Protein 3HN0 (pdb70)

InterPro domains:
  IPR027024 ABC-type uncharacterised transport system, substrate-binding component, TM0202 type [PIRSF027386] (3-300)

Secondary structure (DSSP, 8-state):
--EEEEEEESSTHHHHTHHHHHS--EETTEEEEEEEES-HHHHHHHHHTT--SEEEE--HHHHHHHTT-S-EEEEEEE----EEEE-SS--S-PEE-SSTTSHHHHHHHHHHHHHT--PPEE-S--SHHHHHHHHHHTS-SEEEE-TTHHHHHHHH-TT-EEEEE---SSTT-SS-----EEEE----TTHHHHHHHHHHHHHHHHH-HHHHHHHHHHTTSS-TTS--HHHHHHH-EEEEETTTTTTT--HHHHHHHH-GGGGTSS---GGGS----/-TTTEEEEEEESSTTHHHHTHHHHS--EETTEEEEEEEES-HHHHHHHHHTT--SEEEE--HHHHHHHTT---EEEEEEE----EEEEESS-----EE-SSTTSHHHHHHHHHHHHTT----EE-SS-SHHHHHHHHHHT--SEEEE-TTHHHHHHHH-TTEEEEEETT-SSSS--S-----EEEE----TTHHHHHHHHHHHHHHHHH-HHHHHHHHHHTTSS-TTT--HHHHHHH-EEEEETTTTTTT--HHHHHHHH-HHHHTSS---GGGS--

Foldseek 3Di:
DQAAFEEEEFDDVVLLVLVCLVPFDADPNHTYHYDYDHDPVVQVVCQQVVVHFKYKDFLSLLQCVLVPRAKAFFWFFWQFFKFKKFFPPHDQFEEEEAQPLADRNLLVVLVCVVVVHDHHYDHPHNDLQRQLVCLLVPNHGMYMGAPLSVVVSCVNDVRMDTDDGSFAPDVVGPRGARGMTIMGGDVVPCSVVVLVVSQVSLVCCLVPVVVSLVSCCVVVSDPPPSDDNVSSVSRRGGTDTCVRCVVSPCSLVSSCVPRVVSSPNDGRDPRNHDDPD/DVQAAAFEEEEQFDLCLLVLVCLVPFDADPNHTYDYDYDHDLVVQLVCQVVVVHFKYKHFLSLLQCVLVPRAKAFFWFFWQFDKFKKFFPVRPAQEEEEAQPLADRNLLVVVLCVLVVHDHHYDHPQRDLVSVLVCVLVVNHGMYIHAPLSVVVSCVSDVRMDTDGRSQDRDPDGDSAARGMTIMGHDVPPCSVVVLVVSQVSLVCCLVPVVVSLVSCCVVVSDPPSSDDNVSSVSRHGGTDTCVRCVVSPCSSVSSCVRPVVSSNNDGHDDRNHDD

CATH classification: 3.40.190.10 (+1 more: 3.40.190.10)

B-factor: mean 22.7, std 10.97, range [3.05, 74.21]

Nearest PDB structures (foldseek):
  3hn0-assembly1_A  TM=1.004E+00  e=1.204E-60  Parabacteroides distasonis ATCC 8503
  5uh0-assembly3_B-2  TM=5.297E-01  e=1.458E-08  Yersinia pestis
  8d6o-assembly1_A  TM=3.894E-01  e=4.007E-05  Nanorana parkeri
  8d6g-assembly1_A  TM=3.759E-01  e=5.501E-05  Nanorana parkeri
  8d6m-assembly1_A  TM=3.352E-01  e=3.110E-05  Nanorana parkeri

Solvent-accessible surface area: 24318 Å² total

Organism: Parabacteroides distasonis (strain ATCC 8503 / DSM 20701 / CIP 104284 / JCM 5825 / NCTC 11152) (NCBI:txid435591)

Sequence (554 aa):
DTVIKVSSVLRGPSSVIAFADWLENPPIIDNKKVQVKVVDSPDLAQALLIKQETDIAVVLLPINAANLYNKGIKIKLAGCPIIWGTLLYLVEEKTPLKEPALYVFGNGTTPDILTRYYLGRQRLDDYPLNYAFNNTAGEITQGILAGKVNNRAVVLGEPFLSIALRRKDSSSLRITADLNHLTDNDTLGFAQTAVVYTPTEKYRIAFFEDALRASCQQKAVRYPKETIHSLEEHGIFAQQGALTPKSIERCKIIYYLSSSAIIEAKDAAVGFLRLLIEQYEPKAVGGRLLPDAGFIPEKQTEDTVIKVSSVLRGPSVIAFADWLENPPIIDNKKVQVKVVDSPDLAQALLIKQETDIAVVLPINAANLYNKGIKIKLAGCPIWGGTLYLLVEKTPLKEPALYVFGNGTTPDILTRYYLGRQRLDYPLNYAFNTAGEITQGILAGKVNRAVLGEPFLSIALRKDSSSLRITADLLNHLTDNDTLGFAQTAVVVYTPTEKYRIAFFEDALRASCQQKAVRYPKETIHSLEEHGIFAQGAALTPKKSIERCKIYYLSSSAIEAKDAVGFLRLIEQYEPKAVGGRLPDAGFIPE

Structure (mmCIF, N/CA/C/O backbone):
data_3HN0
#
_entry.id   3HN0
#
_cell.length_a   47.627
_cell.length_b   97.755
_cell.length_c   114.015
_cell.angle_alpha   90.000
_cell.angle_beta   90.000
_cell.angle_gamma   90.000
#
_symmetry.space_group_name_H-M   'P 21 21 21'
#
loop_
_entity.id
_entity.type
_entity.pdbx_description
1 polymer 'Nitrate transport protein'
2 non-polymer 'PHOSPHATE ION'
3 non-polymer DI(HYDROXYETHYL)ETHER
4 non-polymer 1,2-ETHANEDIOL
5 water water
#
loop_
_atom_site.group_PDB
_atom_site.id
_atom_site.type_symbol
_atom_site.label_atom_id
_atom_site.label_alt_id
_atom_site.label_comp_id
_atom_site.label_asym_id
_atom_site.label_entity_id
_atom_site.label_seq_id
_atom_site.pdbx_PDB_ins_code
_atom_site.Cartn_x
_atom_site.Cartn_y
_atom_site.Cartn_z
_atom_site.occupancy
_atom_site.B_iso_or_equiv
_atom_site.auth_seq_id
_atom_site.auth_comp_id
_atom_site.auth_asym_id
_atom_site.auth_atom_id
_atom_site.pdbx_PDB_model_num
ATOM 1 N N . ASP A 1 4 ? 15.321 43.160 29.078 1.00 41.59 23 ASP A N 1
ATOM 2 C CA . ASP A 1 4 ? 15.898 41.792 29.149 1.00 38.33 23 ASP A CA 1
ATOM 3 C C . ASP A 1 4 ? 16.952 41.615 28.045 1.00 33.52 23 ASP A C 1
ATOM 4 O O . ASP A 1 4 ? 16.764 42.106 26.932 1.00 34.85 23 ASP A O 1
ATOM 9 N N . THR A 1 5 ? 18.057 40.943 28.362 1.00 23.60 24 THR A N 1
ATOM 10 C CA . THR A 1 5 ? 19.110 40.685 27.403 1.00 21.65 24 THR A CA 1
ATOM 11 C C . THR A 1 5 ? 19.322 39.211 27.135 1.00 17.51 24 THR A C 1
ATOM 12 O O . THR A 1 5 ? 20.186 38.855 26.362 1.00 18.68 24 THR A O 1
ATOM 16 N N . VAL A 1 6 ? 18.544 38.340 27.784 1.00 13.50 25 VAL A N 1
ATOM 17 C CA . VAL A 1 6 ? 18.664 36.893 27.574 1.00 13.85 25 VAL A CA 1
ATOM 18 C C . VAL A 1 6 ? 17.260 36.319 27.390 1.00 12.89 25 VAL A C 1
ATOM 19 O O . VAL A 1 6 ? 16.251 36.941 27.775 1.00 13.84 25 VAL A O 1
ATOM 23 N N . ILE A 1 7 ? 17.224 35.154 26.767 1.00 13.14 26 ILE A N 1
ATOM 24 C CA . ILE A 1 7 ? 16.024 34.321 26.672 1.00 11.66 26 ILE A CA 1
ATOM 25 C C . ILE A 1 7 ? 16.199 33.161 27.639 1.00 12.37 26 ILE A C 1
ATOM 26 O O . ILE A 1 7 ? 17.096 32.337 27.489 1.00 12.74 26 ILE A O 1
ATOM 31 N N . LYS A 1 8 ? 15.346 33.095 28.652 1.00 12.09 27 LYS A N 1
ATOM 32 C CA . LYS A 1 8 ? 15.487 32.090 29.714 1.00 11.13 27 LYS A CA 1
ATOM 33 C C . LYS A 1 8 ? 14.636 30.884 29.362 1.00 10.77 27 LYS A C 1
ATOM 34 O O . LYS A 1 8 ? 13.418 31.005 29.177 1.00 11.84 27 LYS A O 1
ATOM 40 N N . VAL A 1 9 ? 15.295 29.751 29.278 1.00 12.23 28 VAL A N 1
ATOM 41 C CA . VAL A 1 9 ? 14.684 28.471 28.983 1.00 10.53 28 VAL A CA 1
ATOM 42 C C . VAL A 1 9 ? 14.857 27.552 30.172 1.00 13.08 28 VAL A C 1
ATOM 43 O O . VAL A 1 9 ? 15.973 27.176 30.496 1.00 12.95 28 VAL A O 1
ATOM 47 N N . SER A 1 10 ? 13.730 27.124 30.749 1.00 12.42 29 SER A N 1
ATOM 48 C CA A SER A 1 10 ? 13.761 26.228 31.900 0.50 15.93 29 SER A CA 1
ATOM 49 C CA B SER A 1 10 ? 13.753 26.225 31.903 0.50 16.36 29 SER A CA 1
ATOM 50 C C . SER A 1 10 ? 13.387 24.849 31.409 1.00 19.08 29 SER A C 1
ATOM 51 O O . SER A 1 10 ? 12.314 24.682 30.831 1.00 21.53 29 SER A O 1
ATOM 56 N N . VAL A 1 11 ? 14.261 23.871 31.623 1.00 14.35 30 VAL A N 1
ATOM 57 C CA . VAL A 1 11 ? 14.008 22.513 31.189 1.00 15.15 30 VAL A CA 1
ATOM 58 C C . VAL A 1 11 ? 13.813 21.635 32.461 1.00 20.31 30 VAL A C 1
ATOM 59 O O . VAL A 1 11 ? 14.698 21.545 33.289 1.00 14.01 30 VAL A O 1
ATOM 63 N N . LEU A 1 12 ? 12.616 21.071 32.687 1.00 23.12 31 LEU A N 1
ATOM 64 C CA . LEU A 1 12 ? 12.462 20.131 33.826 1.00 25.63 31 LEU A CA 1
ATOM 65 C C . LEU A 1 12 ? 13.516 19.002 33.689 1.00 26.87 31 LEU A C 1
ATOM 66 O O . LEU A 1 12 ? 13.696 18.449 32.631 1.00 22.96 31 LEU A O 1
ATOM 71 N N . ARG A 1 13 ? 14.238 18.711 34.767 1.00 26.56 32 ARG A N 1
ATOM 72 C CA . ARG A 1 13 ? 15.258 17.640 34.762 1.00 26.47 32 ARG A CA 1
ATOM 73 C C . ARG A 1 13 ? 14.736 16.352 34.138 1.00 26.31 32 ARG A C 1
ATOM 74 O O . ARG A 1 13 ? 13.608 15.940 34.435 1.00 26.73 32 ARG A O 1
ATOM 82 N N . GLY A 1 14 ? 15.551 15.692 33.325 1.00 26.23 33 GLY A N 1
ATOM 83 C CA . GLY A 1 14 ? 15.099 14.487 32.617 1.00 24.40 33 GLY A CA 1
ATOM 84 C C . GLY A 1 14 ? 15.649 14.432 31.228 1.00 23.34 33 GLY A C 1
ATOM 85 O O . GLY A 1 14 ? 16.499 15.264 30.867 1.00 24.71 33 GLY A O 1
ATOM 86 N N . PRO A 1 15 ? 15.115 13.536 30.383 1.00 21.40 34 PRO A N 1
ATOM 87 C CA . PRO A 1 15 ? 15.571 13.371 28.999 1.00 21.44 34 PRO A CA 1
ATOM 88 C C . PRO A 1 15 ? 15.333 14.515 27.957 1.00 22.29 34 PRO A C 1
ATOM 89 O O . PRO A 1 15 ? 16.030 14.616 26.935 1.00 20.17 34 PRO A O 1
ATOM 93 N N . SER A 1 16 ? 14.399 15.429 28.243 1.00 16.96 35 SER A N 1
ATOM 94 C CA A SER A 1 16 ? 14.217 16.565 27.374 0.65 17.01 35 SER A CA 1
ATOM 95 C CA B SER A 1 16 ? 14.202 16.643 27.452 0.35 17.12 35 SER A CA 1
ATOM 96 C C . SER A 1 16 ? 15.472 17.441 27.304 1.00 17.68 35 SER A C 1
ATOM 97 O O . SER A 1 16 ? 15.672 18.078 26.300 1.00 17.82 35 SER A O 1
ATOM 102 N N . VAL A 1 17 ? 16.339 17.416 28.341 1.00 14.38 36 VAL A N 1
ATOM 103 C CA . VAL A 1 17 ? 17.574 18.245 28.317 1.00 13.61 36 VAL A CA 1
ATOM 104 C C . VAL A 1 17 ? 18.468 17.755 27.181 1.00 13.88 36 VAL A C 1
ATOM 105 O O . VAL A 1 17 ? 19.213 18.550 26.573 1.00 14.40 36 VAL A O 1
ATOM 109 N N . ILE A 1 18 ? 18.325 16.471 26.804 1.00 12.82 37 ILE A N 1
ATOM 110 C CA . ILE A 1 18 ? 19.119 15.977 25.695 1.00 11.63 37 ILE A CA 1
ATOM 111 C C . ILE A 1 18 ? 18.826 16.719 24.382 1.00 12.24 37 ILE A C 1
ATOM 112 O O . ILE A 1 18 ? 19.736 17.046 23.612 1.00 14.57 37 ILE A O 1
ATOM 117 N N . ALA A 1 19 ? 17.561 17.040 24.137 1.00 12.11 38 ALA A N 1
ATOM 118 C CA . ALA A 1 19 ? 17.191 17.792 22.961 1.00 13.70 38 ALA A CA 1
ATOM 119 C C . ALA A 1 19 ? 17.790 19.184 22.925 1.00 12.96 38 ALA A C 1
ATOM 120 O O . ALA A 1 19 ? 18.015 19.735 21.864 1.00 13.94 38 ALA A O 1
ATOM 122 N N . PHE A 1 20 ? 17.979 19.745 24.114 1.00 11.81 39 PHE A N 1
ATOM 123 C CA . PHE A 1 20 ? 18.493 21.086 24.306 1.00 12.13 39 PHE A CA 1
ATOM 124 C C . PHE A 1 20 ? 19.998 21.113 24.573 1.00 13.56 39 PHE A C 1
ATOM 125 O O . PHE A 1 20 ? 20.566 22.177 24.798 1.00 14.17 39 PHE A O 1
ATOM 133 N N . ALA A 1 21 ? 20.666 19.949 24.525 1.00 11.52 40 ALA A N 1
ATOM 134 C CA . ALA A 1 21 ? 22.065 19.852 24.940 1.00 10.94 40 ALA A CA 1
ATOM 135 C C . ALA A 1 21 ? 22.952 20.841 24.225 1.00 12.26 40 ALA A C 1
ATOM 136 O O . ALA A 1 21 ? 23.834 21.444 24.845 1.00 12.32 40 ALA A O 1
ATOM 138 N N . ASP A 1 22 ? 22.761 20.987 22.917 1.00 14.00 41 ASP A N 1
ATOM 139 C CA . ASP A 1 22 ? 23.645 21.836 22.166 1.00 13.61 41 ASP A CA 1
ATOM 140 C C . ASP A 1 22 ? 23.446 23.322 22.546 1.00 14.52 41 ASP A C 1
ATOM 141 O O . ASP A 1 22 ? 24.302 24.122 22.277 1.00 16.85 41 ASP A O 1
ATOM 146 N N . TRP A 1 23 ? 22.331 23.659 23.166 1.00 14.96 42 TRP A N 1
ATOM 147 C CA . TRP A 1 23 ? 22.139 25.047 23.647 1.00 16.67 42 TRP A CA 1
ATOM 148 C C . TRP A 1 23 ? 22.924 25.346 24.915 1.00 17.84 42 TRP A C 1
ATOM 149 O O . TRP A 1 23 ? 23.205 26.504 25.235 1.00 16.48 42 TRP A O 1
ATOM 160 N N . LEU A 1 24 ? 23.286 24.303 25.654 1.00 17.25 43 LEU A N 1
ATOM 161 C CA . LEU A 1 24 ? 24.204 24.467 26.782 1.00 17.20 43 LEU A CA 1
ATOM 162 C C . LEU A 1 24 ? 25.593 24.592 26.267 1.00 20.35 43 LEU A C 1
ATOM 163 O O . LEU A 1 24 ? 26.367 25.448 26.713 1.00 20.80 43 LEU A O 1
ATOM 168 N N . GLU A 1 25 ? 25.928 23.739 25.309 1.00 21.75 44 GLU A N 1
ATOM 169 C CA . GLU A 1 25 ? 27.250 23.747 24.712 0.50 22.68 44 GLU A CA 1
ATOM 170 C C . GLU A 1 25 ? 27.525 25.061 23.985 1.00 23.45 44 GLU A C 1
ATOM 171 O O . GLU A 1 25 ? 28.575 25.649 24.173 1.00 23.75 44 GLU A O 1
ATOM 177 N N . ASN A 1 26 ? 26.559 25.509 23.174 1.00 15.91 45 ASN A N 1
ATOM 178 C CA . ASN A 1 26 ? 26.704 26.628 22.228 1.00 16.99 45 ASN A CA 1
ATOM 179 C C . ASN A 1 26 ? 25.415 27.446 22.211 1.00 13.12 45 ASN A C 1
ATOM 180 O O . ASN A 1 26 ? 24.594 27.300 21.297 1.00 12.24 45 ASN A O 1
ATOM 185 N N . PRO A 1 27 ? 25.226 28.271 23.234 1.00 15.13 46 PRO A N 1
ATOM 186 C CA . PRO A 1 27 ? 23.951 28.986 23.368 1.00 14.65 46 PRO A CA 1
ATOM 187 C C . PRO A 1 27 ? 23.622 29.803 22.105 1.00 13.88 46 PRO A C 1
ATOM 188 O O . PRO A 1 27 ? 24.464 30.602 21.676 1.00 12.70 46 PRO A O 1
ATOM 192 N N . PRO A 1 28 ? 22.427 29.611 21.536 1.00 14.03 47 PRO A N 1
ATOM 193 C CA . PRO A 1 28 ? 22.021 30.390 20.361 1.00 13.30 47 PRO A CA 1
ATOM 194 C C . PRO A 1 28 ? 21.782 31.838 20.728 1.00 13.62 47 PRO A C 1
ATOM 195 O O . PRO A 1 28 ? 21.511 32.147 21.887 1.00 12.27 47 PRO A O 1
ATOM 199 N N . ILE A 1 29 ? 21.920 32.729 19.758 1.00 12.93 48 ILE A N 1
ATOM 200 C CA . ILE A 1 29 ? 21.621 34.137 19.980 1.00 10.31 48 ILE A CA 1
ATOM 201 C C . ILE A 1 29 ? 20.471 34.475 19.050 1.00 13.27 48 ILE A C 1
ATOM 202 O O . ILE A 1 29 ? 20.552 34.214 17.845 1.00 13.78 48 ILE A O 1
ATOM 207 N N . ILE A 1 30 ? 19.381 34.961 19.603 1.00 10.58 49 ILE A N 1
ATOM 208 C CA . ILE A 1 30 ? 18.208 35.353 18.837 1.00 8.88 49 ILE A CA 1
ATOM 209 C C . ILE A 1 30 ? 17.935 36.817 19.139 1.00 8.86 49 ILE A C 1
ATOM 210 O O . ILE A 1 30 ? 17.772 37.182 20.318 1.00 8.89 49 ILE A O 1
ATOM 215 N N . ASP A 1 31 ? 17.890 37.658 18.104 1.00 6.22 50 ASP A N 1
ATOM 216 C CA . ASP A 1 31 ? 17.591 39.089 18.269 1.00 7.61 50 ASP A CA 1
ATOM 217 C C . ASP A 1 31 ? 18.493 39.711 19.323 1.00 7.65 50 ASP A C 1
ATOM 218 O O . ASP A 1 31 ? 18.009 40.471 20.154 1.00 9.66 50 ASP A O 1
ATOM 223 N N . ASN A 1 32 ? 19.785 39.360 19.285 1.00 9.09 51 ASN A N 1
ATOM 224 C CA . ASN A 1 32 ? 20.832 39.886 20.182 1.00 8.33 51 ASN A CA 1
ATOM 225 C C . ASN A 1 32 ? 20.571 39.489 21.636 1.00 9.63 51 ASN A C 1
ATOM 226 O O . ASN A 1 32 ? 21.012 40.193 22.562 1.00 9.22 51 ASN A O 1
ATOM 231 N N . LYS A 1 33 ? 19.822 38.410 21.830 1.00 7.27 52 LYS A N 1
ATOM 232 C CA . LYS A 1 33 ? 19.630 37.794 23.144 1.00 7.80 52 LYS A CA 1
ATOM 233 C C . LYS A 1 33 ? 20.185 36.407 23.193 1.00 9.58 52 LYS A C 1
ATOM 234 O O . LYS A 1 33 ? 19.850 35.566 22.362 1.00 9.87 52 LYS A O 1
ATOM 240 N N . LYS A 1 34 ? 21.032 36.140 24.188 1.00 10.29 53 LYS A N 1
ATOM 241 C CA . LYS A 1 34 ? 21.536 34.798 24.374 1.00 10.86 53 LYS A CA 1
ATOM 242 C C . LYS A 1 34 ? 20.452 33.896 25.003 1.00 12.95 53 LYS A C 1
ATOM 243 O O . LYS A 1 34 ? 19.824 34.284 25.955 1.00 14.71 53 LYS A O 1
ATOM 247 N N . VAL A 1 35 ? 20.282 32.702 24.468 1.00 11.37 54 VAL A N 1
ATOM 248 C CA . VAL A 1 35 ? 19.371 31.708 24.972 1.00 12.72 54 VAL A CA 1
ATOM 249 C C . VAL A 1 35 ? 20.086 30.981 26.095 1.00 16.25 54 VAL A C 1
ATOM 250 O O . VAL A 1 35 ? 21.188 30.478 25.928 1.00 24.11 54 VAL A O 1
ATOM 254 N N . GLN A 1 36 ? 19.486 30.990 27.285 1.00 14.99 55 GLN A N 1
ATOM 255 C CA . GLN A 1 36 ? 20.118 30.500 28.498 1.00 13.58 55 GLN A CA 1
ATOM 256 C C . GLN A 1 36 ? 19.311 29.354 29.063 1.00 12.87 55 GLN A C 1
ATOM 257 O O . GLN A 1 36 ? 18.195 29.595 29.512 1.00 12.99 55 GLN A O 1
ATOM 263 N N . VAL A 1 37 ? 19.828 28.127 28.952 1.00 10.28 56 VAL A N 1
ATOM 264 C CA . VAL A 1 37 ? 19.105 26.954 29.441 1.00 13.27 56 VAL A CA 1
ATOM 265 C C . VAL A 1 37 ? 19.467 26.660 30.890 1.00 15.95 56 VAL A C 1
ATOM 266 O O . VAL A 1 37 ? 20.663 26.582 31.244 1.00 18.25 56 VAL A O 1
ATOM 270 N N . LYS A 1 38 ? 18.453 26.449 31.712 1.00 12.41 57 LYS A N 1
ATOM 271 C CA . LYS A 1 38 ? 18.643 26.054 33.112 1.00 16.04 57 LYS A CA 1
ATOM 272 C C . LYS A 1 38 ? 17.768 24.843 33.390 1.00 14.98 57 LYS A C 1
ATOM 273 O O . LYS A 1 38 ? 16.595 24.789 32.993 1.00 17.08 57 LYS A O 1
ATOM 279 N N . VAL A 1 39 ? 18.351 23.850 34.041 1.00 13.46 58 VAL A N 1
ATOM 280 C CA . VAL A 1 39 ? 17.612 22.661 34.417 1.00 14.08 58 VAL A CA 1
ATOM 281 C C . VAL A 1 39 ? 16.912 22.938 35.751 1.00 18.44 58 VAL A C 1
ATOM 282 O O . VAL A 1 39 ? 17.510 23.484 36.681 1.00 17.81 58 VAL A O 1
ATOM 286 N N . VAL A 1 40 ? 15.631 22.618 35.835 1.00 13.93 59 VAL A N 1
ATOM 287 C CA . VAL A 1 40 ? 14.898 22.823 37.076 1.00 19.02 59 VAL A CA 1
ATOM 288 C C . VAL A 1 40 ? 14.466 21.463 37.593 1.00 23.05 59 VAL A C 1
ATOM 289 O O . VAL A 1 40 ? 14.297 20.528 36.827 1.00 21.59 59 VAL A O 1
ATOM 293 N N . ASP A 1 41 ? 14.326 21.352 38.912 1.00 24.88 60 ASP A N 1
ATOM 294 C CA . ASP A 1 41 ? 14.186 20.027 39.507 1.00 29.28 60 ASP A CA 1
ATOM 295 C C . ASP A 1 41 ? 12.766 19.502 39.631 1.00 32.02 60 ASP A C 1
ATOM 296 O O . ASP A 1 41 ? 12.615 18.325 39.871 1.00 32.39 60 ASP A O 1
ATOM 301 N N . SER A 1 42 ? 11.741 20.346 39.483 1.00 30.13 61 SER A N 1
ATOM 302 C CA . SER A 1 42 ? 10.365 19.835 39.452 1.00 33.27 61 SER A CA 1
ATOM 303 C C . SER A 1 42 ? 9.410 20.650 38.578 1.00 35.10 61 SER A C 1
ATOM 304 O O . SER A 1 42 ? 9.629 21.839 38.364 1.00 31.35 61 SER A O 1
ATOM 307 N N . PRO A 1 43 ? 8.328 19.998 38.090 1.00 38.93 62 PRO A N 1
ATOM 308 C CA . PRO A 1 43 ? 7.259 20.690 37.382 1.00 36.89 62 PRO A CA 1
ATOM 309 C C . PRO A 1 43 ? 6.723 21.850 38.203 1.00 37.20 62 PRO A C 1
ATOM 310 O O . PRO A 1 43 ? 6.508 22.943 37.674 1.00 37.57 62 PRO A O 1
ATOM 314 N N . ASP A 1 44 ? 6.560 21.613 39.499 1.00 36.04 63 ASP A N 1
ATOM 315 C CA . ASP A 1 44 ? 6.159 22.635 40.437 1.00 38.52 63 ASP A CA 1
ATOM 316 C C . ASP A 1 44 ? 7.038 23.873 40.313 1.00 35.14 63 ASP A C 1
ATOM 317 O O . ASP A 1 44 ? 6.535 24.992 40.197 1.00 31.76 63 ASP A O 1
ATOM 322 N N . LEU A 1 45 ? 8.353 23.661 40.382 1.00 31.77 64 LEU A N 1
ATOM 323 C CA . LEU A 1 45 ? 9.313 24.764 40.287 1.00 30.95 64 LEU A CA 1
ATOM 324 C C . LEU A 1 45 ? 9.245 25.396 38.901 1.00 25.66 64 LEU A C 1
ATOM 325 O O . LEU A 1 45 ? 9.241 26.620 38.777 1.00 22.86 64 LEU A O 1
ATOM 330 N N . ALA A 1 46 ? 9.156 24.564 37.861 1.00 25.02 65 ALA A N 1
ATOM 331 C CA . ALA A 1 46 ? 8.967 25.070 36.491 1.00 23.36 65 ALA A CA 1
ATOM 332 C C . ALA A 1 46 ? 7.713 25.926 36.337 1.00 21.10 65 ALA A C 1
ATOM 333 O O . ALA A 1 46 ? 7.757 27.004 35.741 1.00 19.62 65 ALA A O 1
ATOM 335 N N . GLN A 1 47 ? 6.598 25.470 36.920 1.00 23.09 66 GLN A N 1
ATOM 336 C CA . GLN A 1 47 ? 5.323 26.208 36.915 1.00 22.41 66 GLN A CA 1
ATOM 337 C C . GLN A 1 47 ? 5.422 27.521 37.623 1.00 18.59 66 GLN A C 1
ATOM 338 O O . GLN A 1 47 ? 4.937 28.577 37.122 1.00 20.52 66 GLN A O 1
ATOM 344 N N . ALA A 1 48 ? 6.067 27.497 38.797 1.00 22.58 67 ALA A N 1
ATOM 345 C CA . ALA A 1 48 ? 6.287 28.725 39.580 1.00 22.25 67 ALA A CA 1
ATOM 346 C C . ALA A 1 48 ? 7.063 29.755 38.778 1.00 21.20 67 ALA A C 1
ATOM 347 O O . ALA A 1 48 ? 6.687 30.946 38.729 1.00 19.63 67 ALA A O 1
ATOM 349 N N . LEU A 1 49 ? 8.095 29.298 38.076 1.00 20.96 68 LEU A N 1
ATOM 350 C CA . LEU A 1 49 ? 8.863 30.224 37.234 1.00 18.78 68 LEU A CA 1
ATOM 351 C C . LEU A 1 49 ? 8.031 30.870 36.160 1.00 15.49 68 LEU A C 1
ATOM 352 O O . LEU A 1 49 ? 8.188 32.061 35.858 1.00 21.68 68 LEU A O 1
ATOM 357 N N . LEU A 1 50 ? 7.151 30.088 35.535 1.00 18.44 69 LEU A N 1
ATOM 358 C CA . LEU A 1 50 ? 6.264 30.620 34.529 1.00 19.60 69 LEU A CA 1
ATOM 359 C C . LEU A 1 50 ? 5.271 31.618 35.119 1.00 24.34 69 LEU A C 1
ATOM 360 O O . LEU A 1 50 ? 5.120 32.730 34.617 1.00 26.94 69 LEU A O 1
ATOM 365 N N . ILE A 1 51 ? 4.604 31.215 36.182 1.00 21.02 70 ILE A N 1
ATOM 366 C CA . ILE A 1 51 ? 3.667 32.139 36.861 1.00 24.80 70 ILE A CA 1
ATOM 367 C C . ILE A 1 51 ? 4.345 33.455 37.301 1.00 26.15 70 ILE A C 1
ATOM 368 O O . ILE A 1 51 ? 3.851 34.550 37.025 1.00 29.59 70 ILE A O 1
ATOM 373 N N . LYS A 1 52 ? 5.497 33.350 37.933 1.00 28.04 71 LYS A N 1
ATOM 374 C CA . LYS A 1 52 ? 6.262 34.547 38.333 1.00 27.96 71 LYS A CA 1
ATOM 375 C C . LYS A 1 52 ? 6.910 35.353 37.188 1.00 28.23 71 LYS A C 1
ATOM 376 O O . LYS A 1 52 ? 7.502 36.425 37.420 1.00 26.49 71 LYS A O 1
ATOM 382 N N . GLN A 1 53 ? 6.792 34.845 35.963 1.00 25.83 72 GLN A N 1
ATOM 383 C CA . GLN A 1 53 ? 7.435 35.422 34.780 1.00 27.48 72 GLN A CA 1
ATOM 384 C C . GLN A 1 53 ? 8.939 35.525 34.960 1.00 22.87 72 GLN A C 1
ATOM 385 O O . GLN A 1 53 ? 9.565 36.509 34.564 1.00 26.12 72 GLN A O 1
ATOM 391 N N . GLU A 1 54 ? 9.498 34.487 35.550 1.00 19.78 73 GLU A N 1
ATOM 392 C CA . GLU A 1 54 ? 10.943 34.379 35.746 1.00 21.25 73 GLU A CA 1
ATOM 393 C C . GLU A 1 54 ? 11.585 33.434 34.754 1.00 18.32 73 GLU A C 1
ATOM 394 O O . GLU A 1 54 ? 12.776 33.195 34.824 1.00 18.01 73 GLU A O 1
ATOM 400 N N . THR A 1 55 ? 10.780 32.846 33.874 1.00 16.02 74 THR A N 1
ATOM 401 C CA . THR A 1 55 ? 11.316 32.116 32.709 1.00 15.52 74 THR A CA 1
ATOM 402 C C . THR A 1 55 ? 10.478 32.494 31.497 1.00 14.86 74 THR A C 1
ATOM 403 O O . THR A 1 55 ? 9.304 32.933 31.637 1.00 17.23 74 THR A O 1
ATOM 407 N N . ASP A 1 56 ? 11.074 32.373 30.312 1.00 13.45 75 ASP A N 1
ATOM 408 C CA . ASP A 1 56 ? 10.427 32.780 29.066 1.00 13.63 75 ASP A CA 1
ATOM 409 C C . ASP A 1 56 ? 9.830 31.564 28.327 1.00 14.86 75 ASP A C 1
ATOM 410 O O . ASP A 1 56 ? 8.788 31.664 27.722 1.00 14.79 75 ASP A O 1
ATOM 415 N N . ILE A 1 57 ? 10.550 30.447 28.377 1.00 11.76 76 ILE A N 1
ATOM 416 C CA . ILE A 1 57 ? 10.182 29.191 27.713 1.00 11.05 76 ILE A CA 1
ATOM 417 C C . ILE A 1 57 ? 10.402 28.109 28.759 1.00 15.39 76 ILE A C 1
ATOM 418 O O . ILE A 1 57 ? 11.355 28.197 29.557 1.00 16.03 76 ILE A O 1
ATOM 423 N N . ALA A 1 58 ? 9.544 27.094 28.792 1.00 12.35 77 ALA A N 1
ATOM 424 C CA . ALA A 1 58 ? 9.726 26.035 29.768 1.00 11.54 77 ALA A CA 1
ATOM 425 C C . ALA A 1 58 ? 9.397 24.730 29.117 1.00 12.27 77 ALA A C 1
ATOM 426 O O . ALA A 1 58 ? 8.544 24.693 28.239 1.00 10.99 77 ALA A O 1
ATOM 428 N N A VAL A 1 59 ? 10.007 23.649 29.589 0.65 9.96 78 VAL A N 1
ATOM 429 N N B VAL A 1 59 ? 10.162 23.688 29.477 0.35 11.43 78 VAL A N 1
ATOM 430 C CA A VAL A 1 59 ? 9.765 22.356 29.029 0.65 11.28 78 VAL A CA 1
ATOM 431 C CA B VAL A 1 59 ? 9.750 22.320 29.261 0.35 12.33 78 VAL A CA 1
ATOM 432 C C A VAL A 1 59 ? 9.321 21.462 30.191 0.65 12.38 78 VAL A C 1
ATOM 433 C C B VAL A 1 59 ? 9.041 21.880 30.523 0.35 13.07 78 VAL A C 1
ATOM 434 O O A VAL A 1 59 ? 10.099 21.283 31.146 0.65 14.63 78 VAL A O 1
ATOM 435 O O B VAL A 1 59 ? 9.540 22.026 31.630 0.35 9.96 78 VAL A O 1
ATOM 442 N N A LEU A 1 60 ? 8.076 20.949 30.132 0.75 13.61 79 LEU A N 1
ATOM 443 N N B LEU A 1 60 ? 7.842 21.324 30.334 0.25 13.25 79 LEU A N 1
ATOM 444 C CA A LEU A 1 60 ? 7.456 20.213 31.234 0.75 16.13 79 LEU A CA 1
ATOM 445 C CA B LEU A 1 60 ? 7.103 20.586 31.377 0.25 14.35 79 LEU A CA 1
ATOM 446 C C A LEU A 1 60 ? 6.363 19.340 30.673 0.75 14.34 79 LEU A C 1
ATOM 447 C C B LEU A 1 60 ? 6.438 19.376 30.724 0.25 14.00 79 LEU A C 1
ATOM 448 O O A LEU A 1 60 ? 6.014 19.421 29.478 0.75 11.63 79 LEU A O 1
ATOM 449 O O B LEU A 1 60 ? 6.531 19.223 29.507 0.25 13.67 79 LEU A O 1
ATOM 458 N N . PRO A 1 61 ? 5.798 18.495 31.525 1.00 13.09 80 PRO A N 1
ATOM 459 C CA . PRO A 1 61 ? 4.874 17.523 30.978 1.00 13.05 80 PRO A CA 1
ATOM 460 C C . PRO A 1 61 ? 3.690 18.215 30.316 1.00 12.68 80 PRO A C 1
ATOM 461 O O . PRO A 1 61 ? 3.222 19.284 30.781 1.00 11.27 80 PRO A O 1
ATOM 473 N N . ILE A 1 63 ? 0.654 17.345 30.311 1.00 12.96 82 ILE A N 1
ATOM 474 C CA . ILE A 1 63 ? -0.554 17.500 31.191 1.00 14.87 82 ILE A CA 1
ATOM 475 C C . ILE A 1 63 ? -0.459 18.797 32.015 1.00 13.66 82 ILE A C 1
ATOM 476 O O . ILE A 1 63 ? -1.438 19.502 32.187 1.00 13.45 82 ILE A O 1
ATOM 481 N N . ASN A 1 64 ? 0.739 19.145 32.484 1.00 10.72 83 ASN A N 1
ATOM 482 C CA . ASN A 1 64 ? 0.910 20.395 33.218 1.00 10.56 83 ASN A CA 1
ATOM 483 C C . ASN A 1 64 ? 0.653 21.568 32.342 1.00 11.10 83 ASN A C 1
ATOM 484 O O . ASN A 1 64 ? 0.072 22.567 32.769 1.00 12.15 83 ASN A O 1
ATOM 489 N N . ALA A 1 65 ? 1.127 21.494 31.111 1.00 12.69 84 ALA A N 1
ATOM 490 C CA . ALA A 1 65 ? 0.945 22.593 30.165 1.00 14.06 84 ALA A CA 1
ATOM 491 C C . ALA A 1 65 ? -0.546 22.833 29.945 1.00 12.30 84 ALA A C 1
ATOM 492 O O . ALA A 1 65 ? -1.058 23.973 30.061 1.00 12.40 84 ALA A O 1
ATOM 494 N N . ALA A 1 66 ? -1.278 21.754 29.722 1.00 11.16 85 ALA A N 1
ATOM 495 C CA . ALA A 1 66 ? -2.717 21.845 29.558 1.00 10.04 85 ALA A CA 1
ATOM 496 C C . ALA A 1 66 ? -3.429 22.450 30.756 1.00 11.36 85 ALA A C 1
ATOM 497 O O . ALA A 1 66 ? -4.312 23.313 30.602 1.00 11.93 85 ALA A O 1
ATOM 499 N N . ASN A 1 67 ? -3.083 21.974 31.941 1.00 10.83 86 ASN A N 1
ATOM 500 C CA . ASN A 1 67 ? -3.666 22.457 33.183 1.00 12.38 86 ASN A CA 1
ATOM 501 C C . ASN A 1 67 ? -3.390 23.937 33.380 1.00 10.23 86 ASN A C 1
ATOM 502 O O . ASN A 1 67 ? -4.295 24.727 33.584 1.00 12.64 86 ASN A O 1
ATOM 507 N N . LEU A 1 68 ? -2.137 24.352 33.259 1.00 12.60 87 LEU A N 1
ATOM 508 C CA . LEU A 1 68 ? -1.814 25.775 33.368 1.00 13.42 87 LEU A CA 1
ATOM 509 C C . LEU A 1 68 ? -2.601 26.646 32.379 1.00 12.74 87 LEU A C 1
ATOM 510 O O . LEU A 1 68 ? -3.127 27.712 32.746 1.00 13.34 87 LEU A O 1
ATOM 515 N N . TYR A 1 69 ? -2.677 26.204 31.129 1.00 10.94 88 TYR A N 1
ATOM 516 C CA . TYR A 1 69 ? -3.454 26.909 30.132 1.00 12.63 88 TYR A CA 1
ATOM 517 C C . TYR A 1 69 ? -4.939 26.994 30.537 1.00 9.30 88 TYR A C 1
ATOM 518 O O . TYR A 1 69 ? -5.556 28.091 30.456 1.00 13.33 88 TYR A O 1
ATOM 527 N N . ASN A 1 70 ? -5.519 25.872 30.957 1.00 11.24 89 ASN A N 1
ATOM 528 C CA . ASN A 1 70 ? -6.923 25.837 31.358 1.00 9.74 89 ASN A CA 1
ATOM 529 C C . ASN A 1 70 ? -7.219 26.727 32.579 1.00 12.46 89 ASN A C 1
ATOM 530 O O . ASN A 1 70 ? -8.336 27.232 32.741 1.00 13.72 89 ASN A O 1
ATOM 535 N N . LYS A 1 71 ? -6.213 26.897 33.417 1.00 15.76 90 LYS A N 1
ATOM 536 C CA . LYS A 1 71 ? -6.331 27.706 34.629 1.00 17.79 90 LYS A CA 1
ATOM 537 C C . LYS A 1 71 ? -6.109 29.195 34.407 1.00 19.36 90 LYS A C 1
ATOM 538 O O . LYS A 1 71 ? -6.307 29.973 35.320 1.00 21.04 90 LYS A O 1
ATOM 544 N N . GLY A 1 72 ? -5.728 29.584 33.198 1.00 13.77 91 GLY A N 1
ATOM 545 C CA . GLY A 1 72 ? -5.636 31.006 32.793 1.00 15.12 91 GLY A CA 1
ATOM 546 C C . GLY A 1 72 ? -4.222 31.548 32.750 1.00 15.13 91 GLY A C 1
ATOM 547 O O . GLY A 1 72 ? -4.024 32.745 32.522 1.00 16.35 91 GLY A O 1
ATOM 548 N N . ILE A 1 73 ? -3.227 30.702 32.977 1.00 15.90 92 ILE A N 1
ATOM 549 C CA . ILE A 1 73 ? -1.799 31.146 32.881 1.00 14.87 92 ILE A CA 1
ATOM 550 C C . ILE A 1 73 ? -1.487 31.467 31.428 1.00 17.73 92 ILE A C 1
ATOM 551 O O . ILE A 1 73 ? -1.892 30.697 30.541 1.00 14.42 92 ILE A O 1
ATOM 556 N N . LYS A 1 74 ? -0.814 32.602 31.170 1.00 16.29 93 LYS A N 1
ATOM 557 C CA . LYS A 1 74 ? -0.581 33.053 29.794 1.00 14.69 93 LYS A CA 1
ATOM 558 C C . LYS A 1 74 ? 0.643 32.330 29.183 1.00 17.43 93 LYS A C 1
ATOM 559 O O . LYS A 1 74 ? 1.774 32.836 29.190 1.00 19.27 93 LYS A O 1
ATOM 565 N N . ILE A 1 75 ? 0.381 31.108 28.715 1.00 13.18 94 ILE A N 1
ATOM 566 C CA . ILE A 1 75 ? 1.340 30.343 27.950 1.00 14.35 94 ILE A CA 1
ATOM 567 C C . ILE A 1 75 ? 0.629 29.749 26.754 1.00 15.65 94 ILE A C 1
ATOM 568 O O . ILE A 1 75 ? -0.595 29.621 26.747 1.00 15.07 94 ILE A O 1
ATOM 573 N N . LYS A 1 76 ? 1.406 29.380 25.752 1.00 13.16 95 LYS A N 1
ATOM 574 C CA . LYS A 1 76 ? 0.928 28.590 24.649 1.00 14.82 95 LYS A CA 1
ATOM 575 C C . LYS A 1 76 ? 1.911 27.465 24.416 1.00 14.67 95 LYS A C 1
ATOM 576 O O . LYS A 1 76 ? 3.111 27.526 24.809 1.00 12.10 95 LYS A O 1
ATOM 582 N N . LEU A 1 77 ? 1.426 26.461 23.728 1.00 13.44 96 LEU A N 1
ATOM 583 C CA . LEU A 1 77 ? 2.236 25.332 23.381 1.00 10.03 96 LEU A CA 1
ATOM 584 C C . LEU A 1 77 ? 2.986 25.552 22.063 1.00 12.34 96 LEU A C 1
ATOM 585 O O . LEU A 1 77 ? 2.363 25.727 21.028 1.00 13.97 96 LEU A O 1
ATOM 590 N N . ALA A 1 78 ? 4.323 25.495 22.082 1.00 10.16 97 ALA A N 1
ATOM 591 C CA . ALA A 1 78 ? 5.089 25.508 20.840 1.00 11.09 97 ALA A CA 1
ATOM 592 C C . ALA A 1 78 ? 5.060 24.151 20.150 1.00 14.46 97 ALA A C 1
ATOM 593 O O . ALA A 1 78 ? 4.783 24.069 18.954 1.00 13.39 97 ALA A O 1
ATOM 595 N N . GLY A 1 79 ? 5.390 23.092 20.900 1.00 13.64 98 GLY A N 1
ATOM 596 C CA . GLY A 1 79 ? 5.519 21.785 20.323 1.00 12.53 98 GLY A CA 1
ATOM 597 C C . GLY A 1 79 ? 6.131 20.812 21.286 1.00 13.50 98 GLY A C 1
ATOM 598 O O . GLY A 1 79 ? 6.219 21.103 22.484 1.00 12.17 98 GLY A O 1
ATOM 599 N N . CYS A 1 80 ? 6.572 19.679 20.753 1.00 10.95 99 CYS A N 1
ATOM 600 C CA . CYS A 1 80 ? 7.101 18.568 21.566 1.00 12.43 99 CYS A CA 1
ATOM 601 C C . CYS A 1 80 ? 8.406 18.071 20.975 1.00 13.51 99 CYS A C 1
ATOM 602 O O . CYS A 1 80 ? 8.447 17.780 19.783 1.00 11.66 99 CYS A O 1
ATOM 605 N N . PRO A 1 81 ? 9.486 17.946 21.807 1.00 13.36 100 PRO A N 1
ATOM 606 C CA . PRO A 1 81 ? 10.797 17.593 21.282 1.00 13.01 100 PRO A CA 1
ATOM 607 C C . PRO A 1 81 ? 11.255 16.173 21.532 1.00 13.40 100 PRO A C 1
ATOM 608 O O . PRO A 1 81 ? 12.363 15.819 21.133 1.00 16.33 100 PRO A O 1
ATOM 612 N N . ILE A 1 82 ? 10.466 15.405 22.249 1.00 12.03 101 ILE A N 1
ATOM 613 C CA A ILE A 1 82 ? 10.921 14.089 22.663 0.65 12.13 101 ILE A CA 1
ATOM 614 C CA B ILE A 1 82 ? 10.872 14.103 22.798 0.35 12.79 101 ILE A CA 1
ATOM 615 C C . ILE A 1 82 ? 9.697 13.187 22.662 1.00 12.44 101 ILE A C 1
ATOM 616 O O . ILE A 1 82 ? 8.588 13.588 23.022 1.00 13.80 101 ILE A O 1
ATOM 625 N N . TRP A 1 83 ? 9.898 11.951 22.193 1.00 10.29 102 TRP A N 1
ATOM 626 C CA . TRP A 1 83 ? 8.781 11.058 21.908 1.00 11.96 102 TRP A CA 1
ATOM 627 C C . TRP A 1 83 ? 8.929 9.663 22.568 1.00 14.85 102 TRP A C 1
ATOM 628 O O . TRP A 1 83 ? 8.044 8.828 22.484 1.00 13.64 102 TRP A O 1
ATOM 639 N N . GLY A 1 84 ? 10.055 9.420 23.206 1.00 14.24 103 GLY A N 1
ATOM 640 C CA . GLY A 1 84 ? 10.361 8.117 23.821 1.00 16.04 103 GLY A CA 1
ATOM 641 C C . GLY A 1 84 ? 10.597 8.305 25.307 1.00 16.99 103 GLY A C 1
ATOM 642 O O . GLY A 1 84 ? 11.697 8.622 25.747 1.00 19.57 103 GLY A O 1
ATOM 643 N N . THR A 1 85 ? 9.551 8.177 26.113 1.00 15.74 104 THR A N 1
ATOM 644 C CA . THR A 1 85 ? 9.718 8.414 27.519 1.00 16.97 104 THR A CA 1
ATOM 645 C C . THR A 1 85 ? 9.462 7.245 28.441 1.00 17.02 104 THR A C 1
ATOM 646 O O . THR A 1 85 ? 9.896 7.280 29.594 1.00 17.68 104 THR A O 1
ATOM 650 N N . LEU A 1 86 ? 8.738 6.229 27.976 1.00 13.90 105 LEU A N 1
ATOM 651 C CA A LEU A 1 86 ? 8.338 5.170 28.886 0.65 12.18 105 LEU A CA 1
ATOM 652 C CA B LEU A 1 86 ? 8.251 5.157 28.857 0.35 12.49 105 LEU A CA 1
ATOM 653 C C . LEU A 1 86 ? 8.512 3.788 28.265 1.00 12.07 105 LEU A C 1
ATOM 654 O O . LEU A 1 86 ? 8.002 3.486 27.184 1.00 12.70 105 LEU A O 1
ATOM 663 N N . TYR A 1 87 ? 9.275 2.955 28.985 1.00 12.78 106 TYR A N 1
ATOM 664 C CA . TYR A 1 87 ? 9.507 1.600 28.585 1.00 10.13 106 TYR A CA 1
ATOM 665 C C . TYR A 1 87 ? 9.259 0.610 29.699 1.00 11.44 106 TYR A C 1
ATOM 666 O O . TYR A 1 87 ? 9.444 0.921 30.861 1.00 11.87 106 TYR A O 1
ATOM 675 N N . LEU A 1 88 ? 8.781 -0.585 29.364 1.00 11.68 107 LEU A N 1
ATOM 676 C CA . LEU A 1 88 ? 8.596 -1.632 30.362 1.00 12.38 107 LEU A CA 1
ATOM 677 C C . LEU A 1 88 ? 9.828 -2.510 30.401 1.00 11.98 107 LEU A C 1
ATOM 678 O O . LEU A 1 88 ? 10.274 -2.991 29.351 1.00 13.30 107 LEU A O 1
ATOM 683 N N . VAL A 1 89 ? 10.338 -2.780 31.598 1.00 13.37 108 VAL A N 1
ATOM 684 C CA . VAL A 1 89 ? 11.471 -3.671 31.782 1.00 10.25 108 VAL A CA 1
ATOM 685 C C . VAL A 1 89 ? 11.071 -4.828 32.703 1.00 13.77 108 VAL A C 1
ATOM 686 O O . VAL A 1 89 ? 10.260 -4.660 33.606 1.00 13.10 108 VAL A O 1
ATOM 690 N N . GLU A 1 90 ? 11.639 -5.990 32.442 1.00 12.16 109 GLU A N 1
ATOM 691 C CA A GLU A 1 90 ? 11.354 -7.171 33.229 0.60 13.73 109 GLU A CA 1
ATOM 692 C CA B GLU A 1 90 ? 11.369 -7.180 33.220 0.40 14.26 109 GLU A CA 1
ATOM 693 C C . GLU A 1 90 ? 12.632 -7.972 33.401 1.00 13.85 109 GLU A C 1
ATOM 694 O O . GLU A 1 90 ? 13.484 -8.011 32.497 1.00 15.30 109 GLU A O 1
ATOM 705 N N . LYS A 1 91 ? 12.747 -8.601 34.564 1.00 14.82 110 LYS A N 1
ATOM 706 C CA . LYS A 1 91 ? 13.827 -9.528 34.847 1.00 21.77 110 LYS A CA 1
ATOM 707 C C . LYS A 1 91 ? 13.397 -10.926 34.477 1.00 27.67 110 LYS A C 1
ATOM 708 O O . LYS A 1 91 ? 12.220 -11.255 34.580 1.00 27.30 110 LYS A O 1
ATOM 714 N N . THR A 1 92 ? 14.377 -11.722 34.037 1.00 33.71 111 THR A N 1
ATOM 715 C CA . THR A 1 92 ? 14.234 -13.168 33.838 1.00 38.30 111 THR A CA 1
ATOM 716 C C . THR A 1 92 ? 15.221 -13.882 34.767 1.00 38.56 111 THR A C 1
ATOM 717 O O . THR A 1 92 ? 16.428 -13.612 34.702 1.00 35.65 111 THR A O 1
ATOM 721 N N . PRO A 1 93 ? 14.718 -14.772 35.642 1.00 40.47 112 PRO A N 1
ATOM 722 C CA . PRO A 1 93 ? 13.314 -15.142 35.825 1.00 42.60 112 PRO A CA 1
ATOM 723 C C . PRO A 1 93 ? 12.501 -14.083 36.548 1.00 45.23 112 PRO A C 1
ATOM 724 O O . PRO A 1 93 ? 13.052 -13.229 37.268 1.00 45.98 112 PRO A O 1
ATOM 728 N N . LEU A 1 94 ? 11.188 -14.153 36.348 1.00 46.15 113 LEU A N 1
ATOM 729 C CA . LEU A 1 94 ? 10.260 -13.267 37.018 1.00 46.56 113 LEU A CA 1
ATOM 730 C C . LEU A 1 94 ? 9.837 -13.899 38.343 1.00 49.81 113 LEU A C 1
ATOM 731 O O . LEU A 1 94 ? 9.050 -14.852 38.378 1.00 49.88 113 LEU A O 1
ATOM 736 N N . LYS A 1 95 ? 10.381 -13.371 39.434 1.00 51.29 114 LYS A N 1
ATOM 737 C CA . LYS A 1 95 ? 9.992 -13.787 40.774 1.00 50.56 114 LYS A CA 1
ATOM 738 C C . LYS A 1 95 ? 8.659 -13.081 41.048 1.00 49.24 114 LYS A C 1
ATOM 739 O O . LYS A 1 95 ? 7.716 -13.234 40.261 1.00 48.70 114 LYS A O 1
ATOM 745 N N . GLU A 1 96 ? 8.557 -12.309 42.129 1.00 47.77 115 GLU A N 1
ATOM 746 C CA . GLU A 1 96 ? 7.303 -11.613 42.413 1.00 46.39 115 GLU A CA 1
ATOM 747 C C . GLU A 1 96 ? 6.964 -10.603 41.283 1.00 45.45 115 GLU A C 1
ATOM 748 O O . GLU A 1 96 ? 7.835 -9.819 40.835 1.00 44.93 115 GLU A O 1
ATOM 751 N N . PRO A 1 97 ? 5.711 -10.664 40.782 1.00 40.62 116 PRO A N 1
ATOM 752 C CA . PRO A 1 97 ? 5.402 -10.055 39.508 1.00 37.80 116 PRO A CA 1
ATOM 753 C C . PRO A 1 97 ? 4.733 -8.672 39.527 1.00 33.52 116 PRO A C 1
ATOM 754 O O . PRO A 1 97 ? 4.221 -8.249 38.489 1.00 33.19 116 PRO A O 1
ATOM 758 N N . ALA A 1 98 ? 4.731 -7.963 40.654 1.00 27.22 117 ALA A N 1
ATOM 759 C CA . ALA A 1 98 ? 4.136 -6.632 40.670 1.00 25.36 117 ALA A CA 1
ATOM 760 C C . ALA A 1 98 ? 4.893 -5.728 39.700 1.00 22.11 117 ALA A C 1
ATOM 761 O O . ALA A 1 98 ? 6.126 -5.815 39.607 1.00 19.25 117 ALA A O 1
ATOM 763 N N . LEU A 1 99 ? 4.139 -4.884 38.984 1.00 20.10 118 LEU A N 1
ATOM 764 C CA . LEU A 1 99 ? 4.713 -3.895 38.110 1.00 18.06 118 LEU A CA 1
ATOM 765 C C . LEU A 1 99 ? 4.828 -2.596 38.865 1.00 14.95 118 LEU A C 1
ATOM 766 O O . LEU A 1 99 ? 3.826 -2.010 39.285 1.00 14.66 118 LEU A O 1
ATOM 771 N N . TYR A 1 100 ? 6.055 -2.147 39.062 1.00 15.86 119 TYR A N 1
ATOM 772 C CA . TYR A 1 100 ? 6.286 -0.945 39.825 1.00 16.05 119 TYR A CA 1
ATOM 773 C C . TYR A 1 100 ? 6.248 0.254 38.916 1.00 18.88 119 TYR A C 1
ATOM 774 O O . TYR A 1 100 ? 6.951 0.287 37.897 1.00 17.76 119 TYR A O 1
ATOM 783 N N . VAL A 1 101 ? 5.469 1.257 39.338 1.00 17.45 120 VAL A N 1
ATOM 784 C CA . VAL A 1 101 ? 5.198 2.449 38.564 1.00 19.31 120 VAL A CA 1
ATOM 785 C C . VAL A 1 101 ? 5.493 3.691 39.408 1.00 16.43 120 VAL A C 1
ATOM 786 O O . VAL A 1 101 ? 5.038 3.802 40.547 1.00 18.98 120 VAL A O 1
ATOM 790 N N . PHE A 1 102 ? 6.273 4.604 38.857 1.00 19.09 121 PHE A N 1
ATOM 791 C CA . PHE A 1 102 ? 6.548 5.861 39.507 1.00 19.29 121 PHE A CA 1
ATOM 792 C C . PHE A 1 102 ? 5.477 6.911 39.065 1.00 19.38 121 PHE A C 1
ATOM 793 O O . PHE A 1 102 ? 4.691 6.675 38.160 1.00 18.69 121 PHE A O 1
ATOM 801 N N . GLY A 1 103 ? 5.437 8.045 39.749 1.00 20.03 122 GLY A N 1
ATOM 802 C CA . GLY A 1 103 ? 4.512 9.120 39.393 1.00 20.07 122 GLY A CA 1
ATOM 803 C C . GLY A 1 103 ? 3.037 8.770 39.422 1.00 20.15 122 GLY A C 1
ATOM 804 O O . GLY A 1 103 ? 2.269 9.167 38.534 1.00 18.69 122 GLY A O 1
ATOM 805 N N . ASN A 1 104 ? 2.619 8.056 40.467 1.00 20.65 123 ASN A N 1
ATOM 806 C CA . ASN A 1 104 ? 1.222 7.759 40.675 1.00 20.89 123 ASN A CA 1
ATOM 807 C C . ASN A 1 104 ? 0.341 8.971 40.370 1.00 19.00 123 ASN A C 1
ATOM 808 O O . ASN A 1 104 ? 0.634 10.048 40.848 1.00 17.20 123 ASN A O 1
ATOM 813 N N . GLY A 1 105 ? -0.711 8.764 39.576 1.00 19.08 124 GLY A N 1
ATOM 814 C CA . GLY A 1 105 ? -1.645 9.799 39.179 1.00 20.45 124 GLY A CA 1
ATOM 815 C C . GLY A 1 105 ? -1.252 10.730 38.046 1.00 20.20 124 GLY A C 1
ATOM 816 O O . GLY A 1 105 ? -2.030 11.639 37.704 1.00 22.75 124 GLY A O 1
ATOM 817 N N . THR A 1 106 ? -0.060 10.525 37.481 1.00 17.40 125 THR A N 1
ATOM 818 C CA . THR A 1 106 ? 0.480 11.408 36.442 1.00 16.90 125 THR A CA 1
ATOM 819 C C . THR A 1 106 ? 0.738 10.595 35.179 1.00 16.84 125 THR A C 1
ATOM 820 O O . THR A 1 106 ? 0.385 9.419 35.121 1.00 15.11 125 THR A O 1
ATOM 824 N N . THR A 1 107 ? 1.331 11.232 34.166 1.00 16.26 126 THR A N 1
ATOM 825 C CA . THR A 1 107 ? 1.508 10.605 32.849 1.00 15.58 126 THR A CA 1
ATOM 826 C C . THR A 1 107 ? 2.008 9.132 32.883 1.00 15.71 126 THR A C 1
ATOM 827 O O . THR A 1 107 ? 1.375 8.261 32.324 1.00 16.47 126 THR A O 1
ATOM 831 N N . PRO A 1 108 ? 3.178 8.862 33.493 1.00 15.91 127 PRO A N 1
ATOM 832 C CA . PRO A 1 108 ? 3.675 7.475 33.431 1.00 15.33 127 PRO A CA 1
ATOM 833 C C . PRO A 1 108 ? 2.714 6.427 33.963 1.00 13.79 127 PRO A C 1
ATOM 834 O O . PRO A 1 108 ? 2.579 5.337 33.406 1.00 16.32 127 PRO A O 1
ATOM 838 N N . ASP A 1 109 ? 2.012 6.735 35.040 1.00 15.61 128 ASP A N 1
ATOM 839 C CA . ASP A 1 109 ? 1.011 5.846 35.604 1.00 14.56 128 ASP A CA 1
ATOM 840 C C . ASP A 1 109 ? -0.180 5.591 34.642 1.00 11.80 128 ASP A C 1
ATOM 841 O O . ASP A 1 109 ? -0.532 4.452 34.306 1.00 12.99 128 ASP A O 1
ATOM 846 N N . ILE A 1 110 ? -0.772 6.674 34.161 1.00 15.43 129 ILE A N 1
ATOM 847 C CA . ILE A 1 110 ? -1.908 6.585 33.244 1.00 13.66 129 ILE A CA 1
ATOM 848 C C . ILE A 1 110 ? -1.578 5.806 31.968 1.00 13.39 129 ILE A C 1
ATOM 849 O O . ILE A 1 110 ? -2.337 4.925 31.557 1.00 13.15 129 ILE A O 1
ATOM 854 N N . LEU A 1 111 ? -0.421 6.096 31.376 1.00 12.94 130 LEU A N 1
ATOM 855 C CA . LEU A 1 111 ? 0.007 5.406 30.167 1.00 13.28 130 LEU A CA 1
ATOM 856 C C . LEU A 1 111 ? 0.296 3.927 30.396 1.00 12.22 130 LEU A C 1
ATOM 857 O O . LEU A 1 111 ? 0.096 3.096 29.490 1.00 13.60 130 LEU A O 1
ATOM 862 N N . THR A 1 112 ? 0.784 3.586 31.572 1.00 13.66 131 THR A N 1
ATOM 863 C CA . THR A 1 112 ? 1.024 2.190 31.898 1.00 12.60 131 THR A CA 1
ATOM 864 C C . THR A 1 112 ? -0.335 1.501 32.007 1.00 13.14 131 THR A C 1
ATOM 865 O O . THR A 1 112 ? -0.529 0.437 31.447 1.00 11.95 131 THR A O 1
ATOM 869 N N . ARG A 1 113 ? -1.279 2.138 32.685 1.00 14.58 132 ARG A N 1
ATOM 870 C CA . ARG A 1 113 ? -2.615 1.546 32.793 1.00 14.97 132 ARG A CA 1
ATOM 871 C C . ARG A 1 113 ? -3.251 1.385 31.411 1.00 16.27 132 ARG A C 1
ATOM 872 O O . ARG A 1 113 ? -3.855 0.365 31.113 1.00 16.60 132 ARG A O 1
ATOM 880 N N . TYR A 1 114 ? -3.038 2.370 30.533 1.00 14.65 133 TYR A N 1
ATOM 881 C CA . TYR A 1 114 ? -3.580 2.282 29.189 1.00 14.15 133 TYR A CA 1
ATOM 882 C C . TYR A 1 114 ? -3.006 1.096 28.407 1.00 13.23 133 TYR A C 1
ATOM 883 O O . TYR A 1 114 ? -3.727 0.341 27.706 1.00 12.59 133 TYR A O 1
ATOM 892 N N . TYR A 1 115 ? -1.680 0.973 28.480 1.00 14.07 134 TYR A N 1
ATOM 893 C CA . TYR A 1 115 ? -0.967 -0.104 27.807 1.00 13.48 134 TYR A CA 1
ATOM 894 C C . TYR A 1 115 ? -1.437 -1.478 28.303 1.00 13.93 134 TYR A C 1
ATOM 895 O O . TYR A 1 115 ? -1.707 -2.342 27.509 1.00 12.97 134 TYR A O 1
ATOM 904 N N . LEU A 1 116 ? -1.563 -1.640 29.598 1.00 14.21 135 LEU A N 1
ATOM 905 C CA . LEU A 1 116 ? -1.975 -2.932 30.153 1.00 16.92 135 LEU A CA 1
ATOM 906 C C . LEU A 1 116 ? -3.389 -3.274 29.695 1.00 20.62 135 LEU A C 1
ATOM 907 O O . LEU A 1 116 ? -3.653 -4.400 29.282 1.00 19.31 135 LEU A O 1
ATOM 912 N N . GLY A 1 117 ? -4.286 -2.295 29.719 1.00 21.00 136 GLY A N 1
ATOM 913 C CA . GLY A 1 117 ? -5.650 -2.516 29.195 1.00 19.89 136 GLY A CA 1
ATOM 914 C C . GLY A 1 117 ? -5.694 -2.886 27.722 1.00 22.71 136 GLY A C 1
ATOM 915 O O . GLY A 1 117 ? -6.368 -3.842 27.312 1.00 20.31 136 GLY A O 1
ATOM 916 N N . ARG A 1 118 ? -4.983 -2.118 26.908 1.00 21.75 137 ARG A N 1
ATOM 917 C CA . ARG A 1 118 ? -4.907 -2.345 25.466 1.00 23.39 137 ARG A CA 1
ATOM 918 C C . ARG A 1 118 ? -4.346 -3.748 25.136 1.00 22.09 137 ARG A C 1
ATOM 919 O O . ARG A 1 118 ? -4.805 -4.424 24.217 1.00 18.81 137 ARG A O 1
ATOM 927 N N . GLN A 1 119 ? -3.336 -4.168 25.880 1.00 18.23 138 GLN A N 1
ATOM 928 C CA . GLN A 1 119 ? -2.689 -5.451 25.609 1.00 20.34 138 GLN A CA 1
ATOM 929 C C . GLN A 1 119 ? -3.354 -6.597 26.347 1.00 19.98 138 GLN A C 1
ATOM 930 O O . GLN A 1 119 ? -2.928 -7.745 26.193 1.00 20.82 138 GLN A O 1
ATOM 936 N N . ARG A 1 120 ? -4.349 -6.297 27.170 1.00 17.57 139 ARG A N 1
ATOM 937 C CA . ARG A 1 120 ? -5.041 -7.360 27.958 1.00 19.31 139 ARG A CA 1
ATOM 938 C C . ARG A 1 120 ? -4.100 -8.101 28.916 1.00 21.33 139 ARG A C 1
ATOM 939 O O . ARG A 1 120 ? -4.120 -9.337 29.027 1.00 21.23 139 ARG A O 1
ATOM 947 N N . LEU A 1 121 ? -3.299 -7.319 29.627 1.00 17.23 140 LEU A N 1
ATOM 948 C CA . LEU A 1 121 ? -2.407 -7.799 30.658 1.00 20.68 140 LEU A CA 1
ATOM 949 C C . LEU A 1 121 ? -2.986 -7.140 31.900 1.00 24.40 140 LEU A C 1
ATOM 950 O O . LEU A 1 121 ? -3.559 -6.086 31.798 1.00 27.89 140 LEU A O 1
ATOM 955 N N A ASP A 1 122 ? -2.851 -7.727 33.075 0.50 27.17 141 ASP A N 1
ATOM 956 N N B ASP A 1 122 ? -2.851 -7.757 33.064 0.50 27.41 141 ASP A N 1
ATOM 957 C CA A ASP A 1 122 ? -3.427 -7.053 34.250 0.50 30.29 141 ASP A CA 1
ATOM 958 C CA B ASP A 1 122 ? -3.426 -7.163 34.286 0.50 30.95 141 ASP A CA 1
ATOM 959 C C A ASP A 1 122 ? -2.519 -7.127 35.467 0.50 31.52 141 ASP A C 1
ATOM 960 C C B ASP A 1 122 ? -2.457 -7.361 35.433 0.50 32.07 141 ASP A C 1
ATOM 961 O O A ASP A 1 122 ? -2.993 -7.337 36.584 0.50 33.85 141 ASP A O 1
ATOM 962 O O B ASP A 1 122 ? -2.803 -7.962 36.455 0.50 34.79 141 ASP A O 1
ATOM 971 N N . TYR A 1 123 ? -1.225 -6.890 35.241 1.00 30.04 142 TYR A N 1
ATOM 972 C CA . TYR A 1 123 ? -0.217 -7.002 36.267 1.00 29.76 142 TYR A CA 1
ATOM 973 C C . TYR A 1 123 ? -0.596 -6.106 37.441 1.00 29.48 142 TYR A C 1
ATOM 974 O O . TYR A 1 123 ? -1.045 -4.972 37.225 1.00 30.14 142 TYR A O 1
ATOM 983 N N . PRO A 1 124 ? -0.374 -6.590 38.670 1.00 31.17 143 PRO A N 1
ATOM 984 C CA . PRO A 1 124 ? -0.656 -5.751 39.837 1.00 29.85 143 PRO A CA 1
ATOM 985 C C . PRO A 1 124 ? 0.278 -4.548 39.855 1.00 27.19 143 PRO A C 1
ATOM 986 O O . PRO A 1 124 ? 1.485 -4.717 39.717 1.00 24.52 143 PRO A O 1
ATOM 990 N N . LEU A 1 125 ? -0.280 -3.352 40.003 1.00 24.86 144 LEU A N 1
ATOM 991 C CA . LEU A 1 125 ? 0.523 -2.125 40.034 1.00 24.60 144 LEU A CA 1
ATOM 992 C C . LEU A 1 125 ? 0.997 -1.829 41.452 1.00 23.22 144 LEU A C 1
ATOM 993 O O . LEU A 1 125 ? 0.244 -1.942 42.393 1.00 26.15 144 LEU A O 1
ATOM 998 N N . ASN A 1 126 ? 2.266 -1.503 41.612 1.00 20.32 145 ASN A N 1
ATOM 999 C CA . ASN A 1 126 ? 2.785 -1.149 42.901 1.00 19.85 145 ASN A CA 1
ATOM 1000 C C . ASN A 1 126 ? 3.386 0.239 42.858 1.00 21.11 145 ASN A C 1
ATOM 1001 O O . ASN A 1 126 ? 4.292 0.511 42.079 1.00 21.03 145 ASN A O 1
ATOM 1006 N N . TYR A 1 127 ? 2.864 1.109 43.724 1.00 21.34 146 TYR A N 1
ATOM 1007 C CA . TYR A 1 127 ? 3.213 2.514 43.755 1.00 21.51 146 TYR A CA 1
ATOM 1008 C C . TYR A 1 127 ? 4.096 2.831 44.970 1.00 20.39 146 TYR A C 1
ATOM 1009 O O . TYR A 1 127 ? 4.234 3.988 45.370 1.00 23.99 146 TYR A O 1
ATOM 1018 N N . ALA A 1 128 ? 4.760 1.812 45.485 1.00 19.39 147 ALA A N 1
ATOM 1019 C CA . ALA A 1 128 ? 5.683 1.955 46.615 1.00 19.88 147 ALA A CA 1
ATOM 1020 C C . ALA A 1 128 ? 6.780 2.987 46.348 1.00 21.83 147 ALA A C 1
ATOM 1021 O O . ALA A 1 128 ? 7.223 3.654 47.271 1.00 20.44 147 ALA A O 1
ATOM 1023 N N . PHE A 1 129 ? 7.212 3.128 45.096 1.00 18.88 148 PHE A N 1
ATOM 1024 C CA . PHE A 1 129 ? 8.287 4.041 44.754 1.00 20.61 148 PHE A CA 1
ATOM 1025 C C . PHE A 1 129 ? 7.744 5.144 43.848 1.00 21.99 148 PHE A C 1
ATOM 1026 O O . PHE A 1 129 ? 7.299 4.862 42.741 1.00 22.42 148 PHE A O 1
ATOM 1034 N N . ASN A 1 130 ? 7.806 6.399 44.279 1.00 23.15 149 ASN A N 1
ATOM 1035 C CA A ASN A 1 130 ? 7.170 7.472 43.491 0.60 24.52 149 ASN A CA 1
ATOM 1036 C CA B ASN A 1 130 ? 7.173 7.485 43.512 0.40 24.63 149 ASN A CA 1
ATOM 1037 C C . ASN A 1 130 ? 8.063 8.042 42.405 1.00 22.74 149 ASN A C 1
ATOM 1038 O O . ASN A 1 130 ? 7.566 8.736 41.503 1.00 22.37 149 ASN A O 1
ATOM 1047 N N . THR A 1 131 ? 9.363 7.741 42.463 1.00 18.59 150 THR A N 1
ATOM 1048 C CA . THR A 1 131 ? 10.315 8.228 41.475 1.00 20.91 150 THR A CA 1
ATOM 1049 C C . THR A 1 131 ? 11.016 7.097 40.712 1.00 20.32 150 THR A C 1
ATOM 1050 O O . THR A 1 131 ? 11.186 5.944 41.217 1.00 17.09 150 THR A O 1
ATOM 1054 N N . ALA A 1 132 ? 11.469 7.466 39.522 1.00 18.98 151 ALA A N 1
ATOM 1055 C CA . ALA A 1 132 ? 12.199 6.557 38.655 1.00 18.73 151 ALA A CA 1
ATOM 1056 C C . ALA A 1 132 ? 13.497 6.140 39.318 1.00 16.30 151 ALA A C 1
ATOM 1057 O O . ALA A 1 132 ? 13.866 4.992 39.217 1.00 15.68 151 ALA A O 1
ATOM 1059 N N . GLY A 1 133 ? 14.177 7.061 40.013 1.00 16.85 152 GLY A N 1
ATOM 1060 C CA . GLY A 1 133 ? 15.431 6.741 40.708 1.00 17.37 152 GLY A CA 1
ATOM 1061 C C . GLY A 1 133 ? 15.218 5.690 41.783 1.00 16.13 152 GLY A C 1
ATOM 1062 O O . GLY A 1 133 ? 16.041 4.798 41.964 1.00 15.04 152 GLY A O 1
ATOM 1063 N N . GLU A 1 134 ? 14.082 5.785 42.480 1.00 14.45 153 GLU A N 1
ATOM 1064 C CA . GLU A 1 134 ? 13.746 4.841 43.527 1.00 12.93 153 GLU A CA 1
ATOM 1065 C C . GLU A 1 134 ? 13.422 3.458 42.979 1.00 15.25 153 GLU A C 1
ATOM 1066 O O . GLU A 1 134 ? 13.837 2.451 43.570 1.00 14.46 153 GLU A O 1
ATOM 1072 N N . ILE A 1 135 ? 12.683 3.435 41.881 1.00 15.08 154 ILE A N 1
ATOM 1073 C CA . ILE A 1 135 ? 12.396 2.200 41.140 1.00 15.36 154 ILE A CA 1
ATOM 1074 C C . ILE A 1 135 ? 13.692 1.536 40.682 1.00 13.09 154 ILE A C 1
ATOM 1075 O O . ILE A 1 135 ? 13.830 0.322 40.808 1.00 11.56 154 ILE A O 1
ATOM 1080 N N . THR A 1 136 ? 14.628 2.328 40.163 1.00 12.72 155 THR A N 1
ATOM 1081 C CA . THR A 1 136 ? 15.909 1.777 39.671 1.00 12.66 155 THR A CA 1
ATOM 1082 C C . THR A 1 136 ? 16.630 1.089 40.824 1.00 13.56 155 THR A C 1
ATOM 1083 O O . THR A 1 136 ? 17.115 -0.036 40.714 1.00 10.28 155 THR A O 1
ATOM 1087 N N . GLN A 1 137 ? 16.707 1.780 41.951 1.00 13.62 156 GLN A N 1
ATOM 1088 C CA . GLN A 1 137 ? 17.347 1.212 43.111 1.00 11.01 156 GLN A CA 1
ATOM 1089 C C . GLN A 1 137 ? 16.627 -0.072 43.563 1.00 8.03 156 GLN A C 1
ATOM 1090 O O . GLN A 1 137 ? 17.272 -1.037 43.964 1.00 10.79 156 GLN A O 1
ATOM 1096 N N . GLY A 1 138 ? 15.288 -0.067 43.566 1.00 8.89 157 GLY A N 1
ATOM 1097 C CA . GLY A 1 138 ? 14.496 -1.236 43.905 1.00 9.49 157 GLY A CA 1
ATOM 1098 C C . GLY A 1 138 ? 14.811 -2.413 42.989 1.00 7.85 157 GLY A C 1
ATOM 1099 O O . GLY A 1 138 ? 14.880 -3.542 43.432 1.00 8.12 157 GLY A O 1
ATOM 1100 N N . ILE A 1 139 ? 15.043 -2.140 41.719 1.00 9.67 158 ILE A N 1
ATOM 1101 C CA . ILE A 1 139 ? 15.413 -3.225 40.793 1.00 10.68 158 ILE A CA 1
ATOM 1102 C C . ILE A 1 139 ? 16.777 -3.811 41.223 1.00 9.14 158 ILE A C 1
ATOM 1103 O O . ILE A 1 139 ? 16.921 -5.017 41.420 1.00 9.59 158 ILE A O 1
ATOM 1108 N N . LEU A 1 140 ? 17.735 -2.914 41.436 1.00 10.14 159 LEU A N 1
ATOM 1109 C CA . LEU A 1 140 ? 19.088 -3.311 41.764 1.00 10.69 159 LEU A CA 1
ATOM 1110 C C . LEU A 1 140 ? 19.223 -4.000 43.130 1.00 9.37 159 LEU A C 1
ATOM 1111 O O . LEU A 1 140 ? 20.058 -4.866 43.310 1.00 11.15 159 LEU A O 1
ATOM 1116 N N . ALA A 1 141 ? 18.339 -3.656 44.059 1.00 7.35 160 ALA A N 1
ATOM 1117 C CA . ALA A 1 141 ? 18.343 -4.260 45.374 1.00 6.40 160 ALA A CA 1
ATOM 1118 C C . ALA A 1 141 ? 17.613 -5.599 45.398 1.00 6.78 160 ALA A C 1
ATOM 1119 O O . ALA A 1 141 ? 17.690 -6.291 46.354 1.00 6.47 160 ALA A O 1
ATOM 1121 N N . GLY A 1 142 ? 16.878 -5.916 44.329 1.00 11.44 161 GLY A N 1
ATOM 1122 C CA . GLY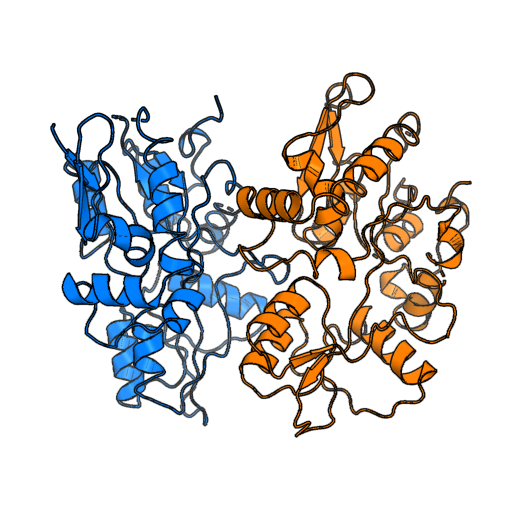 A 1 142 ? 16.153 -7.195 44.250 1.00 8.65 161 GLY A CA 1
ATOM 1123 C C . GLY A 1 142 ? 14.671 -7.174 44.582 1.00 12.41 161 GLY A C 1
ATOM 1124 O O . GLY A 1 142 ? 14.037 -8.222 44.581 1.00 16.47 161 GLY A O 1
ATOM 1125 N N . LYS A 1 143 ? 14.126 -6.005 44.871 1.00 9.75 162 LYS A N 1
ATOM 1126 C CA . LYS A 1 143 ? 12.732 -5.826 45.260 1.00 12.60 162 LYS A CA 1
ATOM 1127 C C . LYS A 1 143 ? 11.830 -5.789 44.013 1.00 14.80 162 LYS A C 1
ATOM 1128 O O . LYS A 1 143 ? 10.704 -6.258 44.055 1.00 17.24 162 LYS A O 1
ATOM 1134 N N . VAL A 1 144 ? 12.341 -5.236 42.917 1.00 11.45 163 VAL A N 1
ATOM 1135 C CA . VAL A 1 144 ? 11.537 -4.944 41.730 1.00 12.25 163 VAL A CA 1
ATOM 1136 C C . VAL A 1 144 ? 11.976 -5.830 40.557 1.00 13.24 163 VAL A C 1
ATOM 1137 O O . VAL A 1 144 ? 13.131 -5.781 40.139 1.00 12.17 163 VAL A O 1
ATOM 1141 N N . ASN A 1 145 ? 11.056 -6.626 40.009 1.00 13.03 164 ASN A N 1
ATOM 1142 C CA A ASN A 1 145 ? 11.324 -7.485 38.863 0.55 12.74 164 ASN A CA 1
ATOM 1143 C CA B ASN A 1 145 ? 11.367 -7.448 38.839 0.45 13.43 164 ASN A CA 1
ATOM 1144 C C . ASN A 1 145 ? 10.626 -6.987 37.591 1.00 13.08 164 ASN A C 1
ATOM 1145 O O . ASN A 1 145 ? 10.849 -7.500 36.515 1.00 14.91 164 ASN A O 1
ATOM 1154 N N . ARG A 1 146 ? 9.745 -6.017 37.728 1.00 13.65 165 ARG A N 1
ATOM 1155 C CA . ARG A 1 146 ? 9.033 -5.516 36.561 1.00 15.22 165 ARG A CA 1
ATOM 1156 C C . ARG A 1 146 ? 8.701 -4.073 36.876 1.00 14.47 165 ARG A C 1
ATOM 1157 O O . ARG A 1 146 ? 8.248 -3.782 37.984 1.00 14.81 165 ARG A O 1
ATOM 1165 N N . ALA A 1 147 ? 8.987 -3.177 35.916 1.00 13.76 166 ALA A N 1
ATOM 1166 C CA . ALA A 1 147 ? 8.832 -1.767 36.128 1.00 11.61 166 ALA A CA 1
ATOM 1167 C C . ALA A 1 147 ? 8.731 -1.011 34.825 1.00 13.25 166 ALA A C 1
ATOM 1168 O O . ALA A 1 147 ? 8.995 -1.545 33.754 1.00 14.56 166 ALA A O 1
ATOM 1170 N N . VAL A 1 148 ? 8.298 0.233 34.963 1.00 12.33 167 VAL A N 1
ATOM 1171 C CA A VAL A 1 148 ? 8.380 1.181 33.877 0.60 12.84 167 VAL A CA 1
ATOM 1172 C CA B VAL A 1 148 ? 8.348 1.191 33.896 0.40 13.20 167 VAL A CA 1
ATOM 1173 C C . VAL A 1 148 ? 9.415 2.242 34.206 1.00 15.82 167 VAL A C 1
ATOM 1174 O O . VAL A 1 148 ? 9.499 2.709 35.339 1.00 15.89 167 VAL A O 1
ATOM 1181 N N . LEU A 1 149 ? 10.208 2.602 33.191 1.00 13.97 168 LEU A N 1
ATOM 1182 C CA . LEU A 1 149 ? 11.292 3.597 33.321 1.00 12.73 168 LEU A CA 1
ATOM 1183 C C . LEU A 1 149 ? 11.479 4.382 32.033 1.00 12.93 168 LEU A C 1
ATOM 1184 O O . LEU A 1 149 ? 11.244 3.883 30.960 1.00 14.07 168 LEU A O 1
ATOM 1189 N N . GLY A 1 150 ? 12.014 5.590 32.183 1.00 14.30 169 GLY A N 1
ATOM 1190 C CA . GLY A 1 150 ? 12.564 6.391 31.085 1.00 15.89 169 GLY A CA 1
ATOM 1191 C C . GLY A 1 150 ? 14.029 6.703 31.377 1.00 14.47 169 GLY A C 1
ATOM 1192 O O . GLY A 1 150 ? 14.560 6.312 32.404 1.00 14.75 169 GLY A O 1
ATOM 1193 N N . GLU A 1 151 ? 14.677 7.405 30.460 1.00 13.59 170 GLU A N 1
ATOM 1194 C CA . GLU A 1 151 ? 16.102 7.657 30.537 1.00 14.02 170 GLU A CA 1
ATOM 1195 C C . GLU A 1 151 ? 16.406 8.783 31.492 1.00 15.38 170 GLU A C 1
ATOM 1196 O O . GLU A 1 151 ? 15.618 9.679 31.583 1.00 16.45 170 GLU A O 1
ATOM 1202 N N . PRO A 1 152 ? 17.573 8.757 32.166 1.00 15.51 171 PRO A N 1
ATOM 1203 C CA . PRO A 1 152 ? 18.707 7.843 32.086 1.00 15.73 171 PRO A CA 1
ATOM 1204 C C . PRO A 1 152 ? 18.540 6.595 32.961 1.00 13.84 171 PRO A C 1
ATOM 1205 O O . PRO A 1 152 ? 19.356 5.636 32.881 1.00 13.17 171 PRO A O 1
ATOM 1209 N N . PHE A 1 153 ? 17.471 6.568 33.747 1.00 13.27 172 PHE A N 1
ATOM 1210 C CA . PHE A 1 153 ? 17.283 5.503 34.754 1.00 13.25 172 PHE A CA 1
ATOM 1211 C C . PHE A 1 153 ? 17.194 4.140 34.060 1.00 10.84 172 PHE A C 1
ATOM 1212 O O . PHE A 1 153 ? 17.681 3.119 34.560 1.00 12.14 172 PHE A O 1
ATOM 1220 N N . LEU A 1 154 ? 16.506 4.130 32.933 1.00 11.89 173 LEU A N 1
ATOM 1221 C CA . LEU A 1 154 ? 16.383 2.929 32.099 1.00 11.71 173 LEU A CA 1
ATOM 1222 C C . LEU A 1 154 ? 17.761 2.348 31.767 1.00 12.11 173 LEU A C 1
ATOM 1223 O O . LEU A 1 154 ? 18.028 1.170 31.970 1.00 10.50 173 LEU A O 1
ATOM 1228 N N . SER A 1 155 ? 18.628 3.202 31.233 1.00 11.36 174 SER A N 1
ATOM 1229 C CA . SER A 1 155 ? 19.984 2.795 30.846 1.00 11.65 174 SER A CA 1
ATOM 1230 C C . SER A 1 155 ? 20.791 2.306 32.040 1.00 11.24 174 SER A C 1
ATOM 1231 O O . SER A 1 155 ? 21.518 1.295 31.963 1.00 10.94 174 SER A O 1
ATOM 1234 N N . ILE A 1 156 ? 20.657 3.029 33.139 1.00 11.08 175 ILE A N 1
ATOM 1235 C CA . ILE A 1 156 ? 21.396 2.669 34.386 1.00 11.48 175 ILE A CA 1
ATOM 1236 C C . ILE A 1 156 ? 20.941 1.287 34.899 1.00 8.95 175 ILE A C 1
ATOM 1237 O O . ILE A 1 156 ? 21.764 0.437 35.276 1.00 9.17 175 ILE A O 1
ATOM 1242 N N . ALA A 1 157 ? 19.627 1.049 34.902 1.00 12.33 176 ALA A N 1
ATOM 1243 C CA . ALA A 1 157 ? 19.068 -0.218 35.342 1.00 10.36 176 ALA A CA 1
ATOM 1244 C C . ALA A 1 157 ? 19.523 -1.355 34.440 1.00 11.69 176 ALA A C 1
ATOM 1245 O O . ALA A 1 157 ? 19.917 -2.408 34.914 1.00 8.09 176 ALA A O 1
ATOM 1247 N N . LEU A 1 158 ? 19.469 -1.115 33.137 1.00 8.48 177 LEU A N 1
ATOM 1248 C CA . LEU A 1 158 ? 19.915 -2.112 32.141 1.00 10.59 177 LEU A CA 1
ATOM 1249 C C . LEU A 1 158 ? 21.412 -2.440 32.267 1.00 9.59 177 LEU A C 1
ATOM 1250 O O . LEU A 1 158 ? 21.804 -3.598 32.096 1.00 8.36 177 LEU A O 1
ATOM 1255 N N . ARG A 1 159 ? 22.230 -1.436 32.563 1.00 9.69 178 ARG A N 1
ATOM 1256 C CA A ARG A 1 159 ? 23.671 -1.604 32.730 0.50 12.06 178 ARG A CA 1
ATOM 1257 C CA B ARG A 1 159 ? 23.681 -1.636 32.722 0.50 11.74 178 ARG A CA 1
ATOM 1258 C C . ARG A 1 159 ? 23.953 -2.395 34.016 1.00 12.00 178 ARG A C 1
ATOM 1259 O O . ARG A 1 159 ? 24.724 -3.348 34.042 1.00 11.44 178 ARG A O 1
ATOM 1274 N N . LYS A 1 160 ? 23.316 -1.962 35.096 1.00 10.23 179 LYS A N 1
ATOM 1275 C CA . LYS A 1 160 ? 23.680 -2.506 36.410 1.00 9.18 179 LYS A CA 1
ATOM 1276 C C . LYS A 1 160 ? 23.024 -3.838 36.747 1.00 9.79 179 LYS A C 1
ATOM 1277 O O . LYS A 1 160 ? 23.452 -4.503 37.662 1.00 7.72 179 LYS A O 1
ATOM 1283 N N . ASP A 1 161 ? 22.021 -4.235 35.980 1.00 10.83 180 ASP A N 1
ATOM 1284 C CA . ASP A 1 161 ? 21.464 -5.553 36.099 1.00 11.28 180 ASP A CA 1
ATOM 1285 C C . ASP A 1 161 ? 21.368 -6.106 34.707 1.00 11.56 180 ASP A C 1
ATOM 1286 O O . ASP A 1 161 ? 20.405 -5.832 33.960 1.00 11.22 180 ASP A O 1
ATOM 1291 N N . SER A 1 162 ? 22.357 -6.915 34.354 1.00 12.12 181 SER A N 1
ATOM 1292 C CA . SER A 1 162 ? 22.439 -7.393 32.995 1.00 15.67 181 SER A CA 1
ATOM 1293 C C . SER A 1 162 ? 21.432 -8.456 32.616 1.00 16.11 181 SER A C 1
ATOM 1294 O O . SER A 1 162 ? 21.401 -8.824 31.443 1.00 20.88 181 SER A O 1
ATOM 1297 N N A SER A 1 163 ? 20.662 -8.945 33.602 0.60 15.26 182 SER A N 1
ATOM 1298 N N B SER A 1 163 ? 20.600 -8.929 33.547 0.40 15.29 182 SER A N 1
ATOM 1299 C CA A SER A 1 163 ? 19.482 -9.790 33.408 0.60 14.73 182 SER A CA 1
ATOM 1300 C CA B SER A 1 163 ? 19.461 -9.793 33.221 0.40 14.97 182 SER A CA 1
ATOM 1301 C C A SER A 1 163 ? 18.246 -9.012 32.877 0.60 14.04 182 SER A C 1
ATOM 1302 C C B SER A 1 163 ? 18.105 -9.037 33.177 0.40 13.98 182 SER A C 1
ATOM 1303 O O A SER A 1 163 ? 17.419 -9.575 32.183 0.60 10.68 182 SER A O 1
ATOM 1304 O O B SER A 1 163 ? 17.008 -9.635 33.209 0.40 11.15 182 SER A O 1
ATOM 1309 N N . LEU A 1 164 ? 18.194 -7.712 33.149 1.00 11.18 183 LEU A N 1
ATOM 1310 C CA . LEU A 1 164 ? 17.016 -6.896 32.900 1.00 10.48 183 LEU A CA 1
ATOM 1311 C C . LEU A 1 164 ? 16.912 -6.691 31.394 1.00 11.70 183 LEU A C 1
ATOM 1312 O O . LEU A 1 164 ? 17.922 -6.503 30.736 1.00 11.22 183 LEU A O 1
ATOM 1317 N N . ARG A 1 165 ? 15.689 -6.715 30.875 1.00 10.52 184 ARG A N 1
ATOM 1318 C CA . ARG A 1 165 ? 15.415 -6.467 29.474 1.00 10.93 184 ARG A CA 1
ATOM 1319 C C . ARG A 1 165 ? 14.236 -5.516 29.301 1.00 10.84 184 ARG A C 1
ATOM 1320 O O . ARG A 1 165 ? 13.288 -5.577 30.058 1.00 12.07 184 ARG A O 1
ATOM 1328 N N . ILE A 1 166 ? 14.284 -4.706 28.248 1.00 10.14 185 ILE A N 1
ATOM 1329 C CA . ILE A 1 166 ? 13.100 -3.957 27.789 1.00 10.67 185 ILE A CA 1
ATOM 1330 C C . ILE A 1 166 ? 12.182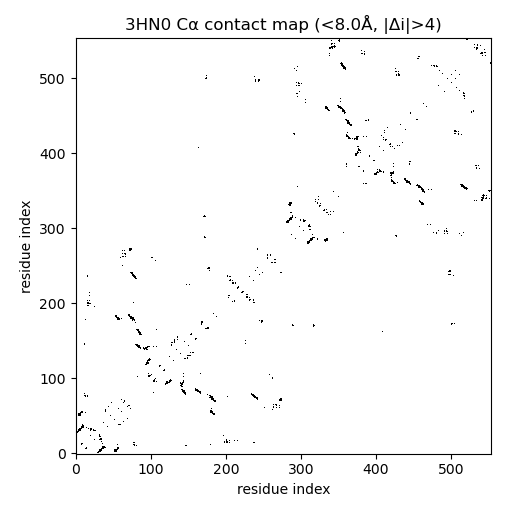 -4.981 27.094 1.00 14.63 185 ILE A C 1
ATOM 1331 O O . ILE A 1 166 ? 12.635 -5.717 26.227 1.00 16.61 185 ILE A O 1
ATOM 1336 N N . THR A 1 167 ? 10.928 -5.038 27.527 1.00 13.22 186 THR A N 1
ATOM 1337 C CA . THR A 1 167 ? 9.932 -5.933 26.959 1.00 12.68 186 THR A CA 1
ATOM 1338 C C . THR A 1 167 ? 8.826 -5.205 26.205 1.00 15.94 186 THR A C 1
ATOM 1339 O O . THR A 1 167 ? 8.110 -5.847 25.439 1.00 16.71 186 THR A O 1
ATOM 1343 N N . ALA A 1 168 ? 8.676 -3.901 26.400 1.00 14.28 187 ALA A N 1
ATOM 1344 C CA . ALA A 1 168 ? 7.661 -3.143 25.637 1.00 14.99 187 ALA A CA 1
ATOM 1345 C C . ALA A 1 168 ? 7.987 -1.679 25.594 1.00 11.87 187 ALA A C 1
ATOM 1346 O O . ALA A 1 168 ? 8.613 -1.131 26.521 1.00 11.89 187 ALA A O 1
ATOM 1348 N N . ASP A 1 169 ? 7.486 -1.030 24.547 1.00 12.41 188 ASP A N 1
ATOM 1349 C CA . ASP A 1 169 ? 7.552 0.394 24.343 1.00 11.40 188 ASP A CA 1
ATOM 1350 C C . ASP A 1 169 ? 6.174 0.921 24.667 1.00 13.53 188 ASP A C 1
ATOM 1351 O O . ASP A 1 169 ? 5.209 0.493 24.039 1.00 13.66 188 ASP A O 1
ATOM 1356 N N . LEU A 1 170 ? 6.076 1.803 25.649 1.00 12.27 189 LEU A N 1
ATOM 1357 C CA . LEU A 1 170 ? 4.781 2.289 26.141 1.00 11.17 189 LEU A CA 1
ATOM 1358 C C . LEU A 1 170 ? 4.394 3.659 25.599 1.00 12.53 189 LEU A C 1
ATOM 1359 O O . LEU A 1 170 ? 3.524 4.352 26.158 1.00 14.33 189 LEU A O 1
ATOM 1364 N N . ASN A 1 171 ? 5.034 4.051 24.509 1.00 13.34 190 ASN A N 1
ATOM 1365 C CA . ASN A 1 171 ? 4.892 5.400 23.994 1.00 14.02 190 ASN A CA 1
ATOM 1366 C C . ASN A 1 171 ? 3.889 5.588 22.848 1.00 14.50 190 ASN A C 1
ATOM 1367 O O . ASN A 1 171 ? 3.811 6.677 22.284 1.00 14.42 190 ASN A O 1
ATOM 1372 N N . HIS A 1 172 ? 3.114 4.559 22.514 1.00 15.33 191 HIS A N 1
ATOM 1373 C CA . HIS A 1 172 ? 2.261 4.630 21.332 1.00 14.41 191 HIS A CA 1
ATOM 1374 C C . HIS A 1 172 ? 0.812 4.375 21.647 1.00 14.74 191 HIS A C 1
ATOM 1375 O O . HIS A 1 172 ? 0.481 3.497 22.438 1.00 14.90 191 HIS A O 1
ATOM 1382 N N . LEU A 1 173 ? -0.067 5.093 20.951 1.00 14.54 192 LEU A N 1
ATOM 1383 C CA . LEU A 1 173 ? -1.534 4.876 21.104 1.00 19.15 192 LEU A CA 1
ATOM 1384 C C . LEU A 1 173 ? -1.939 3.501 20.569 1.00 24.17 192 LEU A C 1
ATOM 1385 O O . LEU A 1 173 ? -2.679 2.760 21.223 1.00 25.97 192 LEU A O 1
ATOM 1390 N N . THR A 1 174 ? -1.418 3.160 19.390 1.00 21.63 193 THR A N 1
ATOM 1391 C CA . THR A 1 174 ? -1.754 1.955 18.649 1.00 27.19 193 THR A CA 1
ATOM 1392 C C . THR A 1 174 ? -0.486 1.506 17.970 1.00 26.42 193 THR A C 1
ATOM 1393 O O . THR A 1 174 ? 0.500 2.259 17.941 1.00 20.97 193 THR A O 1
ATOM 1397 N N . ASP A 1 175 ? -0.489 0.328 17.351 1.00 31.53 194 ASP A N 1
ATOM 1398 C CA . ASP A 1 175 ? 0.656 -0.074 16.495 1.00 33.07 194 ASP A CA 1
ATOM 1399 C C . ASP A 1 175 ? 0.933 0.777 15.258 1.00 36.34 194 ASP A C 1
ATOM 1400 O O . ASP A 1 175 ? 2.085 1.148 15.012 1.00 39.42 194 ASP A O 1
ATOM 1405 N N . ASN A 1 176 ? -0.083 1.132 14.479 1.00 33.81 195 ASN A N 1
ATOM 1406 C CA . ASN A 1 176 ? 0.170 2.069 13.362 1.00 35.81 195 ASN A CA 1
ATOM 1407 C C . ASN A 1 176 ? 0.658 3.479 13.804 1.00 35.52 195 ASN A C 1
ATOM 1408 O O . ASN A 1 176 ? 0.960 4.316 12.950 1.00 41.23 195 ASN A O 1
ATOM 1410 N N . ASP A 1 177 ? 0.790 3.735 15.110 1.00 32.14 196 ASP A N 1
ATOM 1411 C CA . ASP A 1 177 ? 1.179 5.054 15.604 1.00 29.15 196 ASP A CA 1
ATOM 1412 C C . ASP A 1 177 ? 2.696 4.998 15.837 1.00 30.34 196 ASP A C 1
ATOM 1413 O O . ASP A 1 177 ? 3.090 4.867 16.972 1.00 31.62 196 ASP A O 1
ATOM 1418 N N . THR A 1 178 ? 3.555 5.103 14.796 1.00 22.71 197 THR A N 1
ATOM 1419 C CA . THR A 1 178 ? 5.017 5.152 15.033 1.00 19.87 197 THR A CA 1
ATOM 1420 C C . THR A 1 178 ? 5.433 6.426 15.745 1.00 17.07 197 THR A C 1
ATOM 1421 O O . THR A 1 178 ? 6.500 6.452 16.363 1.00 19.25 197 THR A O 1
ATOM 1425 N N . LEU A 1 179 ? 4.634 7.480 15.651 1.00 17.63 198 LEU A N 1
ATOM 1426 C CA . LEU A 1 179 ? 5.005 8.759 16.285 1.00 20.12 198 LEU A CA 1
ATOM 1427 C C . LEU A 1 179 ? 4.907 8.649 17.803 1.00 22.21 198 LEU A C 1
ATOM 1428 O O . LEU A 1 179 ? 5.821 9.053 18.518 1.00 22.15 198 LEU A O 1
ATOM 1433 N N . GLY A 1 180 ? 3.829 8.069 18.293 1.00 21.36 199 GLY A N 1
ATOM 1434 C CA . GLY A 1 180 ? 3.611 8.076 19.751 1.00 24.91 199 GLY A CA 1
ATOM 1435 C C . GLY A 1 180 ? 3.176 9.380 20.379 1.00 20.61 199 GLY A C 1
ATOM 1436 O O . GLY A 1 180 ? 2.944 10.387 19.712 1.00 17.02 199 GLY A O 1
ATOM 1437 N N . PHE A 1 181 ? 3.001 9.336 21.700 1.00 17.66 200 PHE A N 1
ATOM 1438 C CA . PHE A 1 181 ? 2.314 10.391 22.399 1.00 13.44 200 PHE A CA 1
ATOM 1439 C C . PHE A 1 181 ? 3.122 11.684 22.541 1.00 10.57 200 PHE A C 1
ATOM 1440 O O . PHE A 1 181 ? 4.262 11.651 22.888 1.00 14.59 200 PHE A O 1
ATOM 1448 N N . ALA A 1 182 ? 2.464 12.821 22.370 1.00 11.43 201 ALA A N 1
ATOM 1449 C CA . ALA A 1 182 ? 3.073 14.104 22.644 1.00 14.01 201 ALA A CA 1
ATOM 1450 C C . ALA A 1 182 ? 2.990 14.375 24.163 1.00 14.46 201 ALA A C 1
ATOM 1451 O O . ALA A 1 182 ? 2.140 15.127 24.638 1.00 15.52 201 ALA A O 1
ATOM 1453 N N . GLN A 1 183 ? 3.894 13.763 24.922 1.00 15.04 202 GLN A N 1
ATOM 1454 C CA . GLN A 1 183 ? 3.827 13.794 26.408 1.00 13.75 202 GLN A CA 1
ATOM 1455 C C . GLN A 1 183 ? 4.594 14.932 27.022 1.00 13.49 202 GLN A C 1
ATOM 1456 O O . GLN A 1 183 ? 4.428 15.181 28.198 1.00 12.51 202 GLN A O 1
ATOM 1462 N N . THR A 1 184 ? 5.445 15.596 26.234 1.00 11.33 203 THR A N 1
ATOM 1463 C CA . THR A 1 184 ? 6.303 16.648 26.707 1.00 11.03 203 THR A CA 1
ATOM 1464 C C . THR A 1 184 ? 6.042 17.939 25.935 1.00 14.23 203 THR A C 1
ATOM 1465 O O . THR A 1 184 ? 5.906 17.909 24.699 1.00 14.17 203 THR A O 1
ATOM 1469 N N . ALA A 1 185 ? 5.893 19.032 26.669 1.00 12.71 204 ALA A N 1
ATOM 1470 C CA . ALA A 1 185 ? 5.543 20.314 26.115 1.00 11.03 204 ALA A CA 1
ATOM 1471 C C . ALA A 1 185 ? 6.676 21.297 26.244 1.00 11.39 204 ALA A C 1
ATOM 1472 O O . ALA A 1 185 ? 7.299 21.438 27.324 1.00 12.63 204 ALA A O 1
ATOM 1474 N N . VAL A 1 186 ? 6.915 21.995 25.146 1.00 10.57 205 VAL A N 1
ATOM 1475 C CA . VAL A 1 186 ? 7.670 23.252 25.185 1.00 10.85 205 VAL A CA 1
ATOM 1476 C C . VAL A 1 186 ? 6.629 24.343 25.163 1.00 11.75 205 VAL A C 1
ATOM 1477 O O . VAL A 1 186 ? 5.910 24.496 24.161 1.00 11.97 205 VAL A O 1
ATOM 1481 N N . VAL A 1 187 ? 6.581 25.147 26.220 1.00 10.57 206 VAL A N 1
ATOM 1482 C CA . VAL A 1 187 ? 5.624 26.248 26.314 1.00 9.83 206 VAL A CA 1
ATOM 1483 C C . VAL A 1 187 ? 6.351 27.587 26.363 1.00 11.50 206 VAL A C 1
ATOM 1484 O O . VAL A 1 187 ? 7.527 27.639 26.739 1.00 12.54 206 VAL A O 1
ATOM 1488 N N . TYR A 1 188 ? 5.649 28.658 25.983 1.00 13.18 207 TYR A N 1
ATOM 1489 C CA . TYR A 1 188 ? 6.251 29.967 25.898 1.00 13.26 207 TYR A CA 1
ATOM 1490 C C . TYR A 1 188 ? 5.263 31.035 26.325 1.00 15.61 207 TYR A C 1
ATOM 1491 O O . TYR A 1 188 ? 4.026 30.854 26.255 1.00 13.96 207 TYR A O 1
ATOM 1500 N N . THR A 1 189 ? 5.833 32.152 26.725 1.00 12.41 208 THR A N 1
ATOM 1501 C CA . THR A 1 189 ? 5.042 33.278 27.220 1.00 13.64 208 THR A CA 1
ATOM 1502 C C . THR A 1 189 ? 4.834 34.279 26.091 1.00 13.08 208 THR A C 1
ATOM 1503 O O . THR A 1 189 ? 5.417 34.191 25.031 1.00 16.39 208 THR A O 1
ATOM 1507 N N . PRO A 1 190 ? 3.928 35.252 26.289 1.00 13.55 209 PRO A N 1
ATOM 1508 C CA . PRO A 1 190 ? 3.573 36.086 25.158 1.00 13.13 209 PRO A CA 1
ATOM 1509 C C . PRO A 1 190 ? 4.690 36.893 24.483 1.00 11.33 209 PRO A C 1
ATOM 1510 O O . PRO A 1 190 ? 4.606 37.169 23.277 1.00 14.86 209 PRO A O 1
ATOM 1514 N N . THR A 1 191 ? 5.689 37.313 25.242 1.00 16.86 210 THR A N 1
ATOM 1515 C CA . THR A 1 191 ? 6.779 38.082 24.635 1.00 17.17 210 THR A CA 1
ATOM 1516 C C . THR A 1 191 ? 7.689 37.195 23.813 1.00 15.11 210 THR A C 1
ATOM 1517 O O . THR A 1 191 ? 8.534 37.694 23.085 1.00 12.39 210 THR A O 1
ATOM 1529 N N . GLU A 1 193 ? 6.329 35.159 21.451 1.00 15.90 212 GLU A N 1
ATOM 1530 C CA . GLU A 1 193 ? 5.676 34.855 20.175 1.00 13.95 212 GLU A CA 1
ATOM 1531 C C . GLU A 1 193 ? 6.510 35.266 18.951 1.00 14.79 212 GLU A C 1
ATOM 1532 O O . GLU A 1 193 ? 6.707 34.477 17.996 1.00 14.23 212 GLU A O 1
ATOM 1538 N N . LYS A 1 194 ? 7.062 36.473 19.025 1.00 13.26 213 LYS A N 1
ATOM 1539 C CA . LYS A 1 194 ? 7.888 36.998 17.962 1.00 13.21 213 LYS A CA 1
ATOM 1540 C C . LYS A 1 194 ? 9.121 36.143 17.746 1.00 13.40 213 LYS A C 1
ATOM 1541 O O . LYS A 1 194 ? 9.664 36.179 16.674 1.00 16.65 213 LYS A O 1
ATOM 1547 N N . TYR A 1 195 ? 9.514 35.326 18.733 1.00 12.21 214 TYR A N 1
ATOM 1548 C CA . TYR A 1 195 ? 10.735 34.515 18.612 1.00 11.39 214 TYR A CA 1
ATOM 1549 C C . TYR A 1 195 ? 10.418 33.088 18.354 1.00 12.10 214 TYR A C 1
ATOM 1550 O O . TYR A 1 195 ? 11.298 32.262 18.223 1.00 11.93 214 TYR A O 1
ATOM 1559 N N . ARG A 1 196 ? 9.148 32.777 18.233 1.00 11.59 215 ARG A N 1
ATOM 1560 C CA . ARG A 1 196 ? 8.771 31.337 18.196 1.00 10.89 215 ARG A CA 1
ATOM 1561 C C . ARG A 1 196 ? 9.438 30.592 17.044 1.00 10.42 215 ARG A C 1
ATOM 1562 O O . ARG A 1 196 ? 10.001 29.554 17.231 1.00 10.94 215 ARG A O 1
ATOM 1570 N N . ILE A 1 197 ? 9.261 31.075 15.816 1.00 11.16 216 ILE A N 1
ATOM 1571 C CA . ILE A 1 197 ? 9.874 30.418 14.679 1.00 9.78 216 ILE A CA 1
ATOM 1572 C C . ILE A 1 197 ? 11.410 30.353 14.818 1.00 11.69 216 ILE A C 1
ATOM 1573 O O . ILE A 1 197 ? 11.992 29.338 14.529 1.00 9.72 216 ILE A O 1
ATOM 1578 N N . ALA A 1 198 ? 12.048 31.454 15.215 1.00 10.92 217 ALA A N 1
ATOM 1579 C CA . ALA A 1 198 ? 13.521 31.430 15.435 1.00 11.19 217 ALA A CA 1
ATOM 1580 C C . ALA A 1 198 ? 13.951 30.332 16.456 1.00 10.12 217 ALA A C 1
ATOM 1581 O O . ALA A 1 198 ? 14.919 29.606 16.259 1.00 9.54 217 ALA A O 1
ATOM 1583 N N . PHE A 1 199 ? 13.234 30.257 17.565 1.00 10.67 218 PHE A N 1
ATOM 1584 C CA A PHE A 1 199 ? 13.581 29.284 18.586 0.70 10.89 218 PHE A CA 1
ATOM 1585 C CA B PHE A 1 199 ? 13.487 29.291 18.616 0.30 9.54 218 PHE A CA 1
ATOM 1586 C C . PHE A 1 199 ? 13.268 27.859 18.143 1.00 11.48 218 PHE A C 1
ATOM 1587 O O . PHE A 1 199 ? 14.041 26.958 18.440 1.00 11.60 218 PHE A O 1
ATOM 1602 N N . GLU A 1 200 ? 12.185 27.674 17.408 1.00 11.13 219 GLU A N 1
ATOM 1603 C CA . GLU A 1 200 ? 11.886 26.335 16.825 1.00 12.14 219 GLU A CA 1
ATOM 1604 C C . GLU A 1 200 ? 12.963 25.949 15.833 1.00 9.96 219 GLU A C 1
ATOM 1605 O O . GLU A 1 200 ? 13.386 24.822 15.827 1.00 11.96 219 GLU A O 1
ATOM 1611 N N . ASP A 1 201 ? 13.375 26.843 14.949 1.00 8.32 220 ASP A N 1
ATOM 1612 C CA . ASP A 1 201 ? 14.462 26.541 14.043 1.00 11.11 220 ASP A CA 1
ATOM 1613 C C . ASP A 1 201 ? 15.700 26.086 14.812 1.00 11.01 220 ASP A C 1
ATOM 1614 O O . ASP A 1 201 ? 16.337 25.099 14.437 1.00 11.11 220 ASP A O 1
ATOM 1619 N N . ALA A 1 202 ? 16.055 26.801 15.886 1.00 11.52 221 ALA A N 1
ATOM 1620 C CA . ALA A 1 202 ? 17.278 26.431 16.615 1.00 13.06 221 ALA A CA 1
ATOM 1621 C C . ALA A 1 202 ? 17.090 25.117 17.353 1.00 11.07 221 ALA A C 1
ATOM 1622 O O . ALA A 1 202 ? 18.018 24.342 17.498 1.00 12.74 221 ALA A O 1
ATOM 1624 N N . LEU A 1 203 ? 15.859 24.852 17.825 1.00 11.30 222 LEU A N 1
ATOM 1625 C CA . LEU A 1 203 ? 15.597 23.618 18.537 1.00 10.82 222 LEU A CA 1
ATOM 1626 C C . LEU A 1 203 ? 15.656 22.426 17.602 1.00 12.69 222 LEU A C 1
ATOM 1627 O O . LEU A 1 203 ? 16.131 21.371 17.978 1.00 13.28 222 LEU A O 1
ATOM 1632 N N . ARG A 1 204 ? 15.159 22.591 16.384 1.00 11.47 223 ARG A N 1
ATOM 1633 C CA . ARG A 1 204 ? 15.321 21.547 15.367 1.00 13.43 223 ARG A CA 1
ATOM 1634 C C . ARG A 1 204 ? 16.786 21.200 15.167 1.00 14.88 223 ARG A C 1
ATOM 1635 O O . ARG A 1 204 ? 17.132 20.043 15.076 1.00 12.87 223 ARG A O 1
ATOM 1643 N N . ALA A 1 205 ? 17.658 22.201 15.111 1.00 13.88 224 ALA A N 1
ATOM 1644 C CA . ALA A 1 205 ? 19.062 21.955 14.941 1.00 12.26 224 ALA A CA 1
ATOM 1645 C C . ALA A 1 205 ? 19.660 21.202 16.116 1.00 9.85 224 ALA A C 1
ATOM 1646 O O . ALA A 1 205 ? 20.449 20.244 15.949 1.00 11.96 224 ALA A O 1
ATOM 1648 N N . SER A 1 206 ? 19.266 21.613 17.330 1.00 11.24 225 SER A N 1
ATOM 1649 C CA . SER A 1 206 ? 19.765 20.970 18.553 1.00 10.85 225 SER A CA 1
ATOM 1650 C C . SER A 1 206 ? 19.294 19.516 18.630 1.00 11.85 225 SER A C 1
ATOM 1651 O O . SER A 1 206 ? 20.077 18.587 19.021 1.00 12.57 225 SER A O 1
ATOM 1654 N N . CYS A 1 207 ? 18.049 19.292 18.212 1.00 13.18 226 CYS A N 1
ATOM 1655 C CA . CYS A 1 207 ? 17.471 17.925 18.235 1.00 12.09 226 CYS A CA 1
ATOM 1656 C C . CYS A 1 207 ? 18.220 17.057 17.214 1.00 14.91 226 CYS A C 1
ATOM 1657 O O . CYS A 1 207 ? 18.524 15.910 17.502 1.00 14.92 226 CYS A O 1
ATOM 1660 N N . GLN A 1 208 ? 18.484 17.605 16.022 1.00 14.42 227 GLN A N 1
ATOM 1661 C CA A GLN A 1 208 ? 19.184 16.875 14.969 0.30 14.50 227 GLN A CA 1
ATOM 1662 C CA B GLN A 1 208 ? 19.192 16.895 14.959 0.70 14.73 227 GLN A CA 1
ATOM 1663 C C . GLN A 1 208 ? 20.596 16.498 15.406 1.00 13.07 227 GLN A C 1
ATOM 1664 O O . GLN A 1 208 ? 21.076 15.381 15.143 1.00 12.04 227 GLN A O 1
ATOM 1675 N N . LYS A 1 209 ? 21.246 17.409 16.093 1.00 11.82 228 LYS A N 1
ATOM 1676 C CA . LYS A 1 209 ? 22.573 17.175 16.573 1.00 12.77 228 LYS A CA 1
ATOM 1677 C C . LYS A 1 209 ? 22.601 16.047 17.594 1.00 13.61 228 LYS A C 1
ATOM 1678 O O . LYS A 1 209 ? 23.515 15.265 17.559 1.00 13.46 228 LYS A O 1
ATOM 1684 N N . ALA A 1 210 ? 21.643 16.012 18.530 1.00 9.50 229 ALA A N 1
ATOM 1685 C CA . ALA A 1 210 ? 21.538 14.911 19.474 1.00 11.33 229 ALA A CA 1
ATOM 1686 C C . ALA A 1 210 ? 21.453 13.585 18.747 1.00 11.41 229 ALA A C 1
ATOM 1687 O O . ALA A 1 210 ? 22.125 12.637 19.149 1.00 13.82 229 ALA A O 1
ATOM 1689 N N . VAL A 1 211 ? 20.624 13.515 17.708 1.00 11.63 230 VAL A N 1
ATOM 1690 C CA . VAL A 1 211 ? 20.379 12.249 16.952 1.00 12.24 230 VAL A CA 1
ATOM 1691 C C . VAL A 1 211 ? 21.557 11.828 16.069 1.00 14.86 230 VAL A C 1
ATOM 1692 O O . VAL A 1 211 ? 21.908 10.632 15.970 1.00 13.46 230 VAL A O 1
ATOM 1696 N N . ARG A 1 212 ? 22.188 12.810 15.442 1.00 13.23 231 ARG A N 1
ATOM 1697 C CA . ARG A 1 212 ? 23.273 12.573 14.535 1.00 14.68 231 ARG A CA 1
ATOM 1698 C C . ARG A 1 212 ? 24.625 12.421 15.194 1.00 14.50 231 ARG A C 1
ATOM 1699 O O . ARG A 1 212 ? 25.435 11.638 14.689 1.00 14.24 231 ARG A O 1
ATOM 1707 N N . TYR A 1 213 ? 24.851 13.134 16.302 1.00 12.73 232 TYR A N 1
ATOM 1708 C CA . TYR A 1 213 ? 26.106 13.161 17.034 1.00 11.26 232 TYR A CA 1
ATOM 1709 C C . TYR A 1 213 ? 25.867 12.801 18.497 1.00 12.35 232 TYR A C 1
ATOM 1710 O O . TYR A 1 213 ? 26.076 13.612 19.410 1.00 11.93 232 TYR A O 1
ATOM 1719 N N . PRO A 1 214 ? 25.393 11.578 18.733 1.00 11.76 233 PRO A N 1
ATOM 1720 C CA . PRO A 1 214 ? 25.058 11.238 20.137 1.00 12.25 233 PRO A CA 1
ATOM 1721 C C . PRO A 1 214 ? 26.238 11.206 21.076 1.00 12.54 233 PRO A C 1
ATOM 1722 O O . PRO A 1 214 ? 26.136 11.631 22.239 1.00 11.36 233 PRO A O 1
ATOM 1726 N N . LYS A 1 215 ? 27.388 10.723 20.627 1.00 13.38 234 LYS A N 1
ATOM 1727 C CA . LYS A 1 215 ? 28.500 10.645 21.546 1.00 12.90 234 LYS A CA 1
ATOM 1728 C C . LYS A 1 215 ? 28.953 12.040 21.969 1.00 14.30 234 LYS A C 1
ATOM 1729 O O . LYS A 1 215 ? 29.250 12.271 23.109 1.00 14.32 234 LYS A O 1
ATOM 1735 N N . GLU A 1 216 ? 28.976 12.974 21.021 1.00 14.81 235 GLU A N 1
ATOM 1736 C CA . GLU A 1 216 ? 29.370 14.346 21.303 1.00 15.70 235 GLU A CA 1
ATOM 1737 C C . GLU A 1 216 ? 28.355 15.023 22.209 1.00 13.65 235 GLU A C 1
ATOM 1738 O O . GLU A 1 216 ? 28.703 15.811 23.060 1.00 14.17 235 GLU A O 1
ATOM 1744 N N . THR A 1 217 ? 27.093 14.686 22.002 1.00 12.93 236 THR A N 1
ATOM 1745 C CA . THR A 1 217 ? 25.979 15.216 22.817 1.00 12.11 236 THR A CA 1
ATOM 1746 C C . THR A 1 217 ? 26.151 14.743 24.264 1.00 13.86 236 THR A C 1
ATOM 1747 O O . THR A 1 217 ? 26.110 15.540 25.189 1.00 11.69 236 THR A O 1
ATOM 1751 N N . ILE A 1 218 ? 26.384 13.436 24.437 1.00 11.24 237 ILE A N 1
ATOM 1752 C CA . ILE A 1 218 ? 26.582 12.875 25.738 1.00 11.13 237 ILE A CA 1
ATOM 1753 C C . ILE A 1 218 ? 27.781 13.505 26.439 1.00 12.15 237 ILE A C 1
ATOM 1754 O O . ILE A 1 218 ? 27.716 13.877 27.610 1.00 12.35 237 ILE A O 1
ATOM 1759 N N . HIS A 1 219 ? 28.887 13.608 25.704 1.00 14.29 238 HIS A N 1
ATOM 1760 C CA . HIS A 1 219 ? 30.101 14.207 26.194 1.00 13.97 238 HIS A CA 1
ATOM 1761 C C . HIS A 1 219 ? 29.819 15.596 26.734 1.00 14.00 238 HIS A C 1
ATOM 1762 O O . HIS A 1 219 ? 30.268 15.948 27.817 1.00 13.57 238 HIS A O 1
ATOM 1769 N N . SER A 1 220 ? 29.089 16.393 25.965 1.00 13.59 239 SER A N 1
ATOM 1770 C CA . SER A 1 220 ? 28.777 17.759 26.407 1.00 14.51 239 SER A CA 1
ATOM 1771 C C . SER A 1 220 ? 27.886 17.785 27.640 1.00 15.33 239 SER A C 1
ATOM 1772 O O . SER A 1 220 ? 28.107 18.561 28.558 1.00 14.10 239 SER A O 1
ATOM 1775 N N . LEU A 1 221 ? 26.868 16.929 27.686 1.00 13.54 240 LEU A N 1
ATOM 1776 C CA . LEU A 1 221 ? 26.031 16.852 28.860 1.00 11.29 240 LEU A CA 1
ATOM 1777 C C . LEU A 1 221 ? 26.819 16.469 30.112 1.00 13.28 240 LEU A C 1
ATOM 1778 O O . LEU A 1 221 ? 26.579 16.997 31.182 1.00 13.17 240 LEU A O 1
ATOM 1783 N N . GLU A 1 222 ? 27.764 15.554 29.939 1.00 13.25 241 GLU A N 1
ATOM 1784 C CA . GLU A 1 222 ? 28.610 15.119 31.055 1.00 11.74 241 GLU A CA 1
ATOM 1785 C C . GLU A 1 222 ? 29.500 16.273 31.522 1.00 12.73 241 GLU A C 1
ATOM 1786 O O . GLU A 1 222 ? 29.560 16.541 32.719 1.00 14.23 241 GLU A O 1
ATOM 1792 N N . GLU A 1 223 ? 30.140 16.970 30.584 1.00 13.76 242 GLU A N 1
ATOM 1793 C CA . GLU A 1 223 ? 30.973 18.116 30.965 1.00 14.11 242 GLU A CA 1
ATOM 1794 C C . GLU A 1 223 ? 30.219 19.184 31.730 1.00 15.68 242 GLU A C 1
ATOM 1795 O O . GLU A 1 223 ? 30.790 19.830 32.615 1.00 16.85 242 GLU A O 1
ATOM 1801 N N . HIS A 1 224 ? 28.966 19.394 31.364 1.00 13.86 243 HIS A N 1
ATOM 1802 C CA . HIS A 1 224 ? 28.089 20.393 32.015 1.00 17.03 243 HIS A CA 1
ATOM 1803 C C . HIS A 1 224 ? 27.416 19.883 33.269 1.00 16.97 243 HIS A C 1
ATOM 1804 O O . HIS A 1 224 ? 26.597 20.590 33.849 1.00 18.75 243 HIS A O 1
ATOM 1811 N N . GLY A 1 225 ? 27.766 18.675 33.694 1.00 16.28 244 GLY A N 1
ATOM 1812 C CA . GLY A 1 225 ? 27.238 18.052 34.909 1.00 18.69 244 GLY A CA 1
ATOM 1813 C C . GLY A 1 225 ? 25.756 17.672 34.915 1.00 18.75 244 GLY A C 1
ATOM 1814 O O . GLY A 1 225 ? 25.155 17.542 35.980 1.00 19.43 244 GLY A O 1
ATOM 1815 N N . ILE A 1 226 ? 25.159 17.476 33.742 1.00 16.23 245 ILE A N 1
ATOM 1816 C CA . ILE A 1 226 ? 23.747 17.253 33.660 1.00 16.41 245 ILE A CA 1
ATOM 1817 C C . ILE A 1 226 ? 23.481 15.796 33.985 1.00 18.40 245 ILE A C 1
ATOM 1818 O O . ILE A 1 226 ? 22.518 15.473 34.659 1.00 17.90 245 ILE A O 1
ATOM 1823 N N . PHE A 1 227 ? 24.318 14.905 33.458 1.00 17.51 246 PHE A N 1
ATOM 1824 C CA . PHE A 1 227 ? 24.225 13.484 33.785 1.00 16.56 246 PHE A CA 1
ATOM 1825 C C . PHE A 1 227 ? 25.597 12.989 34.198 1.00 15.83 246 PHE A C 1
ATOM 1826 O O . PHE A 1 227 ? 26.637 13.536 33.799 1.00 17.09 246 PHE A O 1
ATOM 1834 N N . ALA A 1 228 ? 25.597 11.945 35.016 1.00 18.18 247 ALA A N 1
ATOM 1835 C CA . ALA A 1 228 ? 26.830 11.319 35.445 1.00 15.63 247 ALA A CA 1
ATOM 1836 C C . ALA A 1 228 ? 27.535 10.672 34.271 1.00 15.59 247 ALA A C 1
ATOM 1837 O O . ALA A 1 228 ? 26.900 10.239 33.282 1.00 15.31 247 ALA A O 1
ATOM 1839 N N . GLN A 1 229 ? 28.861 10.590 34.380 1.00 12.83 248 GLN A N 1
ATOM 1840 C CA A GLN A 1 229 ? 29.687 10.019 33.327 0.50 14.72 248 GLN A CA 1
ATOM 1841 C CA B GLN A 1 229 ? 29.639 10.022 33.305 0.50 13.97 248 GLN A CA 1
ATOM 1842 C C . GLN A 1 229 ? 29.243 8.570 33.064 1.00 14.19 248 GLN A C 1
ATOM 1843 O O . GLN A 1 229 ? 29.148 7.778 33.994 1.00 16.65 248 GLN A O 1
ATOM 1854 N N . GLY A 1 230 ? 28.990 8.227 31.804 1.00 14.43 249 GLY A N 1
ATOM 1855 C CA . GLY A 1 230 ? 28.573 6.861 31.463 1.00 16.93 249 GLY A CA 1
ATOM 1856 C C . GLY A 1 230 ? 27.104 6.523 31.716 1.00 15.55 249 GLY A C 1
ATOM 1857 O O . GLY A 1 230 ? 26.677 5.422 31.363 1.00 18.88 249 GLY A O 1
ATOM 1858 N N . ALA A 1 231 ? 26.307 7.451 32.268 1.00 13.43 250 ALA A N 1
ATOM 1859 C CA . ALA A 1 231 ? 24.886 7.179 32.468 1.00 14.05 250 ALA A CA 1
ATOM 1860 C C . ALA A 1 231 ? 24.122 6.966 31.128 1.00 15.97 250 ALA A C 1
ATOM 1861 O O . ALA A 1 231 ? 23.359 6.014 30.969 1.00 17.24 250 ALA A O 1
ATOM 1863 N N . LEU A 1 232 ? 24.356 7.845 30.162 1.00 14.84 251 LEU A N 1
ATOM 1864 C CA . LEU A 1 232 ? 23.774 7.725 28.841 1.00 14.59 251 LEU A CA 1
ATOM 1865 C C . LEU A 1 232 ? 24.764 7.101 27.858 1.00 13.33 251 LEU A C 1
ATOM 1866 O O . LEU A 1 232 ? 25.997 7.330 27.945 1.00 13.12 251 LEU A O 1
ATOM 1871 N N . THR A 1 233 ? 24.206 6.350 26.899 1.00 14.68 252 THR A N 1
ATOM 1872 C CA . THR A 1 233 ? 24.931 5.844 25.757 1.00 15.51 252 THR A CA 1
ATOM 1873 C C . THR A 1 233 ? 24.140 6.238 24.477 1.00 14.81 252 THR A C 1
ATOM 1874 O O . THR A 1 233 ? 23.008 6.731 24.575 1.00 12.98 252 THR A O 1
ATOM 1878 N N . PRO A 1 234 ? 24.739 6.072 23.294 1.00 15.14 253 PRO A N 1
ATOM 1879 C CA . PRO A 1 234 ? 23.950 6.368 22.098 1.00 16.29 253 PRO A CA 1
ATOM 1880 C C . PRO A 1 234 ? 22.641 5.605 22.025 1.00 16.44 253 PRO A C 1
ATOM 1881 O O . PRO A 1 234 ? 21.672 6.156 21.539 1.00 11.62 253 PRO A O 1
ATOM 1885 N N . LYS A 1 235 ? 22.569 4.379 22.556 1.00 13.80 254 LYS A N 1
ATOM 1886 C CA . LYS A 1 235 ? 21.274 3.674 22.592 1.00 15.48 254 LYS A CA 1
ATOM 1887 C C . LYS A 1 235 ? 20.234 4.374 23.463 1.00 12.61 254 LYS A C 1
ATOM 1888 O O . LYS A 1 235 ? 19.067 4.401 23.134 1.00 13.43 254 LYS A O 1
ATOM 1894 N N . SER A 1 236 ? 20.685 5.032 24.533 1.00 14.23 255 SER A N 1
ATOM 1895 C CA . SER A 1 236 ? 19.810 5.802 25.406 1.00 12.85 255 SER A CA 1
ATOM 1896 C C . SER A 1 236 ? 19.190 6.932 24.586 1.00 12.68 255 SER A C 1
ATOM 1897 O O . SER A 1 236 ? 18.002 7.173 24.645 1.00 12.66 255 SER A O 1
ATOM 1900 N N . ILE A 1 237 ? 20.022 7.621 23.831 1.00 11.12 256 ILE A N 1
ATOM 1901 C CA . ILE A 1 237 ? 19.507 8.720 22.985 1.00 9.88 256 ILE A CA 1
ATOM 1902 C C . ILE A 1 237 ? 18.502 8.215 21.967 1.00 12.22 256 ILE A C 1
ATOM 1903 O O . ILE A 1 237 ? 17.426 8.787 21.820 1.00 12.13 256 ILE A O 1
ATOM 1908 N N . GLU A 1 238 ? 18.809 7.063 21.338 1.00 11.31 257 GLU A N 1
ATOM 1909 C CA . GLU A 1 238 ? 17.879 6.457 20.392 1.00 12.97 257 GLU A CA 1
ATOM 1910 C C . GLU A 1 238 ? 16.513 6.191 21.006 1.00 12.16 257 GLU A C 1
ATOM 1911 O O . GLU A 1 238 ? 15.466 6.493 20.393 1.00 13.27 257 GLU A O 1
ATOM 1917 N N . ARG A 1 239 ? 16.499 5.638 22.225 1.00 12.22 258 ARG A N 1
ATOM 1918 C CA . ARG A 1 239 ? 15.252 5.391 22.933 1.00 11.18 258 ARG A CA 1
ATOM 1919 C C . ARG A 1 239 ? 14.434 6.644 23.284 1.00 14.00 258 ARG A C 1
ATOM 1920 O O . ARG A 1 239 ? 13.246 6.566 23.490 1.00 15.29 258 ARG A O 1
ATOM 1928 N N . CYS A 1 240 ? 15.095 7.788 23.387 1.00 12.32 259 CYS A N 1
ATOM 1929 C CA . CYS A 1 240 ? 14.383 9.027 23.679 1.00 11.46 259 CYS A CA 1
ATOM 1930 C C . CYS A 1 240 ? 13.614 9.541 22.477 1.00 13.90 259 CYS A C 1
ATOM 1931 O O . CYS A 1 240 ? 12.703 10.372 22.654 1.00 13.52 259 CYS A O 1
ATOM 1934 N N . LYS A 1 241 ? 13.953 9.091 21.263 1.00 12.90 260 LYS A N 1
ATOM 1935 C CA . LYS A 1 241 ? 13.163 9.492 20.072 1.00 12.96 260 LYS A CA 1
ATOM 1936 C C . LYS A 1 241 ? 13.059 11.039 20.001 1.00 13.73 260 LYS A C 1
ATOM 1937 O O . LYS A 1 241 ? 11.963 11.633 20.025 1.00 15.07 260 LYS A O 1
ATOM 1943 N N . ILE A 1 242 ? 14.221 11.651 19.855 1.00 11.56 261 ILE A N 1
ATOM 1944 C CA A ILE A 1 242 ? 14.391 13.095 19.885 0.50 11.20 261 ILE A CA 1
ATOM 1945 C CA B ILE A 1 242 ? 14.357 13.094 19.861 0.50 11.61 261 ILE A CA 1
ATOM 1946 C C . ILE A 1 242 ? 14.081 13.659 18.488 1.00 12.97 261 ILE A C 1
ATOM 1947 O O . ILE A 1 242 ? 14.722 13.293 17.502 1.00 12.54 261 ILE A O 1
ATOM 1956 N N . TYR A 1 243 ? 13.120 14.580 18.436 1.00 12.87 262 TYR A N 1
ATOM 1957 C CA . TYR A 1 243 ? 12.708 15.240 17.202 1.00 12.74 262 TYR A CA 1
ATOM 1958 C C . TYR A 1 243 ? 11.683 16.300 17.538 1.00 12.44 262 TYR A C 1
ATOM 1959 O O . TYR A 1 243 ? 10.725 16.022 18.268 1.00 14.19 262 TYR A O 1
ATOM 1968 N N . TYR A 1 244 ? 11.847 17.495 16.998 1.00 10.70 263 TYR A N 1
ATOM 1969 C CA . TYR A 1 244 ? 10.908 18.552 17.321 1.00 12.33 263 TYR A CA 1
ATOM 1970 C C . TYR A 1 244 ? 9.774 18.613 16.287 1.00 13.15 263 TYR A C 1
ATOM 1971 O O . TYR A 1 244 ? 10.015 18.762 15.080 1.00 13.03 263 TYR A O 1
ATOM 1980 N N . LEU A 1 245 ? 8.539 18.511 16.771 1.00 11.70 264 LEU A N 1
ATOM 1981 C CA . LEU A 1 245 ? 7.362 18.850 15.998 1.00 12.10 264 LEU A CA 1
ATOM 1982 C C . LEU A 1 245 ? 6.616 19.989 16.647 1.00 12.93 264 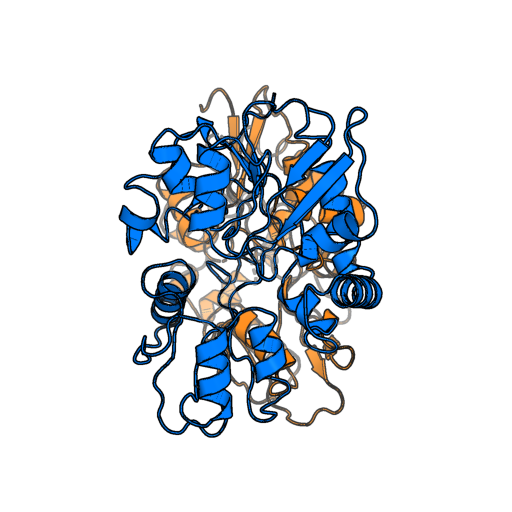LEU A C 1
ATOM 1983 O O . LEU A 1 245 ? 6.344 19.978 17.886 1.00 12.87 264 LEU A O 1
ATOM 1988 N N . SER A 1 246 ? 6.258 20.967 15.813 1.00 14.26 265 SER A N 1
ATOM 1989 C CA A SER A 1 246 ? 5.388 22.065 16.199 0.35 14.71 265 SER A CA 1
ATOM 1990 C CA B SER A 1 246 ? 5.423 22.058 16.269 0.30 15.67 265 SER A CA 1
ATOM 1991 C CA C SER A 1 246 ? 5.426 22.053 16.294 0.35 14.90 265 SER A CA 1
ATOM 1992 C C . SER A 1 246 ? 4.023 21.530 16.601 1.00 14.13 265 SER A C 1
ATOM 1993 O O . SER A 1 246 ? 3.555 20.563 16.011 1.00 14.28 265 SER A O 1
ATOM 2000 N N . ALA A 1 247 ? 3.359 22.199 17.531 1.00 17.23 266 ALA A N 1
ATOM 2001 C CA . ALA A 1 247 ? 2.037 21.827 17.978 1.00 17.77 266 ALA A CA 1
ATOM 2002 C C . ALA A 1 247 ? 1.034 21.843 16.832 1.00 15.82 266 ALA A C 1
ATOM 2003 O O . ALA A 1 247 ? 0.095 21.107 16.835 1.00 19.50 266 ALA A O 1
ATOM 2005 N N . ILE A 1 248 ? 1.207 22.746 15.886 1.00 15.92 267 ILE A N 1
ATOM 2006 C CA A ILE A 1 248 ? 0.296 22.803 14.731 0.50 19.55 267 ILE A CA 1
ATOM 2007 C CA B ILE A 1 248 ? 0.329 22.832 14.734 0.50 19.53 267 ILE A CA 1
ATOM 2008 C C . ILE A 1 248 ? 0.389 21.465 13.991 1.00 21.22 267 ILE A C 1
ATOM 2009 O O . ILE A 1 248 ? -0.635 20.796 13.717 1.00 21.02 267 ILE A O 1
ATOM 2018 N N . GLU A 1 249 ? 1.606 21.019 13.719 1.00 19.38 268 GLU A N 1
ATOM 2019 C CA . GLU A 1 249 ? 1.843 19.749 12.994 1.00 22.50 268 GLU A CA 1
ATOM 2020 C C . GLU A 1 249 ? 1.482 18.530 13.815 1.00 23.91 268 GLU A C 1
ATOM 2021 O O . GLU A 1 249 ? 1.175 17.468 13.269 1.00 31.88 268 GLU A O 1
ATOM 2027 N N . ALA A 1 250 ? 1.557 18.645 15.127 1.00 19.95 269 ALA A N 1
ATOM 2028 C CA . ALA A 1 250 ? 1.327 17.504 15.998 1.00 19.87 269 ALA A CA 1
ATOM 2029 C C . ALA A 1 250 ? -0.002 17.607 16.761 1.00 20.05 269 ALA A C 1
ATOM 2030 O O . ALA A 1 250 ? -0.175 16.936 17.803 1.00 20.22 269 ALA A O 1
ATOM 2032 N N . LYS A 1 251 ? -0.940 18.404 16.237 1.00 20.28 270 LYS A N 1
ATOM 2033 C CA . LYS A 1 251 ? -2.154 18.744 16.979 1.00 22.21 270 LYS A CA 1
ATOM 2034 C C . LYS A 1 251 ? -2.888 17.461 17.344 1.00 23.15 270 LYS A C 1
ATOM 2035 O O . LYS A 1 251 ? -3.388 17.298 18.469 1.00 19.61 270 LYS A O 1
ATOM 2039 N N . ASP A 1 252 ? -2.915 16.501 16.415 1.00 25.91 271 ASP A N 1
ATOM 2040 C CA . ASP A 1 252 ? -3.622 15.249 16.688 1.00 26.36 271 ASP A CA 1
ATOM 2041 C C . ASP A 1 252 ? -2.989 14.395 17.752 1.00 24.36 271 ASP A C 1
ATOM 2042 O O . ASP A 1 252 ? -3.715 13.820 18.565 1.00 28.11 271 ASP A O 1
ATOM 2047 N N A ALA A 1 253 ? -1.662 14.274 17.742 0.40 20.74 272 ALA A N 1
ATOM 2048 N N B ALA A 1 253 ? -1.654 14.303 17.782 0.60 21.08 272 ALA A N 1
ATOM 2049 C CA A ALA A 1 253 ? -0.963 13.665 18.843 0.40 20.09 272 ALA A CA 1
ATOM 2050 C CA B ALA A 1 253 ? -0.928 13.635 18.855 0.60 22.17 272 ALA A CA 1
ATOM 2051 C C A ALA A 1 253 ? -1.419 14.366 20.118 0.40 17.68 272 ALA A C 1
ATOM 2052 C C B ALA A 1 253 ? -1.033 14.372 20.201 0.60 19.87 272 ALA A C 1
ATOM 2053 O O A ALA A 1 253 ? -1.964 13.732 21.007 0.40 11.61 272 ALA A O 1
ATOM 2054 O O B ALA A 1 253 ? -0.809 13.764 21.262 0.60 15.40 272 ALA A O 1
ATOM 2057 N N . VAL A 1 254 ? -1.257 15.682 20.147 1.00 20.04 273 VAL A N 1
ATOM 2058 C CA . VAL A 1 254 ? -1.401 16.460 21.390 1.00 16.41 273 VAL A CA 1
ATOM 2059 C C . VAL A 1 254 ? -2.775 16.211 21.953 1.00 17.66 273 VAL A C 1
ATOM 2060 O O . VAL A 1 254 ? -2.911 15.730 23.058 1.00 16.93 273 VAL A O 1
ATOM 2072 N N . GLY A 1 256 ? -5.108 14.021 21.060 1.00 18.62 275 GLY A N 1
ATOM 2073 C CA . GLY A 1 256 ? -5.317 12.593 21.366 1.00 14.13 275 GLY A CA 1
ATOM 2074 C C . GLY A 1 256 ? -4.732 12.109 22.680 1.00 15.30 275 GLY A C 1
ATOM 2075 O O . GLY A 1 256 ? -5.372 11.343 23.420 1.00 19.00 275 GLY A O 1
ATOM 2076 N N . PHE A 1 257 ? -3.507 12.502 22.981 1.00 13.54 276 PHE A N 1
ATOM 2077 C CA . PHE A 1 257 ? -2.884 12.228 24.264 1.00 12.66 276 PHE A CA 1
ATOM 2078 C C . PHE A 1 257 ? -3.685 12.827 25.432 1.00 14.60 276 PHE A C 1
ATOM 2079 O O . PHE A 1 257 ? -4.015 12.110 26.350 1.00 14.63 276 PHE A O 1
ATOM 2087 N N . LEU A 1 258 ? -4.040 14.111 25.343 1.00 15.10 277 LEU A N 1
ATOM 2088 C CA . LEU A 1 258 ? -4.784 14.790 26.409 1.00 12.59 277 LEU A CA 1
ATOM 2089 C C . LEU A 1 258 ? -6.153 14.125 26.641 1.00 13.19 277 LEU A C 1
ATOM 2090 O O . LEU A 1 258 ? -6.549 13.915 27.781 1.00 13.35 277 LEU A O 1
ATOM 2095 N N . ARG A 1 259 ? -6.822 13.733 25.557 1.00 14.73 278 ARG A N 1
ATOM 2096 C CA . ARG A 1 259 ? -8.070 13.024 25.641 1.00 14.57 278 ARG A CA 1
ATOM 2097 C C . ARG A 1 259 ? -7.923 11.715 26.365 1.00 14.32 278 ARG A C 1
ATOM 2098 O O . ARG A 1 259 ? -8.772 11.351 27.188 1.00 14.79 278 ARG A O 1
ATOM 2106 N N . LEU A 1 260 ? -6.853 10.975 26.053 1.00 15.87 279 LEU A N 1
ATOM 2107 C CA A LEU A 1 260 ? -6.583 9.724 26.743 0.60 16.62 279 LEU A CA 1
ATOM 2108 C CA B LEU A 1 260 ? -6.581 9.715 26.751 0.40 16.52 279 LEU A CA 1
ATOM 2109 C C . LEU A 1 260 ? -6.402 9.959 28.247 1.00 17.57 279 LEU A C 1
ATOM 2110 O O . LEU A 1 260 ? -7.013 9.278 29.073 1.00 17.16 279 LEU A O 1
ATOM 2119 N N . ILE A 1 261 ? -5.570 10.933 28.616 1.00 14.07 280 ILE A N 1
ATOM 2120 C CA . ILE A 1 261 ? -5.337 11.233 30.027 1.00 13.39 280 ILE A CA 1
ATOM 2121 C C . ILE A 1 261 ? -6.655 11.595 30.735 1.00 16.11 280 ILE A C 1
ATOM 2122 O O . ILE A 1 261 ? -6.939 11.135 31.832 1.00 13.82 280 ILE A O 1
ATOM 2127 N N . GLU A 1 262 ? -7.448 12.420 30.067 1.00 16.83 281 GLU A N 1
ATOM 2128 C CA . GLU A 1 262 ? -8.701 12.888 30.607 1.00 16.63 281 GLU A CA 1
ATOM 2129 C C . GLU A 1 262 ? -9.656 11.712 30.898 1.00 15.91 281 GLU A C 1
ATOM 2130 O O . GLU A 1 262 ? -10.479 11.768 31.829 1.00 14.68 281 GLU A O 1
ATOM 2136 N N . GLN A 1 263 ? -9.565 10.642 30.110 1.00 15.14 282 GLN A N 1
ATOM 2137 C CA . GLN A 1 263 ? -10.417 9.461 30.320 1.00 18.56 282 GLN A CA 1
ATOM 2138 C C . GLN A 1 263 ? -10.175 8.792 31.653 1.00 18.99 282 GLN A C 1
ATOM 2139 O O . GLN A 1 263 ? -11.088 8.136 32.207 1.00 17.81 282 GLN A O 1
ATOM 2145 N N . TYR A 1 264 ? -8.931 8.884 32.117 1.00 17.54 283 TYR A N 1
ATOM 2146 C CA . TYR A 1 264 ? -8.481 8.245 33.356 1.00 16.97 283 TYR A CA 1
ATOM 2147 C C . TYR A 1 264 ? -8.532 9.207 34.522 1.00 19.12 283 TYR A C 1
ATOM 2148 O O . TYR A 1 264 ? -8.912 8.806 35.615 1.00 19.92 283 TYR A O 1
ATOM 2157 N N . GLU A 1 265 ? -8.129 10.462 34.299 1.00 17.45 284 GLU A N 1
ATOM 2158 C CA . GLU A 1 265 ? -7.938 11.455 35.354 1.00 18.14 284 GLU A CA 1
ATOM 2159 C C . GLU A 1 265 ? -8.180 12.872 34.835 1.00 16.74 284 GLU A C 1
ATOM 2160 O O . GLU A 1 265 ? -7.234 13.615 34.576 1.00 16.88 284 GLU A O 1
ATOM 2166 N N . PRO A 1 266 ? -9.442 13.264 34.674 1.00 16.10 285 PRO A N 1
ATOM 2167 C CA . PRO A 1 266 ? -9.717 14.585 34.068 1.00 15.32 285 PRO A CA 1
ATOM 2168 C C . PRO A 1 266 ? -9.096 15.771 34.825 1.00 15.86 285 PRO A C 1
ATOM 2169 O O . PRO A 1 266 ? -8.793 16.813 34.221 1.00 16.48 285 PRO A O 1
ATOM 2173 N N . LYS A 1 267 ? -8.953 15.642 36.147 1.00 15.33 286 LYS A N 1
ATOM 2174 C CA . LYS A 1 267 ? -8.299 16.676 36.919 1.00 17.82 286 LYS A CA 1
ATOM 2175 C C . LYS A 1 267 ? -6.864 16.889 36.489 1.00 18.11 286 LYS A C 1
ATOM 2176 O O . LYS A 1 267 ? -6.398 18.004 36.595 1.00 20.78 286 LYS A O 1
ATOM 2180 N N . ALA A 1 268 ? -6.185 15.850 35.993 1.00 20.99 287 ALA A N 1
ATOM 2181 C CA . ALA A 1 268 ? -4.752 15.983 35.596 1.00 20.95 287 ALA A CA 1
ATOM 2182 C C . ALA A 1 268 ? -4.552 17.020 34.471 1.00 21.64 287 ALA A C 1
ATOM 2183 O O . ALA A 1 268 ? -3.456 17.585 34.346 1.00 20.20 287 ALA A O 1
ATOM 2185 N N . VAL A 1 269 ? -5.590 17.273 33.653 1.00 16.86 288 VAL A N 1
ATOM 2186 C CA . VAL A 1 269 ? -5.444 18.272 32.581 1.00 12.54 288 VAL A CA 1
ATOM 2187 C C . VAL A 1 269 ? -6.261 19.523 32.868 1.00 16.84 288 VAL A C 1
ATOM 2188 O O . VAL A 1 269 ? -6.399 20.371 32.009 1.00 20.66 288 VAL A O 1
ATOM 2192 N N . GLY A 1 270 ? -6.802 19.621 34.074 1.00 14.77 289 GLY A N 1
ATOM 2193 C CA . GLY A 1 270 ? -7.599 20.744 34.471 1.00 16.05 289 GLY A CA 1
ATOM 2194 C C . GLY A 1 270 ? -9.064 20.664 34.117 1.00 16.55 289 GLY A C 1
ATOM 2195 O O . GLY A 1 270 ? -9.737 21.699 34.080 1.00 18.29 289 GLY A O 1
ATOM 2196 N N . GLY A 1 271 ? -9.570 19.453 33.874 1.00 14.77 290 GLY A N 1
ATOM 2197 C CA . GLY A 1 271 ? -11.014 19.244 33.779 1.00 16.69 290 GLY A CA 1
ATOM 2198 C C . GLY A 1 271 ? -11.615 19.332 32.384 1.00 17.24 290 GLY A C 1
ATOM 2199 O O . GLY A 1 271 ? -12.796 19.053 32.203 1.00 14.84 290 GLY A O 1
ATOM 2200 N N . ARG A 1 272 ? -10.822 19.732 31.404 1.00 14.75 291 ARG A N 1
ATOM 2201 C CA . ARG A 1 272 ? -11.280 19.826 30.021 1.00 13.63 291 ARG A CA 1
ATOM 2202 C C . ARG A 1 272 ? -10.100 19.851 29.088 1.00 15.13 291 ARG A C 1
ATOM 2203 O O . ARG A 1 272 ? -8.977 20.160 29.507 1.00 14.19 291 ARG A O 1
ATOM 2211 N N . LEU A 1 273 ? -10.345 19.544 27.815 1.00 15.58 292 LEU A N 1
ATOM 2212 C CA A LEU A 1 273 ? -9.319 19.678 26.785 0.50 14.84 292 LEU A CA 1
ATOM 2213 C CA B LEU A 1 273 ? -9.304 19.660 26.805 0.50 15.84 292 LEU A CA 1
ATOM 2214 C C . LEU A 1 273 ? -9.118 21.162 26.526 1.00 14.74 292 LEU A C 1
ATOM 2215 O O . LEU A 1 273 ? -10.094 21.910 26.442 1.00 15.80 292 LEU A O 1
ATOM 2224 N N . PRO A 1 274 ? -7.851 21.612 26.395 1.00 14.71 293 PRO A N 1
ATOM 2225 C CA . PRO A 1 274 ? -7.598 23.028 26.087 1.00 14.13 293 PRO A CA 1
ATOM 2226 C C . PRO A 1 274 ? -8.295 23.444 24.778 1.00 17.16 293 PRO A C 1
ATOM 2227 O O . PRO A 1 274 ? -8.374 22.632 23.836 1.00 16.85 293 PRO A O 1
ATOM 2231 N N . ASP A 1 275 ? -8.797 24.672 24.735 1.00 16.37 294 ASP A N 1
ATOM 2232 C CA . ASP A 1 275 ? -9.390 25.221 23.521 1.00 17.73 294 ASP A CA 1
ATOM 2233 C C . ASP A 1 275 ? -8.341 25.611 22.478 1.00 16.28 294 ASP A C 1
ATOM 2234 O O . ASP A 1 275 ? -7.132 25.362 22.640 1.00 15.12 294 ASP A O 1
ATOM 2239 N N . ALA A 1 276 ? -8.790 26.242 21.395 1.00 17.54 295 ALA A N 1
ATOM 2240 C CA . ALA A 1 276 ? -7.911 26.428 20.230 1.00 17.73 295 ALA A CA 1
ATOM 2241 C C . ALA A 1 276 ? -6.746 27.401 20.516 1.00 19.59 295 ALA A C 1
ATOM 2242 O O . ALA A 1 276 ? -5.714 27.281 19.899 1.00 17.83 295 ALA A O 1
ATOM 2244 N N . GLY A 1 277 ? -6.893 28.290 21.494 1.00 18.48 296 GLY A N 1
ATOM 2245 C CA . GLY A 1 277 ? -5.819 29.237 21.844 1.00 18.19 296 GLY A CA 1
ATOM 2246 C C . GLY A 1 277 ? -4.551 28.612 22.468 1.00 16.70 296 GLY A C 1
ATOM 2247 O O . GLY A 1 277 ? -3.537 29.284 22.633 1.00 18.25 296 GLY A O 1
ATOM 2248 N N . PHE A 1 278 ? -4.634 27.334 22.834 1.00 15.08 297 PHE A N 1
ATOM 2249 C CA . PHE A 1 278 ? -3.485 26.611 23.402 1.00 14.50 297 PHE A CA 1
ATOM 2250 C C . PHE A 1 278 ? -2.340 26.517 22.402 1.00 18.96 297 PHE A C 1
ATOM 2251 O O . PHE A 1 278 ? -1.148 26.541 22.795 1.00 15.88 297 PHE A O 1
ATOM 2259 N N . ILE A 1 279 ? -2.701 26.407 21.124 1.00 16.31 298 ILE A N 1
ATOM 2260 C CA . ILE A 1 279 ? -1.743 26.253 20.007 1.00 19.59 298 ILE A CA 1
ATOM 2261 C C . ILE A 1 279 ? -1.736 27.532 19.138 1.00 20.60 298 ILE A C 1
ATOM 2262 O O . ILE A 1 279 ? -2.783 28.018 18.793 1.00 24.10 298 ILE A O 1
ATOM 2267 N N . PRO A 1 280 ? -0.546 28.067 18.782 1.00 22.74 299 PRO A N 1
ATOM 2268 C CA . PRO A 1 280 ? -0.590 29.254 17.905 1.00 24.25 299 PRO A CA 1
ATOM 2269 C C . PRO A 1 280 ? -1.284 28.971 16.563 1.00 27.72 299 PRO A C 1
ATOM 2270 O O . PRO A 1 280 ? -1.186 27.846 16.050 1.00 25.56 299 PRO A O 1
ATOM 2274 N N . GLU A 1 281 ? -1.963 29.987 16.021 1.00 35.81 300 GLU A N 1
ATOM 2275 C CA . GLU A 1 281 ? -2.558 29.928 14.672 1.00 42.04 300 GLU A CA 1
ATOM 2276 C C . GLU A 1 281 ? -1.439 29.832 13.621 1.00 47.34 300 GLU A C 1
ATOM 2277 O O . GLU A 1 281 ? -0.268 30.176 13.898 1.00 46.94 300 GLU A O 1
ATOM 2280 N N . LYS A 1 282 ? -1.797 29.333 12.435 1.00 53.34 301 LYS A N 1
ATOM 2281 C CA . LYS A 1 282 ? -0.827 29.078 11.349 1.00 57.23 301 LYS A CA 1
ATOM 2282 C C . LYS A 1 282 ? -0.272 30.378 10.727 1.00 60.51 301 LYS A C 1
ATOM 2283 O O . LYS A 1 282 ? 0.909 30.419 10.339 1.00 61.53 301 LYS A O 1
ATOM 2285 N N . GLN A 1 283 ? -1.136 31.409 10.668 1.00 62.49 302 GLN A N 1
ATOM 2286 C CA . GLN A 1 283 ? -0.884 32.777 10.113 1.00 63.61 302 GLN A CA 1
ATOM 2287 C C . GLN A 1 283 ? 0.249 32.975 9.073 1.00 64.03 302 GLN A C 1
ATOM 2288 O O . GLN A 1 283 ? 0.724 32.022 8.449 1.00 63.90 302 GLN A O 1
ATOM 2295 N N . THR B 1 2 ? -20.399 22.425 2.968 1.00 58.10 21 THR B N 1
ATOM 2296 C CA . THR B 1 2 ? -19.111 21.656 2.967 1.00 59.43 21 THR B CA 1
ATOM 2297 C C . THR B 1 2 ? -18.914 20.811 1.687 1.00 59.20 21 THR B C 1
ATOM 2298 O O . THR B 1 2 ? -17.773 20.625 1.224 1.00 59.62 21 THR B O 1
ATOM 2302 N N . GLU B 1 3 ? -20.015 20.290 1.139 1.00 57.75 22 GLU B N 1
ATOM 2303 C CA . GLU B 1 3 ? -19.997 19.664 -0.192 1.00 56.90 22 GLU B CA 1
ATOM 2304 C C . GLU B 1 3 ? -19.525 20.679 -1.255 1.00 55.51 22 GLU B C 1
ATOM 2305 O O . GLU B 1 3 ? -18.705 20.348 -2.120 1.00 56.96 22 GLU B O 1
ATOM 2307 N N . ASP B 1 4 ? -20.028 21.914 -1.177 1.00 51.01 23 ASP B N 1
ATOM 2308 C CA . ASP B 1 4 ? -19.685 22.966 -2.160 1.00 46.94 23 ASP B CA 1
ATOM 2309 C C . ASP B 1 4 ? -18.255 23.520 -1.987 1.00 42.15 23 ASP B C 1
ATOM 2310 O O . ASP B 1 4 ? -17.776 24.296 -2.847 1.00 40.85 23 ASP B O 1
ATOM 2312 N N . THR B 1 5 ? -17.585 23.107 -0.904 1.00 35.41 24 THR B N 1
ATOM 2313 C CA . THR B 1 5 ? -16.322 23.712 -0.454 1.00 33.14 24 THR B CA 1
ATOM 2314 C C . THR B 1 5 ? -15.094 22.819 -0.595 1.00 26.70 24 THR B C 1
ATOM 2315 O O . THR B 1 5 ? -14.025 23.276 -1.036 1.00 24.64 24 THR B O 1
ATOM 2319 N N . VAL B 1 6 ? -15.199 21.577 -0.119 1.00 24.83 25 VAL B N 1
ATOM 2320 C CA . VAL B 1 6 ? -14.009 20.702 -0.060 1.00 19.80 25 VAL B CA 1
ATOM 2321 C C . VAL B 1 6 ? -14.343 19.269 -0.473 1.00 17.52 25 VAL B C 1
ATOM 2322 O O . VAL B 1 6 ? -15.522 18.855 -0.537 1.00 19.47 25 VAL B O 1
ATOM 2326 N N . ILE B 1 7 ? -13.294 18.536 -0.804 1.00 14.35 26 ILE B N 1
ATOM 2327 C CA . ILE B 1 7 ? -13.415 17.118 -1.128 1.00 12.42 26 ILE B CA 1
ATOM 2328 C C . ILE B 1 7 ? -12.644 16.452 0.012 1.00 12.16 26 ILE B C 1
ATOM 2329 O O . ILE B 1 7 ? -11.431 16.653 0.147 1.00 13.97 26 ILE B O 1
ATOM 2334 N N . LYS B 1 8 ? -13.362 15.694 0.834 1.00 13.11 27 LYS B N 1
ATOM 2335 C CA . LYS B 1 8 ? -12.810 15.048 2.012 1.00 11.82 27 LYS B CA 1
ATOM 2336 C C . LYS B 1 8 ? -12.273 13.669 1.660 1.00 13.06 27 LYS B C 1
ATOM 2337 O O . LYS B 1 8 ? -13.020 12.803 1.196 1.00 12.29 27 LYS B O 1
ATOM 2343 N N . VAL B 1 9 ? -10.973 13.492 1.884 1.00 11.69 28 VAL B N 1
ATOM 2344 C CA . VAL B 1 9 ? -10.267 12.248 1.639 1.00 13.65 28 VAL B CA 1
ATOM 2345 C C . VAL B 1 9 ? -9.731 11.759 2.956 1.00 13.16 28 VAL B C 1
ATOM 2346 O O . VAL B 1 9 ? -8.930 12.423 3.617 1.00 16.06 28 VAL B O 1
ATOM 2350 N N . SER B 1 10 ? -10.166 10.589 3.354 1.00 12.45 29 SER B N 1
ATOM 2351 C CA A SER B 1 10 ? -9.649 9.985 4.564 0.40 12.99 29 SER B CA 1
ATOM 2352 C CA B SER B 1 10 ? -9.661 9.983 4.556 0.60 12.61 29 SER B CA 1
ATOM 2353 C C . SER B 1 10 ? -8.586 8.976 4.157 1.00 15.53 29 SER B C 1
ATOM 2354 O O . SER B 1 10 ? -8.772 8.227 3.208 1.00 17.11 29 SER B O 1
ATOM 2359 N N . VAL B 1 11 ? -7.463 8.964 4.853 1.00 14.47 30 VAL B N 1
ATOM 2360 C CA . VAL B 1 11 ? -6.453 7.929 4.584 1.00 16.03 30 VAL B CA 1
ATOM 2361 C C . VAL B 1 11 ? -6.086 7.240 5.888 1.00 19.09 30 VAL B C 1
ATOM 2362 O O . VAL B 1 11 ? -5.937 7.887 6.915 1.00 16.21 30 VAL B O 1
ATOM 2366 N N . LEU B 1 12 ? -6.051 5.914 5.853 1.00 24.05 31 LEU B N 1
ATOM 2367 C CA . LEU B 1 12 ? -5.674 5.094 7.015 1.00 25.54 31 LEU B CA 1
ATOM 2368 C C . LEU B 1 12 ? -4.165 5.258 7.241 1.00 24.76 31 LEU B C 1
ATOM 2369 O O . LEU B 1 12 ? -3.388 5.149 6.308 1.00 26.45 31 LEU B O 1
ATOM 2374 N N . ARG B 1 13 ? -3.750 5.544 8.483 1.00 23.39 32 ARG B N 1
ATOM 2375 C CA . ARG B 1 13 ? -2.339 5.753 8.816 1.00 21.26 32 ARG B CA 1
ATOM 2376 C C . ARG B 1 13 ? -1.609 4.454 8.564 1.00 22.47 32 ARG B C 1
ATOM 2377 O O . ARG B 1 13 ? -1.985 3.427 9.076 1.00 28.59 32 ARG B O 1
ATOM 2385 N N . GLY B 1 14 ? -0.557 4.536 7.775 1.00 20.64 33 GLY B N 1
ATOM 2386 C CA . GLY B 1 14 ? 0.165 3.379 7.296 1.00 19.07 33 GLY B CA 1
ATOM 2387 C C . GLY B 1 14 ? 0.863 3.705 5.993 1.00 15.11 33 GLY B C 1
ATOM 2388 O O . GLY B 1 14 ? 0.855 4.842 5.542 1.00 17.92 33 GLY B O 1
ATOM 2389 N N . PRO B 1 15 ? 1.470 2.704 5.371 1.00 16.07 34 PRO B N 1
ATOM 2390 C CA . PRO B 1 15 ? 2.335 2.909 4.211 1.00 16.94 34 PRO B CA 1
ATOM 2391 C C . PRO B 1 15 ? 1.591 3.538 3.045 1.00 16.84 34 PRO B C 1
ATOM 2392 O O . PRO B 1 15 ? 2.181 4.269 2.260 1.00 17.42 34 PRO B O 1
ATOM 2396 N N . SER B 1 16 ? 0.275 3.357 2.962 1.00 17.88 35 SER B N 1
ATOM 2397 C CA . SER B 1 16 ? -0.399 3.954 1.815 1.00 19.33 35 SER B CA 1
ATOM 2398 C C . SER B 1 16 ? -0.488 5.489 1.912 1.00 18.03 35 SER B C 1
ATOM 2399 O O . SER B 1 16 ? -0.696 6.137 0.899 1.00 19.17 35 SER B O 1
ATOM 2402 N N . VAL B 1 17 ? -0.246 6.085 3.083 1.00 13.98 36 VAL B N 1
ATOM 2403 C CA . VAL B 1 17 ? -0.208 7.545 3.227 1.00 12.37 36 VAL B CA 1
ATOM 2404 C C . VAL B 1 17 ? 0.939 8.114 2.374 1.00 12.53 36 VAL B C 1
ATOM 2405 O O . VAL B 1 17 ? 0.955 9.300 1.946 1.00 13.43 36 VAL B O 1
ATOM 2409 N N . ILE B 1 18 ? 1.944 7.279 2.138 1.00 11.76 37 ILE B N 1
ATOM 2410 C CA . ILE B 1 18 ? 3.052 7.704 1.262 1.00 12.08 37 ILE B CA 1
ATOM 2411 C C . ILE B 1 18 ? 2.568 8.166 -0.119 1.00 11.77 37 ILE B C 1
ATOM 2412 O O . ILE B 1 18 ? 3.030 9.209 -0.646 1.00 13.34 37 ILE B O 1
ATOM 2417 N N . ALA B 1 19 ? 1.609 7.450 -0.675 1.00 12.58 38 ALA B N 1
ATOM 2418 C CA . ALA B 1 19 ? 0.989 7.789 -1.942 1.00 15.29 38 ALA B CA 1
ATOM 2419 C C . ALA B 1 19 ? 0.340 9.165 -1.946 1.00 13.17 38 ALA B C 1
ATOM 2420 O O . ALA B 1 19 ? 0.287 9.822 -2.977 1.00 13.85 38 ALA B O 1
ATOM 2422 N N . PHE B 1 20 ? -0.170 9.566 -0.790 1.00 13.76 39 PHE B N 1
ATOM 2423 C CA . PHE B 1 20 ? -0.835 10.836 -0.589 1.00 11.04 39 PHE B CA 1
ATOM 2424 C C . PHE B 1 20 ? 0.032 11.908 0.057 1.00 13.19 39 PHE B C 1
ATOM 2425 O O . PHE B 1 20 ? -0.461 13.010 0.310 1.00 13.96 39 PHE B O 1
ATOM 2433 N N . ALA B 1 21 ? 1.319 11.629 0.305 1.00 13.79 40 ALA B N 1
ATOM 2434 C CA . ALA B 1 21 ? 2.153 12.568 1.018 1.00 13.20 40 ALA B CA 1
ATOM 2435 C C . ALA B 1 21 ? 2.198 13.975 0.417 1.00 15.68 40 ALA B C 1
ATOM 2436 O O . ALA B 1 21 ? 2.183 14.971 1.154 1.00 15.62 40 ALA B O 1
ATOM 2438 N N . ASP B 1 22 ? 2.300 14.086 -0.913 1.00 15.33 41 ASP B N 1
ATOM 2439 C CA . ASP B 1 22 ? 2.373 15.395 -1.535 1.00 18.23 41 ASP B CA 1
ATOM 2440 C C . ASP B 1 22 ? 1.152 16.305 -1.217 1.00 17.51 41 ASP B C 1
ATOM 2441 O O . ASP B 1 22 ? 1.276 17.514 -1.174 1.00 19.66 41 ASP B O 1
ATOM 2446 N N . TRP B 1 23 ? 0.021 15.702 -0.914 1.00 19.30 42 TRP B N 1
ATOM 2447 C CA . TRP B 1 23 ? -1.191 16.453 -0.582 1.00 21.15 42 TRP B CA 1
ATOM 2448 C C . TRP B 1 23 ? -1.216 17.024 0.817 1.00 22.75 42 TRP B C 1
ATOM 2449 O O . TRP B 1 23 ? -2.081 17.871 1.122 1.00 23.10 42 TRP B O 1
ATOM 2460 N N . LEU B 1 24 ? -0.262 16.624 1.656 1.00 22.20 43 LEU B N 1
ATOM 2461 C CA . LEU B 1 24 ? -0.074 17.263 2.946 1.00 22.72 43 LEU B CA 1
ATOM 2462 C C . LEU B 1 24 ? 0.299 18.714 2.784 1.00 22.73 43 LEU B C 1
ATOM 2463 O O . LEU B 1 24 ? -0.185 19.540 3.558 1.00 27.83 43 LEU B O 1
ATOM 2468 N N . GLU B 1 25 ? 1.247 19.008 1.886 1.00 23.89 44 GLU B N 1
ATOM 2469 C CA . GLU B 1 25 ? 1.661 20.408 1.639 1.00 25.32 44 GLU B CA 1
ATOM 2470 C C . GLU B 1 25 ? 0.971 20.968 0.417 1.00 25.86 44 GLU B C 1
ATOM 2471 O O . GLU B 1 25 ? 0.707 22.171 0.339 1.00 26.22 44 GLU B O 1
ATOM 2477 N N . ASN B 1 26 ? 0.678 20.108 -0.550 1.00 20.06 45 ASN B N 1
ATOM 2478 C CA . ASN B 1 26 ? 0.166 20.604 -1.834 1.00 20.88 45 ASN B CA 1
ATOM 2479 C C . ASN B 1 26 ? -1.165 19.960 -2.196 1.00 19.23 45 ASN B C 1
ATOM 2480 O O . ASN B 1 26 ? -1.265 19.265 -3.176 1.00 20.59 45 ASN B O 1
ATOM 2485 N N . PRO B 1 27 ? -2.199 20.195 -1.382 1.00 18.81 46 PRO B N 1
ATOM 2486 C CA . PRO B 1 27 ? -3.436 19.553 -1.720 1.00 19.84 46 PRO B CA 1
ATOM 2487 C C . PRO B 1 27 ? -3.967 20.137 -3.029 1.00 19.55 46 PRO B C 1
ATOM 2488 O O . PRO B 1 27 ? -3.892 21.365 -3.248 1.00 17.09 46 PRO B O 1
ATOM 2492 N N . PRO B 1 28 ? -4.478 19.270 -3.886 1.00 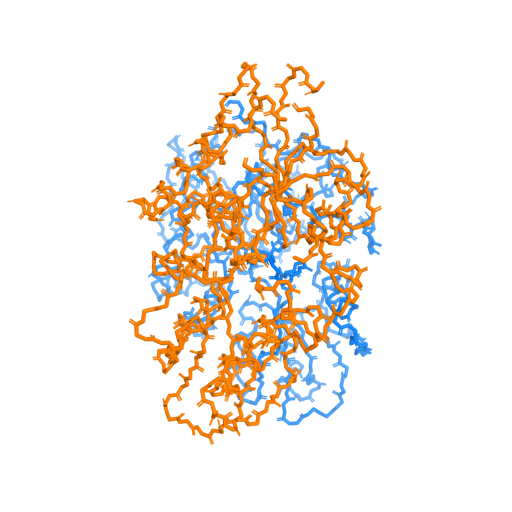17.13 47 PRO B N 1
ATOM 2493 C CA . PRO B 1 28 ? -4.935 19.735 -5.170 1.00 19.53 47 PRO B CA 1
ATOM 2494 C C . PRO B 1 28 ? -6.283 20.423 -5.052 1.00 15.34 47 PRO B C 1
ATOM 2495 O O . PRO B 1 28 ? -6.981 20.256 -4.049 1.00 15.90 47 PRO B O 1
ATOM 2499 N N . ILE B 1 29 ? -6.621 21.213 -6.065 1.00 15.76 48 ILE B N 1
ATOM 2500 C CA . ILE B 1 29 ? -7.927 21.821 -6.167 1.00 13.30 48 ILE B CA 1
ATOM 2501 C C . ILE B 1 29 ? -8.594 21.150 -7.352 1.00 13.78 48 ILE B C 1
ATOM 2502 O O .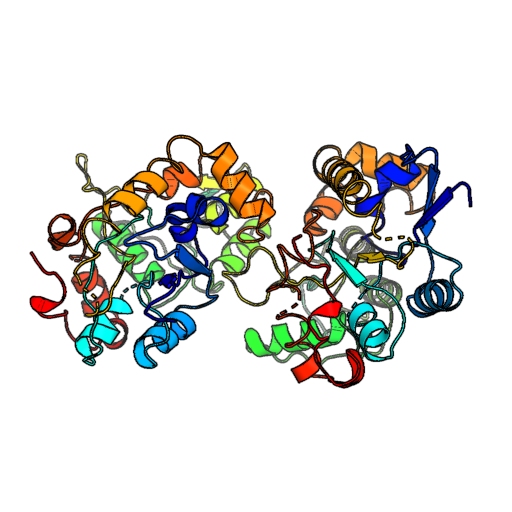 ILE B 1 29 ? -7.997 21.059 -8.409 1.00 12.52 48 ILE B O 1
ATOM 2507 N N . ILE B 1 30 ? -9.815 20.664 -7.166 1.00 11.84 49 ILE B N 1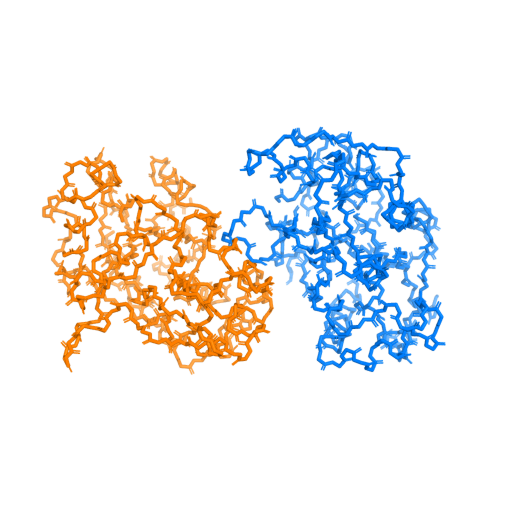
ATOM 2508 C CA . ILE B 1 30 ? -10.597 20.016 -8.213 1.00 10.60 49 ILE B CA 1
ATOM 2509 C C . ILE B 1 30 ? -11.966 20.694 -8.247 1.00 10.87 49 ILE B C 1
ATOM 2510 O O . ILE B 1 30 ? -12.613 20.821 -7.201 1.00 12.22 49 ILE B O 1
ATOM 2515 N N . ASP B 1 31 ? -12.413 21.148 -9.430 1.00 9.26 50 ASP B N 1
ATOM 2516 C CA . ASP B 1 31 ? -13.705 21.804 -9.486 1.00 11.08 50 ASP B CA 1
ATOM 2517 C C . ASP B 1 31 ? -13.862 22.947 -8.442 1.00 9.45 50 ASP B C 1
ATOM 2518 O O . ASP B 1 31 ? -14.954 23.170 -7.865 1.00 10.53 50 ASP B O 1
ATOM 2523 N N . ASN B 1 32 ? -12.805 23.732 -8.282 1.00 11.48 51 ASN B N 1
ATOM 2524 C CA . ASN B 1 32 ? -12.764 24.870 -7.323 1.00 13.89 51 ASN B CA 1
ATOM 2525 C C . ASN B 1 32 ? -12.954 24.431 -5.854 1.00 15.05 51 ASN B C 1
ATOM 2526 O O . ASN B 1 32 ? -13.298 25.238 -5.002 1.00 18.35 51 ASN B O 1
ATOM 2531 N N . LYS B 1 33 ? -12.738 23.156 -5.571 1.00 15.21 52 LYS B N 1
ATOM 2532 C CA . LYS B 1 33 ? -12.848 22.624 -4.215 1.00 16.39 52 LYS B CA 1
ATOM 2533 C C . LYS B 1 33 ? -11.482 22.126 -3.797 1.00 15.51 52 LYS B C 1
ATOM 2534 O O . LYS B 1 33 ? -10.799 21.405 -4.539 1.00 15.66 52 LYS B O 1
ATOM 2540 N N . LYS B 1 34 ? -11.080 22.452 -2.582 1.00 16.00 53 LYS B N 1
ATOM 2541 C CA . LYS B 1 34 ? -9.796 21.974 -2.079 1.00 17.62 53 LYS B CA 1
ATOM 2542 C C . LYS B 1 34 ? -9.925 20.515 -1.604 1.00 16.88 53 LYS B C 1
ATOM 2543 O O . LYS B 1 34 ? -10.913 20.144 -0.938 1.00 16.06 53 LYS B O 1
ATOM 2549 N N . VAL B 1 35 ? -8.933 19.708 -1.913 1.00 15.25 54 VAL B N 1
ATOM 2550 C CA . VAL B 1 35 ? -8.885 18.347 -1.395 1.00 17.61 54 VAL B CA 1
ATOM 2551 C C . VAL B 1 35 ? -8.355 18.482 0.038 1.00 21.41 54 VAL B C 1
ATOM 2552 O O . VAL B 1 35 ? -7.477 19.317 0.310 1.00 25.37 54 VAL B O 1
ATOM 2556 N N . GLN B 1 36 ? -8.993 17.790 0.976 1.00 18.57 55 GLN B N 1
ATOM 2557 C CA . GLN B 1 36 ? -8.634 17.900 2.381 1.00 18.76 55 GLN B CA 1
ATOM 2558 C C . GLN B 1 36 ? -8.343 16.500 2.851 1.00 18.71 55 GLN B C 1
ATOM 2559 O O . GLN B 1 36 ? -9.270 15.709 2.916 1.00 15.10 55 GLN B O 1
ATOM 2565 N N . VAL B 1 37 ? -7.073 16.184 3.112 1.00 20.76 56 VAL B N 1
ATOM 2566 C CA . VAL B 1 37 ? -6.688 14.843 3.555 1.00 19.05 56 VAL B CA 1
ATOM 2567 C C . VAL B 1 37 ? -6.740 14.783 5.067 1.00 17.67 56 VAL B C 1
ATOM 2568 O O . VAL B 1 37 ? -6.210 15.681 5.755 1.00 18.59 56 VAL B O 1
ATOM 2572 N N . LYS B 1 38 ? -7.395 13.761 5.602 1.00 14.44 57 LYS B N 1
ATOM 2573 C CA . LYS B 1 38 ? -7.349 13.532 7.032 1.00 14.43 57 LYS B CA 1
ATOM 2574 C C . LYS B 1 38 ? -6.903 12.123 7.252 1.00 16.01 57 LYS B C 1
ATOM 2575 O O . LYS B 1 38 ? -7.510 11.224 6.721 1.00 17.86 57 LYS B O 1
ATOM 2578 N N . VAL B 1 39 ? -5.858 11.953 8.071 1.00 16.39 58 VAL B N 1
ATOM 2579 C CA . VAL B 1 39 ? -5.306 10.672 8.354 1.00 16.33 58 VAL B CA 1
ATOM 2580 C C . VAL B 1 39 ? -6.089 10.107 9.543 1.00 19.61 58 VAL B C 1
ATOM 2581 O O . VAL B 1 39 ? -6.273 10.793 10.558 1.00 19.92 58 VAL B O 1
ATOM 2585 N N . VAL B 1 40 ? -6.578 8.882 9.411 1.00 17.42 59 VAL B N 1
ATOM 2586 C CA . VAL B 1 40 ? -7.294 8.208 10.504 1.00 22.64 59 VAL B CA 1
ATOM 2587 C C . VAL B 1 40 ? -6.475 7.035 11.014 1.00 23.94 59 VAL B C 1
ATOM 2588 O O . VAL B 1 40 ? -5.649 6.492 10.287 1.00 21.61 59 VAL B O 1
ATOM 2592 N N . ASP B 1 41 ? -6.677 6.659 12.277 1.00 28.12 60 ASP B N 1
ATOM 2593 C CA . ASP B 1 41 ? -5.701 5.789 12.947 1.00 32.05 60 ASP B CA 1
ATOM 2594 C C . ASP B 1 41 ? -6.004 4.315 12.685 1.00 34.25 60 ASP B C 1
ATOM 2595 O O . ASP B 1 41 ? -5.094 3.482 12.764 1.00 38.06 60 ASP B O 1
ATOM 2600 N N . SER B 1 42 ? -7.268 3.985 12.389 1.00 32.13 61 SER B N 1
ATOM 2601 C CA . SER B 1 42 ? -7.668 2.582 12.201 1.00 32.64 61 SER B CA 1
ATOM 2602 C C . SER B 1 42 ? -8.670 2.338 11.073 1.00 32.90 61 SER B C 1
ATOM 2603 O O . SER B 1 42 ? -9.412 3.243 10.691 1.00 29.00 61 SER B O 1
ATOM 2606 N N . PRO B 1 43 ? -8.695 1.105 10.539 1.00 33.73 62 PRO B N 1
ATOM 2607 C CA . PRO B 1 43 ? -9.715 0.701 9.564 1.00 32.35 62 PRO B CA 1
ATOM 2608 C C . PRO B 1 43 ? -11.130 0.866 10.074 1.00 31.54 62 PRO B C 1
ATOM 2609 O O . PRO B 1 43 ? -12.018 1.199 9.301 1.00 33.08 62 PRO B O 1
ATOM 2613 N N . ASP B 1 44 ? -11.350 0.623 11.362 1.00 29.26 63 ASP B N 1
ATOM 2614 C CA . ASP B 1 44 ? -12.668 0.801 11.950 1.00 30.62 63 ASP B CA 1
ATOM 2615 C C . ASP B 1 44 ? -13.115 2.255 11.887 1.00 27.37 63 ASP B C 1
ATOM 2616 O O . ASP B 1 44 ? -14.273 2.538 11.593 1.00 26.79 63 ASP B O 1
ATOM 2621 N N . LEU B 1 45 ? -12.191 3.164 12.176 1.00 27.60 64 LEU B N 1
ATOM 2622 C CA . LEU B 1 45 ? -12.484 4.591 12.115 1.00 25.80 64 LEU B CA 1
ATOM 2623 C C . LEU B 1 45 ? -12.755 4.992 10.659 1.00 23.14 64 LEU B C 1
ATOM 2624 O O . LEU B 1 45 ? -13.677 5.765 10.405 1.00 19.08 64 LEU B O 1
ATOM 2629 N N . ALA B 1 46 ? -11.972 4.450 9.718 1.00 21.35 65 ALA B N 1
ATOM 2630 C CA . ALA B 1 46 ? -12.172 4.719 8.278 1.00 21.29 65 ALA B CA 1
ATOM 2631 C C . ALA B 1 46 ? -13.559 4.252 7.799 1.00 19.60 65 ALA B C 1
ATOM 2632 O O . ALA B 1 46 ? -14.300 4.988 7.119 1.00 19.16 65 ALA B O 1
ATOM 2634 N N . GLN B 1 47 ? -13.920 3.040 8.186 1.00 20.32 66 GLN B N 1
ATOM 2635 C CA . GLN B 1 47 ? -15.230 2.486 7.855 1.00 22.21 66 GLN B CA 1
ATOM 2636 C C . GLN B 1 47 ? -16.344 3.325 8.392 1.00 20.97 66 GLN B C 1
ATOM 2637 O O . GLN B 1 47 ? -17.351 3.492 7.730 1.00 19.61 66 GLN B O 1
ATOM 2643 N N . ALA B 1 48 ? -16.191 3.800 9.630 1.00 19.28 67 ALA B N 1
ATOM 2644 C CA . ALA B 1 48 ? -17.266 4.548 10.289 1.00 20.93 67 ALA B CA 1
ATOM 2645 C C . ALA B 1 48 ? -17.515 5.829 9.524 1.00 18.17 67 ALA B C 1
ATOM 2646 O O . ALA B 1 48 ? -18.664 6.267 9.406 1.00 17.72 67 ALA B O 1
ATOM 2648 N N . LEU B 1 49 ? -16.453 6.432 8.991 1.00 16.21 68 LEU B N 1
ATOM 2649 C CA . LEU B 1 49 ? -16.605 7.679 8.245 1.00 16.62 68 LEU B CA 1
ATOM 2650 C C . LEU B 1 49 ? -17.448 7.449 6.985 1.00 15.72 68 LEU B C 1
ATOM 2651 O O . LEU B 1 49 ? -18.250 8.293 6.621 1.00 16.21 68 LEU B O 1
ATOM 2656 N N . LEU B 1 50 ? -17.267 6.301 6.340 1.00 14.14 69 LEU B N 1
ATOM 2657 C CA . LEU B 1 50 ? -18.034 5.957 5.144 1.00 16.96 69 LEU B CA 1
ATOM 2658 C C . LEU B 1 50 ? -19.484 5.601 5.506 1.00 15.12 69 LEU B C 1
ATOM 2659 O O . LEU B 1 50 ? -20.400 6.026 4.847 1.00 18.99 69 LEU B O 1
ATOM 2664 N N . ILE B 1 51 ? -19.668 4.806 6.542 1.00 13.84 70 ILE B N 1
ATOM 2665 C CA . ILE B 1 51 ? -21.019 4.412 6.975 1.00 17.40 70 ILE B CA 1
ATOM 2666 C C . ILE B 1 51 ? -21.826 5.658 7.311 1.00 18.15 70 ILE B C 1
ATOM 2667 O O . ILE B 1 51 ? -22.993 5.797 6.897 1.00 17.20 70 ILE B O 1
ATOM 2672 N N . LYS B 1 52 ? -21.184 6.602 8.001 1.00 19.83 71 LYS B N 1
ATOM 2673 C CA . LYS B 1 52 ? -21.852 7.824 8.462 1.00 19.32 71 LYS B CA 1
ATOM 2674 C C . LYS B 1 52 ? -21.810 8.967 7.457 1.00 19.15 71 LYS B C 1
ATOM 2675 O O . LYS B 1 52 ? -22.252 10.094 7.741 1.00 14.94 71 LYS B O 1
ATOM 2681 N N . GLN B 1 53 ? -21.274 8.671 6.275 1.00 16.83 72 GLN B N 1
ATOM 2682 C CA . GLN B 1 53 ? -21.231 9.601 5.164 1.00 17.90 72 GLN B CA 1
ATOM 2683 C C . GLN B 1 53 ? -20.570 10.900 5.585 1.00 16.82 72 GLN B C 1
ATOM 2684 O O . GLN B 1 53 ? -21.101 11.983 5.335 1.00 15.81 72 GLN B O 1
ATOM 2690 N N . GLU B 1 54 ? -19.380 10.760 6.199 1.00 14.05 73 GLU B N 1
ATOM 2691 C CA . GLU B 1 54 ? -18.616 11.903 6.696 1.00 12.99 73 GLU B CA 1
ATOM 2692 C C . GLU B 1 54 ? -17.301 12.123 5.932 1.00 13.12 73 GLU B C 1
ATOM 2693 O O . GLU B 1 54 ? -16.488 12.966 6.308 1.00 14.52 73 GLU B O 1
ATOM 2699 N N . THR B 1 55 ? -17.090 11.323 4.890 1.00 13.82 74 THR B N 1
ATOM 2700 C CA . THR B 1 55 ? -15.927 11.473 4.013 1.00 11.90 74 THR B CA 1
ATOM 2701 C C . THR B 1 55 ? -16.370 11.158 2.600 1.00 13.57 74 THR B C 1
ATOM 2702 O O . THR B 1 55 ? -17.352 10.433 2.384 1.00 14.35 74 THR B O 1
ATOM 2706 N N . ASP B 1 56 ? -15.641 11.704 1.633 1.00 13.01 75 ASP B N 1
ATOM 2707 C CA . ASP B 1 56 ? -16.026 11.627 0.226 1.00 15.01 75 ASP B CA 1
ATOM 2708 C C . ASP B 1 56 ? -15.255 10.504 -0.454 1.00 14.01 75 ASP B C 1
ATOM 2709 O O . ASP B 1 56 ? -15.793 9.763 -1.273 1.00 14.04 75 ASP B O 1
ATOM 2714 N N . ILE B 1 57 ? -13.981 10.380 -0.098 1.00 11.50 76 ILE B N 1
ATOM 2715 C CA . ILE B 1 57 ? -13.092 9.383 -0.662 1.00 13.97 76 ILE B CA 1
ATOM 2716 C C . ILE B 1 57 ? -12.350 8.765 0.543 1.00 13.10 76 ILE B C 1
ATOM 2717 O O . ILE B 1 57 ? -12.046 9.452 1.493 1.00 17.39 76 ILE B O 1
ATOM 2722 N N . ALA B 1 58 ? -12.111 7.480 0.546 1.00 12.86 77 ALA B N 1
ATOM 2723 C CA . ALA B 1 58 ? -11.405 6.899 1.650 1.00 12.11 77 ALA B CA 1
ATOM 2724 C C . ALA B 1 58 ? -10.443 5.874 1.135 1.00 13.60 77 ALA B C 1
ATOM 2725 O O . ALA B 1 58 ? -10.682 5.218 0.118 1.00 13.86 77 ALA B O 1
ATOM 2727 N N A VAL B 1 59 ? -9.370 5.692 1.871 0.50 13.50 78 VAL B N 1
ATOM 2728 N N B VAL B 1 59 ? -9.353 5.755 1.874 0.50 14.84 78 VAL B N 1
ATOM 2729 C CA A VAL B 1 59 ? -8.310 4.810 1.454 0.50 14.94 78 VAL B CA 1
ATOM 2730 C CA B VAL B 1 59 ? -8.282 4.829 1.596 0.50 17.26 78 VAL B CA 1
ATOM 2731 C C A VAL B 1 59 ? -8.093 3.868 2.617 0.50 17.71 78 VAL B C 1
ATOM 2732 C C B VAL B 1 59 ? -8.268 3.870 2.740 0.50 19.04 78 VAL B C 1
ATOM 2733 O O A VAL B 1 59 ? -7.583 4.285 3.654 0.50 22.66 78 VAL B O 1
ATOM 2734 O O B VAL B 1 59 ? -8.089 4.259 3.895 0.50 20.14 78 VAL B O 1
ATOM 2741 N N . LEU B 1 60 ? -8.527 2.604 2.452 1.00 18.88 79 LEU B N 1
ATOM 2742 C CA . LEU B 1 60 ? -8.573 1.613 3.501 1.00 20.60 79 LEU B CA 1
ATOM 2743 C C . LEU B 1 60 ? -8.304 0.224 2.919 1.00 16.30 79 LEU B C 1
ATOM 2744 O O . LEU B 1 60 ? -8.227 0.076 1.682 1.00 17.24 79 LEU B O 1
ATOM 2749 N N . PRO B 1 61 ? -8.131 -0.803 3.774 1.00 18.03 80 PRO B N 1
ATOM 2750 C CA . PRO B 1 61 ? -7.818 -2.149 3.243 1.00 17.44 80 PRO B CA 1
ATOM 2751 C C . PRO B 1 61 ? -8.901 -2.673 2.310 1.00 18.40 80 PRO B C 1
ATOM 2752 O O . PRO B 1 61 ? -10.117 -2.423 2.511 1.00 16.95 80 PRO B O 1
ATOM 2764 N N . ILE B 1 63 ? -10.010 -5.536 1.908 1.00 17.16 82 ILE B N 1
ATOM 2765 C CA . ILE B 1 63 ? -10.996 -6.411 2.615 1.00 19.30 82 ILE B CA 1
ATOM 2766 C C . ILE B 1 63 ? -12.153 -5.612 3.241 1.00 19.93 82 ILE B C 1
ATOM 2767 O O . ILE B 1 63 ? -13.299 -5.984 3.101 1.00 18.83 82 ILE B O 1
ATOM 2772 N N . ASN B 1 64 ? -11.838 -4.470 3.856 1.00 19.77 83 ASN B N 1
ATOM 2773 C CA . ASN B 1 64 ? -12.862 -3.600 4.427 1.00 21.71 83 ASN B CA 1
ATOM 2774 C C . ASN B 1 64 ? -13.746 -3.014 3.344 1.00 21.29 83 ASN B C 1
ATOM 2775 O O . ASN B 1 64 ? -14.962 -2.971 3.504 1.00 19.93 83 ASN B O 1
ATOM 2780 N N . ALA B 1 65 ? -13.147 -2.586 2.220 1.00 17.43 84 ALA B N 1
ATOM 2781 C CA . ALA B 1 65 ? -13.918 -2.028 1.126 1.00 17.29 84 ALA B CA 1
ATOM 2782 C C . ALA B 1 65 ? -14.930 -3.059 0.606 1.00 18.05 84 ALA B C 1
ATOM 2783 O O . ALA B 1 65 ? -16.113 -2.730 0.398 1.00 19.15 84 ALA B O 1
ATOM 2785 N N . ALA B 1 66 ? -14.455 -4.283 0.393 1.00 16.65 85 ALA B N 1
ATOM 2786 C CA . ALA B 1 66 ? -15.331 -5.383 -0.040 1.00 16.09 85 ALA B CA 1
ATOM 2787 C C . ALA B 1 66 ? -16.451 -5.600 0.973 1.00 16.70 85 ALA B C 1
ATOM 2788 O O . ALA B 1 66 ? -17.624 -5.715 0.596 1.00 17.38 85 ALA B O 1
ATOM 2790 N N . ASN B 1 67 ? -16.096 -5.618 2.260 1.00 18.71 86 ASN B N 1
ATOM 2791 C CA . ASN B 1 67 ? -17.097 -5.806 3.323 1.00 20.17 86 ASN B CA 1
ATOM 2792 C C . ASN B 1 67 ? -18.199 -4.734 3.278 1.00 19.19 86 ASN B C 1
ATOM 2793 O O . ASN B 1 67 ? -19.390 -5.046 3.356 1.00 16.36 86 ASN B O 1
ATOM 2798 N N . LEU B 1 68 ? -17.793 -3.476 3.157 1.00 16.91 87 LEU B N 1
ATOM 2799 C CA . LEU B 1 68 ? -18.757 -2.387 3.136 1.00 21.14 87 LEU B CA 1
ATOM 2800 C C . LEU B 1 68 ? -19.634 -2.434 1.888 1.00 19.08 87 LEU B C 1
ATOM 2801 O O . LEU B 1 68 ? -20.866 -2.188 1.944 1.00 18.78 87 LEU B O 1
ATOM 2806 N N . TYR B 1 69 ? -19.014 -2.768 0.755 1.00 18.82 88 TYR B N 1
ATOM 2807 C CA . TYR B 1 69 ? -19.746 -2.865 -0.499 1.00 18.08 88 TYR B CA 1
ATOM 2808 C C . TYR B 1 69 ? -20.821 -3.965 -0.384 1.00 17.12 88 TYR B C 1
ATOM 2809 O O . TYR B 1 69 ? -21.987 -3.791 -0.793 1.00 16.65 88 TYR B O 1
ATOM 2818 N N . ASN B 1 70 ? -20.416 -5.086 0.200 1.00 18.56 89 ASN B N 1
ATOM 2819 C CA . ASN B 1 70 ? -21.297 -6.241 0.344 1.00 21.43 89 ASN B CA 1
ATOM 2820 C C . ASN B 1 70 ? -22.440 -5.920 1.292 1.00 22.47 89 ASN B C 1
ATOM 2821 O O . ASN B 1 70 ? -23.547 -6.442 1.154 1.00 20.87 89 ASN B O 1
ATOM 2826 N N . LYS B 1 71 ? -22.164 -5.070 2.272 1.00 22.94 90 LYS B N 1
ATOM 2827 C CA . LYS B 1 71 ? -23.176 -4.678 3.243 1.00 21.82 90 LYS B CA 1
ATOM 2828 C C . LYS B 1 71 ? -24.036 -3.517 2.738 1.00 20.96 90 LYS B C 1
ATOM 2829 O O . LYS B 1 71 ? -24.933 -3.047 3.458 1.00 22.63 90 LYS B O 1
ATOM 2834 N N . GLY B 1 72 ? -23.826 -3.101 1.490 1.00 17.73 91 GLY B N 1
ATOM 2835 C CA . GLY B 1 72 ? -24.723 -2.137 0.835 1.00 18.76 91 GLY B CA 1
ATOM 2836 C C . GLY B 1 72 ? -24.348 -0.681 1.016 1.00 19.44 91 GLY B C 1
ATOM 2837 O O . GLY B 1 72 ? -25.117 0.216 0.631 1.00 18.77 91 GLY B O 1
ATOM 2838 N N . ILE B 1 73 ? -23.155 -0.429 1.549 1.00 17.71 92 ILE B N 1
ATOM 2839 C CA . ILE B 1 73 ? -22.659 0.947 1.627 1.00 16.05 92 ILE B CA 1
ATOM 2840 C C . ILE B 1 73 ? -22.356 1.447 0.207 1.00 16.18 92 ILE B C 1
ATOM 2841 O O . ILE B 1 73 ? -21.744 0.721 -0.593 1.00 18.68 92 ILE B O 1
ATOM 2846 N N . LYS B 1 74 ? -22.786 2.671 -0.118 1.00 15.41 93 LYS B N 1
ATOM 2847 C CA . LYS B 1 74 ? -22.665 3.193 -1.489 1.00 14.20 93 LYS B CA 1
ATOM 2848 C C . LYS B 1 74 ? -21.258 3.710 -1.761 1.00 15.78 93 LYS B C 1
ATOM 2849 O O . LYS B 1 74 ? -20.988 4.912 -1.718 1.00 15.70 93 LYS B O 1
ATOM 2855 N N . ILE B 1 75 ? -20.380 2.776 -2.068 1.00 17.31 94 ILE B N 1
ATOM 2856 C CA . ILE B 1 75 ? -19.022 3.081 -2.487 1.00 16.60 94 ILE B CA 1
ATOM 2857 C C . ILE B 1 75 ? -18.666 2.297 -3.739 1.00 18.11 94 ILE B C 1
ATOM 2858 O O . ILE B 1 75 ? -19.250 1.241 -4.022 1.00 17.38 94 ILE B O 1
ATOM 2863 N N . LYS B 1 76 ? -17.676 2.807 -4.469 1.00 14.52 95 LYS B N 1
ATOM 2864 C CA . LYS B 1 76 ? -17.075 2.051 -5.566 1.00 15.51 95 LYS B CA 1
ATOM 2865 C C . LYS B 1 76 ? -15.573 2.111 -5.460 1.00 14.89 95 LYS B C 1
ATOM 2866 O O . LYS B 1 76 ? -14.996 3.058 -4.898 1.00 14.09 95 LYS B O 1
ATOM 2872 N N . LEU B 1 77 ? -14.911 1.095 -6.000 1.00 13.64 96 LEU B N 1
ATOM 2873 C CA . LEU B 1 77 ? -13.464 1.066 -5.949 1.00 13.67 96 LEU B CA 1
ATOM 2874 C C . LEU B 1 77 ? -12.886 1.911 -7.092 1.00 11.32 96 LEU B C 1
ATOM 2875 O O . LEU B 1 77 ? -13.185 1.624 -8.261 1.00 14.73 96 LEU B O 1
ATOM 2880 N N . ALA B 1 78 ? -12.095 2.926 -6.777 1.00 14.72 97 ALA B N 1
ATOM 2881 C CA . ALA B 1 78 ? -11.367 3.672 -7.804 1.00 13.40 97 ALA B CA 1
ATOM 2882 C C . ALA B 1 78 ? -10.132 2.865 -8.280 1.00 12.45 97 ALA B C 1
ATOM 2883 O O . ALA B 1 78 ? -9.917 2.679 -9.477 1.00 12.54 97 ALA B O 1
ATOM 2885 N N . GLY B 1 79 ? -9.365 2.353 -7.330 1.00 12.24 98 GLY B N 1
ATOM 2886 C CA . GLY B 1 79 ? -8.105 1.698 -7.658 1.00 10.18 98 GLY B CA 1
ATOM 2887 C C . GLY B 1 79 ? -7.246 1.434 -6.425 1.00 13.17 98 GLY B C 1
ATOM 2888 O O . GLY B 1 79 ? -7.703 1.596 -5.297 1.00 12.77 98 GLY B O 1
ATOM 2889 N N . CYS B 1 80 ? -6.003 1.013 -6.641 1.00 12.97 99 CYS B N 1
ATOM 2890 C CA . CYS B 1 80 ? -5.068 0.672 -5.562 1.00 14.94 99 CYS B CA 1
ATOM 2891 C C . CYS B 1 80 ? -3.745 1.395 -5.790 1.00 14.85 99 CYS B C 1
ATOM 2892 O O . CYS B 1 80 ? -3.201 1.349 -6.908 1.00 14.80 99 CYS B O 1
ATOM 2895 N N . PRO B 1 81 ? -3.235 2.085 -4.753 1.00 13.90 100 PRO B N 1
ATOM 2896 C CA . PRO B 1 81 ? -2.057 2.932 -4.861 1.00 13.02 100 PRO B CA 1
ATOM 2897 C C . PRO B 1 81 ? -0.729 2.346 -4.359 1.00 14.04 100 PRO B C 1
ATOM 2898 O O . PRO B 1 81 ? 0.299 3.047 -4.392 1.00 15.25 100 PRO B O 1
ATOM 2902 N N . ILE B 1 82 ? -0.775 1.123 -3.868 1.00 15.47 101 ILE B N 1
ATOM 2903 C CA . ILE B 1 82 ? 0.366 0.524 -3.171 1.00 14.04 101 ILE B CA 1
ATOM 2904 C C . ILE B 1 82 ? 0.362 -0.983 -3.355 1.00 14.94 101 ILE B C 1
ATOM 2905 O O . ILE B 1 82 ? -0.672 -1.658 -3.336 1.00 16.57 101 ILE B O 1
ATOM 2910 N N . TRP B 1 83 ? 1.539 -1.519 -3.614 1.00 13.92 102 TRP B N 1
ATOM 2911 C CA . TRP B 1 83 ? 1.627 -2.925 -4.064 1.00 16.63 102 TRP B CA 1
ATOM 2912 C C . TRP B 1 83 ? 2.580 -3.789 -3.235 1.00 19.32 102 TRP B C 1
ATOM 2913 O O . TRP B 1 83 ? 2.514 -5.011 -3.337 1.00 21.10 102 TRP B O 1
ATOM 2924 N N A GLY B 1 84 ? 3.444 -3.157 -2.438 0.60 17.22 103 GLY B N 1
ATOM 2925 N N B GLY B 1 84 ? 3.424 -3.164 -2.409 0.40 19.33 103 GLY B N 1
ATOM 2926 C CA A GLY B 1 84 ? 4.275 -3.888 -1.489 0.60 19.17 103 GLY B CA 1
ATOM 2927 C CA B GLY B 1 84 ? 4.325 -3.896 -1.513 0.40 21.44 103 GLY B CA 1
ATOM 2928 C C A GLY B 1 84 ? 3.472 -4.799 -0.566 0.60 22.15 103 GLY B C 1
ATOM 2929 C C B GLY B 1 84 ? 3.620 -4.696 -0.423 0.40 24.04 103 GLY B C 1
ATOM 2930 O O A GLY B 1 84 ? 2.315 -4.508 -0.166 0.60 22.60 103 GLY B O 1
ATOM 2931 O O B GLY B 1 84 ? 2.723 -4.196 0.270 0.40 27.71 103 GLY B O 1
ATOM 2932 N N . THR B 1 85 ? 4.054 -5.935 -0.238 1.00 24.94 104 THR B N 1
ATOM 2933 C CA . THR B 1 85 ? 3.345 -6.889 0.617 1.00 26.23 104 THR B CA 1
ATOM 2934 C C . THR B 1 85 ? 4.233 -7.129 1.845 1.00 22.63 104 THR B C 1
ATOM 2935 O O . THR B 1 85 ? 4.937 -6.241 2.267 1.00 23.38 104 THR B O 1
ATOM 2939 N N . LEU B 1 86 ? 4.156 -8.297 2.452 1.00 23.61 105 LEU B N 1
ATOM 2940 C CA . LEU B 1 86 ? 5.070 -8.620 3.488 1.00 21.68 105 LEU B CA 1
ATOM 2941 C C . LEU B 1 86 ? 6.388 -8.930 2.823 1.00 17.11 105 LEU B C 1
ATOM 2942 O O . LEU B 1 86 ? 6.442 -9.198 1.642 1.00 20.56 105 LEU B O 1
ATOM 2947 N N . TYR B 1 87 ? 7.426 -8.900 3.623 1.00 14.70 106 TYR B N 1
ATOM 2948 C CA . TYR B 1 87 ? 8.704 -9.416 3.266 1.00 16.08 106 TYR B CA 1
ATOM 2949 C C . TYR B 1 87 ? 9.072 -10.410 4.353 1.00 17.65 106 TYR B C 1
ATOM 2950 O O . TYR B 1 87 ? 8.653 -10.282 5.498 1.00 17.96 106 TYR B O 1
ATOM 2959 N N . LEU B 1 88 ? 9.837 -11.410 3.971 1.00 16.33 107 LEU B N 1
ATOM 2960 C CA A LEU B 1 88 ? 10.409 -12.366 4.927 0.60 17.00 107 LEU B CA 1
ATOM 2961 C CA B LEU B 1 88 ? 10.401 -12.349 4.929 0.40 17.64 107 LEU B CA 1
ATOM 2962 C C . LEU B 1 88 ? 11.812 -11.864 5.269 1.00 17.86 107 LEU B C 1
ATOM 2963 O O . LEU B 1 88 ? 12.568 -11.465 4.374 1.00 20.22 107 LEU B O 1
ATOM 2972 N N . VAL B 1 89 ? 12.132 -11.850 6.554 1.00 15.68 108 VAL B N 1
ATOM 2973 C CA . VAL B 1 89 ? 13.431 -11.429 7.043 1.00 16.40 108 VAL B CA 1
ATOM 2974 C C . VAL B 1 89 ? 14.062 -12.557 7.849 1.00 18.49 108 VAL B C 1
ATOM 2975 O O . VAL B 1 89 ? 13.362 -13.409 8.405 1.00 18.52 108 VAL B O 1
ATOM 2979 N N . GLU B 1 90 ? 15.390 -12.575 7.890 1.00 19.46 109 GLU B N 1
ATOM 2980 C CA . GLU B 1 90 ? 16.131 -13.539 8.708 1.00 21.59 109 GLU B CA 1
ATOM 2981 C C . GLU B 1 90 ? 17.435 -12.951 9.199 1.00 23.90 109 GLU B C 1
ATOM 2982 O O . GLU B 1 90 ? 17.995 -12.058 8.552 1.00 22.51 109 GLU B O 1
ATOM 2988 N N . LYS B 1 91 ? 17.928 -13.479 10.319 1.00 25.95 110 LYS B N 1
ATOM 2989 C CA . LYS B 1 91 ? 19.313 -13.250 10.735 1.00 30.08 110 LYS B CA 1
ATOM 2990 C C . LYS B 1 91 ? 20.170 -14.444 10.329 1.00 32.32 110 LYS B C 1
ATOM 2991 O O . LYS B 1 91 ? 19.687 -15.579 10.293 1.00 31.97 110 LYS B O 1
ATOM 2997 N N . THR B 1 92 ? 21.427 -14.177 9.992 1.00 36.10 111 THR B N 1
ATOM 2998 C CA . THR B 1 92 ? 22.467 -15.201 10.077 1.00 39.74 111 THR B CA 1
ATOM 2999 C C . THR B 1 92 ? 23.389 -14.805 11.236 1.00 41.76 111 THR B C 1
ATOM 3000 O O . THR B 1 92 ? 23.707 -13.617 11.397 1.00 42.32 111 THR B O 1
ATOM 3004 N N . PRO B 1 93 ? 23.783 -15.788 12.069 1.00 43.38 112 PRO B N 1
ATOM 3005 C CA . PRO B 1 93 ? 23.379 -17.202 11.933 1.00 44.29 112 PRO B CA 1
ATOM 3006 C C . PRO B 1 93 ? 21.895 -17.425 12.234 1.00 44.19 112 PRO B C 1
ATOM 3007 O O . PRO B 1 93 ? 21.300 -16.665 12.998 1.00 44.26 112 PRO B O 1
ATOM 3011 N N . LEU B 1 94 ? 21.320 -18.455 11.616 1.00 44.82 113 LEU B N 1
ATOM 3012 C CA . LEU B 1 94 ? 19.908 -18.786 11.781 1.00 45.47 113 LEU B CA 1
ATOM 3013 C C . LEU B 1 94 ? 19.767 -19.794 12.915 1.00 45.01 113 LEU B C 1
ATOM 3014 O O . LEU B 1 94 ? 19.673 -21.008 12.692 1.00 46.85 113 LEU B O 1
ATOM 3019 N N . LYS B 1 95 ? 19.755 -19.281 14.141 1.00 44.23 114 LYS B N 1
ATOM 3020 C CA . LYS B 1 95 ? 19.794 -20.138 15.340 1.00 43.19 114 LYS B CA 1
ATOM 3021 C C . LYS B 1 95 ? 18.537 -21.005 15.513 1.00 41.81 114 LYS B C 1
ATOM 3022 O O . LYS B 1 95 ? 18.604 -22.097 16.076 1.00 41.82 114 LYS B O 1
ATOM 3025 N N . GLU B 1 96 ? 17.403 -20.504 15.027 1.00 39.79 115 GLU B N 1
ATOM 3026 C CA . GLU B 1 96 ? 16.084 -21.121 15.222 1.00 38.05 115 GLU B CA 1
ATOM 3027 C C . GLU B 1 96 ? 15.281 -21.036 13.918 1.00 32.61 115 GLU B C 1
ATOM 3028 O O . GLU B 1 96 ? 15.111 -19.955 13.393 1.00 33.96 115 GLU B O 1
ATOM 3034 N N . PRO B 1 97 ? 14.789 -22.174 13.396 1.00 27.67 116 PRO B N 1
ATOM 3035 C CA . PRO B 1 97 ? 14.108 -22.128 12.105 1.00 24.25 116 PRO B CA 1
ATOM 3036 C C . PRO B 1 97 ? 12.690 -21.527 12.148 1.00 20.62 116 PRO B C 1
ATOM 3037 O O . PRO B 1 97 ? 12.133 -21.268 11.090 1.00 20.21 116 PRO B O 1
ATOM 3041 N N . ALA B 1 98 ? 12.115 -21.325 13.341 1.00 20.24 117 ALA B N 1
ATOM 3042 C CA . ALA B 1 98 ? 10.711 -20.883 13.458 1.00 17.60 117 ALA B CA 1
ATOM 3043 C C . ALA B 1 98 ? 10.517 -19.543 12.773 1.00 16.69 117 ALA B C 1
ATOM 3044 O O . ALA B 1 98 ? 11.330 -18.648 12.953 1.00 16.77 117 ALA B O 1
ATOM 3046 N N . LEU B 1 99 ? 9.420 -19.405 12.032 1.00 16.44 118 LEU B N 1
ATOM 3047 C CA . LEU B 1 99 ? 9.057 -18.155 11.374 1.00 15.50 118 LEU B CA 1
ATOM 3048 C C . LEU B 1 99 ? 7.983 -17.449 12.205 1.00 14.88 118 LEU B C 1
ATOM 3049 O O . LEU B 1 99 ? 6.886 -17.977 12.362 1.00 16.49 118 LEU B O 1
ATOM 3054 N N . TYR B 1 100 ? 8.335 -16.302 12.782 1.00 11.86 119 TYR B N 1
ATOM 3055 C CA . TYR B 1 100 ? 7.382 -15.521 13.601 1.00 13.58 119 TYR B CA 1
ATOM 3056 C C . TYR B 1 100 ? 6.449 -14.726 12.730 1.00 11.01 119 TYR B C 1
ATOM 3057 O O . TYR B 1 100 ? 6.878 -13.953 11.857 1.00 11.79 119 TYR B O 1
ATOM 3066 N N . VAL B 1 101 ? 5.159 -14.873 13.020 1.00 9.05 120 VAL B N 1
ATOM 3067 C CA . VAL B 1 101 ? 4.105 -14.282 12.216 1.00 10.97 120 VAL B CA 1
ATOM 3068 C C . VAL B 1 101 ? 3.182 -13.502 13.127 1.00 11.67 120 VAL B C 1
ATOM 3069 O O . VAL B 1 101 ? 2.900 -13.911 14.255 1.00 12.93 120 VAL B O 1
ATOM 3073 N N . PHE B 1 102 ? 2.679 -12.413 12.610 1.00 14.50 121 PHE B N 1
ATOM 3074 C CA . PHE B 1 102 ? 1.686 -11.634 13.328 1.00 16.88 121 PHE B CA 1
ATOM 3075 C C . PHE B 1 102 ? 0.345 -11.774 12.624 1.00 19.57 121 PHE B C 1
ATOM 3076 O O . PHE B 1 102 ? 0.255 -12.296 11.510 1.00 21.54 121 PHE B O 1
ATOM 3084 N N . GLY B 1 103 ? -0.720 -11.356 13.296 1.00 21.85 122 GLY B N 1
ATOM 3085 C CA . GLY B 1 103 ? -2.042 -11.361 12.683 1.00 20.32 122 GLY B CA 1
ATOM 3086 C C . GLY B 1 103 ? -2.569 -12.748 12.383 1.00 18.74 122 GLY B C 1
ATOM 3087 O O . GLY B 1 103 ? -3.110 -12.986 11.315 1.00 21.63 122 GLY B O 1
ATOM 3088 N N . ASN B 1 104 ? -2.443 -13.670 13.331 1.00 20.49 123 ASN B N 1
ATOM 3089 C CA . ASN B 1 104 ? -2.975 -15.019 13.145 1.00 18.87 123 ASN B CA 1
ATOM 3090 C C . ASN B 1 104 ? -4.419 -14.979 12.601 1.00 20.30 123 ASN B C 1
ATOM 3091 O O . ASN B 1 104 ? -5.251 -14.223 13.098 1.00 18.99 123 ASN B O 1
ATOM 3096 N N . GLY B 1 105 ? -4.697 -15.763 11.566 1.00 21.24 124 GLY B N 1
ATOM 3097 C CA . GLY B 1 105 ? -6.049 -15.873 11.035 1.00 21.85 124 GLY B CA 1
ATOM 3098 C C . GLY B 1 105 ? -6.481 -14.722 10.136 1.00 23.32 124 GLY B C 1
ATOM 3099 O O . GLY B 1 105 ? -7.624 -14.709 9.671 1.00 23.58 124 GLY B O 1
ATOM 3100 N N . THR B 1 106 ? -5.577 -13.766 9.898 1.00 21.00 125 THR B N 1
ATOM 3101 C CA . THR B 1 106 ? -5.863 -12.586 9.091 1.00 23.20 125 THR B CA 1
ATOM 3102 C C . THR B 1 106 ? -4.830 -12.430 7.956 1.00 22.90 125 THR B C 1
ATOM 3103 O O . THR B 1 106 ? -3.962 -13.293 7.729 1.00 21.41 125 THR B O 1
ATOM 3107 N N . THR B 1 107 ? -4.922 -11.316 7.233 1.00 22.38 126 THR B N 1
ATOM 3108 C CA . THR B 1 107 ? -4.162 -11.143 6.017 1.00 22.33 126 THR B CA 1
ATOM 3109 C C . THR B 1 107 ? -2.681 -11.537 6.078 1.00 19.22 126 THR B C 1
ATOM 3110 O O . THR B 1 107 ? -2.238 -12.303 5.247 1.00 20.65 126 THR B O 1
ATOM 3114 N N . PRO B 1 108 ? -1.904 -10.995 7.039 1.00 21.93 127 PRO B N 1
ATOM 3115 C CA . PRO B 1 108 ? -0.471 -11.295 7.041 1.00 20.26 127 PRO B CA 1
ATOM 3116 C C . PRO B 1 108 ? -0.158 -12.757 7.247 1.00 19.42 127 PRO B C 1
ATOM 3117 O O . PRO B 1 108 ? 0.790 -13.289 6.661 1.00 20.56 127 PRO B O 1
ATOM 3121 N N . ASP B 1 109 ? -0.956 -13.419 8.069 1.00 19.83 128 ASP B N 1
ATOM 3122 C CA . ASP B 1 109 ? -0.822 -14.857 8.275 1.00 18.43 128 ASP B CA 1
ATOM 3123 C C . ASP B 1 109 ? -1.213 -15.598 6.988 1.00 18.65 128 ASP B C 1
ATOM 3124 O O . ASP B 1 109 ? -0.509 -16.503 6.538 1.00 18.69 128 ASP B O 1
ATOM 3129 N N . ILE B 1 110 ? -2.308 -15.180 6.357 1.00 20.78 129 ILE B N 1
ATOM 3130 C CA . ILE B 1 110 ? -2.808 -15.875 5.165 1.00 20.66 129 ILE B CA 1
ATOM 3131 C C . ILE B 1 110 ? -1.839 -15.728 3.990 1.00 21.22 129 ILE B C 1
ATOM 3132 O O . ILE B 1 110 ? -1.570 -16.672 3.271 1.00 21.05 129 ILE B O 1
ATOM 3137 N N . LEU B 1 111 ? -1.329 -14.524 3.777 1.00 21.47 130 LEU B N 1
ATOM 3138 C CA . LEU B 1 111 ? -0.359 -14.318 2.699 1.00 23.08 130 LEU B CA 1
ATOM 3139 C C . LEU B 1 111 ? 0.906 -15.146 2.948 1.00 19.83 130 LEU B C 1
ATOM 3140 O O . LEU B 1 111 ? 1.502 -15.684 2.012 1.00 22.75 130 LEU B O 1
ATOM 3145 N N . THR B 1 112 ? 1.297 -15.257 4.220 1.00 19.41 131 THR B N 1
ATOM 3146 C CA . THR B 1 112 ? 2.483 -16.008 4.615 1.00 17.00 131 THR B CA 1
ATOM 3147 C C . THR B 1 112 ? 2.295 -17.498 4.356 1.00 19.32 131 THR B C 1
ATOM 3148 O O . THR B 1 112 ? 3.177 -18.139 3.787 1.00 15.57 131 THR B O 1
ATOM 3152 N N . ARG B 1 113 ? 1.140 -18.040 4.752 1.00 19.26 132 ARG B N 1
ATOM 3153 C CA . ARG B 1 113 ? 0.853 -19.454 4.539 1.00 23.62 132 ARG B CA 1
ATOM 3154 C C . ARG B 1 113 ? 0.756 -19.740 3.041 1.00 22.90 132 ARG B C 1
ATOM 3155 O O . ARG B 1 113 ? 1.312 -20.712 2.581 1.00 22.27 132 ARG B O 1
ATOM 3160 N N . TYR B 1 114 ? 0.095 -18.862 2.292 1.00 24.91 133 TYR B N 1
ATOM 3161 C CA . TYR B 1 114 ? 0.010 -18.985 0.825 1.00 26.57 133 TYR B CA 1
ATOM 3162 C C . TYR B 1 114 ? 1.384 -19.020 0.170 1.00 27.48 133 TYR B C 1
ATOM 3163 O O . TYR B 1 114 ? 1.654 -19.857 -0.694 1.00 28.62 133 TYR B O 1
ATOM 3172 N N . TYR B 1 115 ? 2.254 -18.104 0.584 1.00 26.26 134 TYR B N 1
ATOM 3173 C CA . TYR B 1 115 ? 3.603 -18.050 0.039 1.00 26.97 134 TYR B CA 1
ATOM 3174 C C . TYR B 1 115 ? 4.392 -19.304 0.362 1.00 26.56 134 TYR B C 1
ATOM 3175 O O . TYR B 1 115 ? 5.012 -19.890 -0.519 1.00 27.21 134 TYR B O 1
ATOM 3184 N N . LEU B 1 116 ? 4.386 -19.709 1.632 1.00 27.08 135 LEU B N 1
ATOM 3185 C CA . LEU B 1 116 ? 5.143 -20.877 2.051 1.00 26.83 135 LEU B CA 1
ATOM 3186 C C . LEU B 1 116 ? 4.601 -22.126 1.355 1.00 28.10 135 LEU B C 1
ATOM 3187 O O . LEU B 1 116 ? 5.375 -23.024 1.013 1.00 25.73 135 LEU B O 1
ATOM 3192 N N . GLY B 1 117 ? 3.290 -22.160 1.118 1.00 28.11 136 GLY B N 1
ATOM 3193 C CA . GLY B 1 117 ? 2.676 -23.243 0.342 1.00 29.63 136 GLY B CA 1
ATOM 3194 C C . GLY B 1 117 ? 3.141 -23.288 -1.102 1.00 30.29 136 GLY B C 1
ATOM 3195 O O . GLY B 1 117 ? 3.558 -24.335 -1.590 1.00 31.63 136 GLY B O 1
ATOM 3196 N N . ARG B 1 118 ? 3.070 -22.156 -1.796 1.00 32.54 137 ARG B N 1
ATOM 3197 C CA . ARG B 1 118 ? 3.528 -22.075 -3.192 1.00 34.07 137 ARG B CA 1
ATOM 3198 C C . ARG B 1 118 ? 5.010 -22.448 -3.348 1.00 33.70 137 ARG B C 1
ATOM 3199 O O . ARG B 1 118 ? 5.400 -23.074 -4.340 1.00 33.37 137 ARG B O 1
ATOM 3207 N N . GLN B 1 119 ? 5.822 -22.058 -2.369 1.00 32.59 138 GLN B N 1
ATOM 3208 C CA . GLN B 1 119 ? 7.255 -22.331 -2.384 1.00 33.09 138 GLN B CA 1
ATOM 3209 C C . GLN B 1 119 ? 7.611 -23.682 -1.767 1.00 32.58 138 GLN B C 1
ATOM 3210 O O . GLN B 1 119 ? 8.779 -24.076 -1.753 1.00 35.66 138 GLN B O 1
ATOM 3216 N N . ARG B 1 120 ? 6.609 -24.392 -1.259 1.00 31.42 139 ARG B N 1
ATOM 3217 C CA . ARG B 1 120 ? 6.809 -25.695 -0.626 1.00 30.59 139 ARG B CA 1
ATOM 3218 C C . ARG B 1 120 ? 7.862 -25.687 0.514 1.00 30.29 139 ARG B C 1
ATOM 3219 O O . ARG B 1 120 ? 8.699 -26.587 0.629 1.00 30.16 139 ARG B O 1
ATOM 3227 N N . LEU B 1 121 ? 7.757 -24.667 1.373 1.00 30.27 140 LEU B N 1
ATOM 3228 C CA . LEU B 1 121 ? 8.643 -24.444 2.524 1.00 28.53 140 LEU B CA 1
ATOM 3229 C C . LEU B 1 121 ? 7.913 -24.871 3.805 1.00 28.05 140 LEU B C 1
ATOM 3230 O O . LEU B 1 121 ? 6.734 -24.523 4.000 1.00 26.15 140 LEU B O 1
ATOM 3235 N N . ASP B 1 122 ? 8.611 -25.631 4.660 1.00 27.26 141 ASP B N 1
ATOM 3236 C CA . ASP B 1 122 ? 8.005 -26.285 5.819 1.00 25.13 141 ASP B CA 1
ATOM 3237 C C . ASP B 1 122 ? 8.328 -25.625 7.161 1.00 24.24 141 ASP B C 1
ATOM 3238 O O . ASP B 1 122 ? 8.454 -26.320 8.161 1.00 27.97 141 ASP B O 1
ATOM 3243 N N . TYR B 1 123 ? 8.456 -24.301 7.208 1.00 22.14 142 TYR B N 1
ATOM 3244 C CA . TYR B 1 123 ? 8.867 -23.632 8.456 1.00 20.47 142 TYR B CA 1
ATOM 3245 C C . TYR B 1 123 ? 7.777 -23.711 9.547 1.00 20.00 142 TYR B C 1
ATOM 3246 O O . TYR B 1 123 ? 6.598 -23.501 9.265 1.00 20.95 142 TYR B O 1
ATOM 3255 N N . PRO B 1 124 ? 8.179 -23.990 10.796 1.00 18.11 143 PRO B N 1
ATOM 3256 C CA . PRO B 1 124 ? 7.202 -23.896 11.890 1.00 19.67 143 PRO B CA 1
ATOM 3257 C C . PRO B 1 124 ? 6.868 -22.435 12.173 1.00 17.66 143 PRO B C 1
ATOM 3258 O O . PRO B 1 124 ? 7.732 -21.558 12.043 1.00 17.93 143 PRO B O 1
ATOM 3262 N N . LEU B 1 125 ? 5.608 -22.186 12.500 1.00 18.51 144 LEU B N 1
ATOM 3263 C CA . LEU B 1 125 ? 5.068 -20.834 12.618 1.00 15.62 144 LEU B CA 1
ATOM 3264 C C . LEU B 1 125 ? 4.826 -20.466 14.090 1.00 12.08 144 LEU B C 1
ATOM 3265 O O . LEU B 1 125 ? 4.270 -21.244 14.815 1.00 13.47 144 LEU B O 1
ATOM 3270 N N . ASN B 1 126 ? 5.279 -19.295 14.522 1.00 12.36 145 ASN B N 1
ATOM 3271 C CA . ASN B 1 126 ? 5.153 -18.891 15.923 1.00 12.82 145 ASN B CA 1
ATOM 3272 C C . ASN B 1 126 ? 4.420 -17.548 16.025 1.00 11.27 145 ASN B C 1
ATOM 3273 O O . ASN B 1 126 ? 4.806 -16.551 15.396 1.00 12.55 145 ASN B O 1
ATOM 3278 N N . TYR B 1 127 ? 3.362 -17.540 16.832 1.00 11.62 146 TYR B N 1
ATOM 3279 C CA . TYR B 1 127 ? 2.447 -16.414 16.963 1.00 13.91 146 TYR B CA 1
ATOM 3280 C C . TYR B 1 127 ? 2.546 -15.693 18.324 1.00 17.25 146 TYR B C 1
ATOM 3281 O O . TYR B 1 127 ? 1.669 -14.892 18.678 1.00 18.95 146 TYR B O 1
ATOM 3290 N N . ALA B 1 128 ? 3.618 -15.944 19.068 1.00 15.05 147 ALA B N 1
ATOM 3291 C CA . ALA B 1 128 ? 3.836 -15.292 20.363 1.00 16.47 147 ALA B CA 1
ATOM 3292 C C . ALA B 1 128 ? 3.876 -13.751 20.284 1.00 19.73 147 ALA B C 1
ATOM 3293 O O . ALA B 1 128 ? 3.528 -13.084 21.264 1.00 17.75 147 ALA B O 1
ATOM 3295 N N . PHE B 1 129 ? 4.261 -13.189 19.130 1.00 16.44 148 PHE B N 1
ATOM 3296 C CA . PHE B 1 129 ? 4.200 -11.760 18.931 1.00 20.72 148 PHE B CA 1
ATOM 3297 C C . PHE B 1 129 ? 3.151 -11.502 17.853 1.00 24.30 148 PHE B C 1
ATOM 3298 O O . PHE B 1 129 ? 3.455 -11.556 16.675 1.00 22.87 148 PHE B O 1
ATOM 3306 N N . ASN B 1 130 ? 1.902 -11.249 18.265 1.00 27.96 149 ASN B N 1
ATOM 3307 C CA . ASN B 1 130 ? 0.773 -11.225 17.320 1.00 31.16 149 ASN B CA 1
ATOM 3308 C C . ASN B 1 130 ? 0.522 -9.860 16.666 1.00 31.32 149 ASN B C 1
ATOM 3309 O O . ASN B 1 130 ? -0.415 -9.720 15.913 1.00 33.05 149 ASN B O 1
ATOM 3314 N N . THR B 1 131 ? 1.382 -8.877 16.929 1.00 33.49 150 THR B N 1
ATOM 3315 C CA . THR B 1 131 ? 1.462 -7.657 16.132 1.00 35.05 150 THR B CA 1
ATOM 3316 C C . THR B 1 131 ? 2.889 -7.458 15.628 1.00 35.85 150 THR B C 1
ATOM 3317 O O . THR B 1 131 ? 3.829 -8.028 16.172 1.00 35.62 150 THR B O 1
ATOM 3321 N N . ALA B 1 132 ? 3.051 -6.624 14.603 1.00 35.90 151 ALA B N 1
ATOM 3322 C CA . ALA B 1 132 ? 4.353 -6.419 13.979 1.00 36.70 151 ALA B CA 1
ATOM 3323 C C . ALA B 1 132 ? 5.301 -5.569 14.818 1.00 38.60 151 ALA B C 1
ATOM 3324 O O . ALA B 1 132 ? 6.541 -5.608 14.613 1.00 38.25 151 ALA B O 1
ATOM 3326 N N . GLY B 1 133 ? 4.720 -4.793 15.731 1.00 39.07 152 GLY B N 1
ATOM 3327 C CA . GLY B 1 133 ? 5.483 -4.032 16.711 1.00 41.31 152 GLY B CA 1
ATOM 3328 C C . GLY B 1 133 ? 6.152 -4.988 17.681 1.00 41.48 152 GLY B C 1
ATOM 3329 O O . GLY B 1 133 ? 7.345 -4.859 17.972 1.00 43.16 152 GLY B O 1
ATOM 3330 N N . GLU B 1 134 ? 5.383 -5.964 18.156 1.00 41.13 153 GLU B N 1
ATOM 3331 C CA . GLU B 1 134 ? 5.914 -7.005 19.037 1.00 40.41 153 GLU B CA 1
ATOM 3332 C C . GLU B 1 134 ? 7.050 -7.788 18.337 1.00 40.06 153 GLU B C 1
ATOM 3333 O O . GLU B 1 134 ? 8.044 -8.132 18.978 1.00 40.70 153 GLU B O 1
ATOM 3339 N N . ILE B 1 135 ? 6.938 -8.036 17.024 1.00 38.16 154 ILE B N 1
ATOM 3340 C CA . ILE B 1 135 ? 7.954 -8.835 16.303 1.00 35.54 154 ILE B CA 1
ATOM 3341 C C . ILE B 1 135 ? 9.277 -8.077 16.180 1.00 37.35 154 ILE B C 1
ATOM 3342 O O . ILE B 1 135 ? 10.357 -8.636 16.440 1.00 36.61 154 ILE B O 1
ATOM 3347 N N . THR B 1 136 ? 9.187 -6.805 15.792 1.00 39.49 155 THR B N 1
ATOM 3348 C CA . THR B 1 136 ? 10.371 -5.964 15.632 1.00 41.24 155 THR B CA 1
ATOM 3349 C C . THR B 1 136 ? 11.096 -5.861 16.964 1.00 41.28 155 THR B C 1
ATOM 3350 O O . THR B 1 136 ? 12.316 -5.986 17.032 1.00 42.57 155 THR B O 1
ATOM 3354 N N . GLN B 1 137 ? 10.314 -5.619 18.011 1.00 43.82 156 GLN B N 1
ATOM 3355 C CA . GLN B 1 137 ? 10.780 -5.665 19.397 1.00 46.30 156 GLN B CA 1
ATOM 3356 C C . GLN B 1 137 ? 11.446 -7.035 19.664 1.00 47.37 156 GLN B C 1
ATOM 3357 O O . GLN B 1 137 ? 12.643 -7.097 19.939 1.00 49.18 156 GLN B O 1
ATOM 3363 N N . GLY B 1 138 ? 10.681 -8.118 19.523 1.00 47.25 157 GLY B N 1
ATOM 3364 C CA . GLY B 1 138 ? 11.214 -9.482 19.639 1.00 46.66 157 GLY B CA 1
ATOM 3365 C C . GLY B 1 138 ? 12.468 -9.779 18.825 1.00 46.04 157 GLY B C 1
ATOM 3366 O O . GLY B 1 138 ? 13.327 -10.537 19.275 1.00 47.28 157 GLY B O 1
ATOM 3367 N N . ILE B 1 139 ? 12.563 -9.214 17.620 1.00 46.71 158 ILE B N 1
ATOM 3368 C CA . ILE B 1 139 ? 13.794 -9.291 16.806 1.00 45.27 158 ILE B CA 1
ATOM 3369 C C . ILE B 1 139 ? 14.917 -8.503 17.479 1.00 46.78 158 ILE B C 1
ATOM 3370 O O . ILE B 1 139 ? 16.080 -8.920 17.460 1.00 46.78 158 ILE B O 1
ATOM 3375 N N . LEU B 1 140 ? 14.554 -7.354 18.047 1.00 47.87 159 LEU B N 1
ATOM 3376 C CA . LEU B 1 140 ? 15.491 -6.488 18.753 1.00 48.52 159 LEU B CA 1
ATOM 3377 C C . LEU B 1 140 ? 16.039 -7.234 19.959 1.00 48.46 159 LEU B C 1
ATOM 3378 O O . LEU B 1 140 ? 17.247 -7.229 20.193 1.00 48.34 159 LEU B O 1
ATOM 3380 N N . ALA B 1 141 ? 15.137 -7.883 20.701 1.00 48.51 160 ALA B N 1
ATOM 3381 C CA . ALA B 1 141 ? 15.482 -8.702 21.870 1.00 47.53 160 ALA B CA 1
ATOM 3382 C C . ALA B 1 141 ? 16.408 -9.873 21.535 1.00 46.99 160 ALA B C 1
ATOM 3383 O O . ALA B 1 141 ? 17.185 -10.317 22.381 1.00 48.21 160 ALA B O 1
ATOM 3385 N N . GLY B 1 142 ? 16.324 -10.378 20.309 1.00 46.18 161 GLY B N 1
ATOM 3386 C CA . GLY B 1 142 ? 17.160 -11.500 19.875 1.00 45.26 161 GLY B CA 1
ATOM 3387 C C . GLY B 1 142 ? 16.489 -12.846 20.084 1.00 42.94 161 GLY B C 1
ATOM 3388 O O . GLY B 1 142 ? 17.159 -13.877 20.068 1.00 42.72 161 GLY B O 1
ATOM 3389 N N . LYS B 1 143 ? 15.168 -12.827 20.278 1.00 40.59 162 LYS B N 1
ATOM 3390 C CA . LYS B 1 143 ? 14.345 -14.045 20.326 1.00 38.46 162 LYS B CA 1
ATOM 3391 C C . LYS B 1 143 ? 13.856 -14.513 18.934 1.00 36.40 162 LYS B C 1
ATOM 3392 O O . LYS B 1 143 ? 13.489 -15.679 18.782 1.00 37.12 162 LYS B O 1
ATOM 3394 N N . VAL B 1 144 ? 13.842 -13.613 17.937 1.00 31.54 163 VAL B N 1
ATOM 3395 C CA . VAL B 1 144 ? 13.292 -13.914 16.597 1.00 27.08 163 VAL B CA 1
ATOM 3396 C C . VAL B 1 144 ? 14.387 -13.979 15.526 1.00 22.96 163 VAL B C 1
ATOM 3397 O O . VAL B 1 144 ? 15.054 -12.985 15.258 1.00 25.41 163 VAL B O 1
ATOM 3401 N N . ASN B 1 145 ? 14.562 -15.126 14.882 1.00 19.64 164 ASN B N 1
ATOM 3402 C CA . ASN B 1 145 ? 15.562 -15.250 13.788 1.00 22.14 164 ASN B CA 1
ATOM 3403 C C . ASN B 1 145 ? 14.983 -15.214 12.384 1.00 19.29 164 ASN B C 1
ATOM 3404 O O . ASN B 1 145 ? 15.726 -15.175 11.389 1.00 18.68 164 ASN B O 1
ATOM 3409 N N . ARG B 1 146 ? 13.658 -15.220 12.299 1.00 16.74 165 ARG B N 1
ATOM 3410 C CA . ARG B 1 146 ? 12.967 -15.337 11.028 1.00 16.65 165 ARG B CA 1
ATOM 3411 C C . ARG B 1 146 ? 11.531 -14.862 11.241 1.00 14.39 165 ARG B C 1
ATOM 3412 O O . ARG B 1 146 ? 10.872 -15.293 12.205 1.00 13.83 165 ARG B O 1
ATOM 3420 N N . ALA B 1 147 ? 11.065 -13.958 10.385 1.00 16.12 166 ALA B N 1
ATOM 3421 C CA . ALA B 1 147 ? 9.782 -13.314 10.589 1.00 15.58 166 ALA B CA 1
ATOM 3422 C C . ALA B 1 147 ? 9.264 -12.726 9.298 1.00 15.52 166 ALA B C 1
ATOM 3423 O O . ALA B 1 147 ? 10.016 -12.544 8.321 1.00 14.45 166 ALA B O 1
ATOM 3425 N N . VAL B 1 148 ? 7.967 -12.443 9.287 1.00 12.85 167 VAL B N 1
ATOM 3426 C CA . VAL B 1 148 ? 7.403 -11.611 8.253 1.00 12.96 167 VAL B CA 1
ATOM 3427 C C . VAL B 1 148 ? 7.110 -10.233 8.839 1.00 15.60 167 VAL B C 1
ATOM 3428 O O . VAL B 1 148 ? 6.660 -10.122 9.995 1.00 14.28 167 VAL B O 1
ATOM 3432 N N . LEU B 1 149 ? 7.444 -9.198 8.070 1.00 12.85 168 LEU B N 1
ATOM 3433 C CA . LEU B 1 149 ? 7.199 -7.834 8.456 1.00 11.71 168 LEU B CA 1
ATOM 3434 C C . LEU B 1 149 ? 6.723 -7.044 7.240 1.00 14.59 168 LEU B C 1
ATOM 3435 O O . LEU B 1 149 ? 7.194 -7.269 6.123 1.00 14.59 168 LEU B O 1
ATOM 3440 N N . GLY B 1 150 ? 5.824 -6.082 7.485 1.00 14.07 169 GLY B N 1
ATOM 3441 C CA . GLY B 1 150 ? 5.537 -5.045 6.515 1.00 15.93 169 GLY B CA 1
ATOM 3442 C C . GLY B 1 150 ? 6.089 -3.699 6.954 1.00 16.34 169 GLY B C 1
ATOM 3443 O O . GLY B 1 150 ? 6.547 -3.523 8.050 1.00 17.70 169 GLY B O 1
ATOM 3444 N N . GLU B 1 151 ? 6.109 -2.766 6.028 1.00 15.95 170 GLU B N 1
ATOM 3445 C CA . GLU B 1 151 ? 6.525 -1.401 6.330 1.00 16.42 170 GLU B CA 1
ATOM 3446 C C . GLU B 1 151 ? 5.492 -0.677 7.196 1.00 17.27 170 GLU B C 1
ATOM 3447 O O . GLU B 1 151 ? 4.290 -0.961 7.098 1.00 19.25 170 GLU B O 1
ATOM 3453 N N . PRO B 1 152 ? 5.956 0.228 8.063 1.00 20.06 171 PRO B N 1
ATOM 3454 C CA . PRO B 1 152 ? 7.323 0.691 8.315 1.00 19.43 171 PRO B CA 1
ATOM 3455 C C . PRO B 1 152 ? 8.168 -0.193 9.254 1.00 20.00 171 PRO B C 1
ATOM 3456 O O . PRO B 1 152 ? 9.361 0.025 9.400 1.00 19.10 171 PRO B O 1
ATOM 3460 N N . PHE B 1 153 ? 7.568 -1.213 9.827 1.00 20.37 172 PHE B N 1
ATOM 3461 C CA . PHE B 1 153 ? 8.237 -1.982 10.878 1.00 21.73 172 PHE B CA 1
ATOM 3462 C C . PHE B 1 153 ? 9.437 -2.729 10.332 1.00 20.75 172 PHE B C 1
ATOM 3463 O O . PHE B 1 153 ? 10.419 -2.925 11.018 1.00 25.00 172 PHE B O 1
ATOM 3471 N N . LEU B 1 154 ? 9.356 -3.116 9.063 1.00 20.33 173 LEU B N 1
ATOM 3472 C CA . LEU B 1 154 ? 10.436 -3.748 8.365 1.00 18.26 173 LEU B CA 1
ATOM 3473 C C . LEU B 1 154 ? 11.664 -2.835 8.303 1.00 23.27 173 LEU B C 1
ATOM 3474 O O . LEU B 1 154 ? 12.791 -3.273 8.556 1.00 18.42 173 LEU B O 1
ATOM 3479 N N . SER B 1 155 ? 11.461 -1.563 7.971 1.00 23.77 174 SER B N 1
ATOM 3480 C CA . SER B 1 155 ? 12.585 -0.615 7.984 1.00 25.85 174 SER B CA 1
ATOM 3481 C C . SER B 1 155 ? 13.141 -0.384 9.394 1.00 25.03 174 SER B C 1
ATOM 3482 O O . SER B 1 155 ? 14.343 -0.274 9.546 1.00 28.98 174 SER B O 1
ATOM 3485 N N . ILE B 1 156 ? 12.257 -0.315 10.391 1.00 28.77 175 ILE B N 1
ATOM 3486 C CA . ILE B 1 156 ? 12.619 -0.022 11.791 1.00 30.12 175 ILE B CA 1
ATOM 3487 C C . ILE B 1 156 ? 13.444 -1.184 12.346 1.00 33.92 175 ILE B C 1
ATOM 3488 O O . ILE B 1 156 ? 14.464 -0.966 13.004 1.00 34.40 175 ILE B O 1
ATOM 3493 N N . ALA B 1 157 ? 12.995 -2.405 12.041 1.00 33.79 176 ALA B N 1
ATOM 3494 C CA . ALA B 1 157 ? 13.687 -3.640 12.402 1.00 34.92 176 ALA B CA 1
ATOM 3495 C C . ALA B 1 157 ? 15.022 -3.760 11.692 1.00 35.87 176 ALA B C 1
ATOM 3496 O O . ALA B 1 157 ? 16.050 -3.959 12.345 1.00 37.86 176 ALA B O 1
ATOM 3498 N N . LEU B 1 158 ? 15.023 -3.637 10.365 1.00 36.51 177 LEU B N 1
ATOM 3499 C CA . LEU B 1 158 ? 16.266 -3.772 9.574 1.00 37.73 177 LEU B CA 1
ATOM 3500 C C . LEU B 1 158 ? 17.364 -2.773 9.977 1.00 40.81 177 LEU B C 1
ATOM 3501 O O . LEU B 1 158 ? 18.560 -3.044 9.767 1.00 42.14 177 LEU B O 1
ATOM 3506 N N . ARG B 1 159 ? 16.954 -1.627 10.519 1.00 40.71 178 ARG B N 1
ATOM 3507 C CA . ARG B 1 159 ? 17.877 -0.551 10.837 1.00 43.49 178 ARG B CA 1
ATOM 3508 C C . ARG B 1 159 ? 18.645 -0.913 12.094 1.00 43.34 178 ARG B C 1
ATOM 3509 O O . ARG B 1 159 ? 19.884 -0.924 12.101 1.00 44.70 178 ARG B O 1
ATOM 3517 N N . LYS B 1 160 ? 17.886 -1.204 13.149 1.00 42.59 179 LYS B N 1
ATOM 3518 C CA . LYS B 1 160 ? 18.434 -1.597 14.425 1.00 41.69 179 LYS B CA 1
ATOM 3519 C C . LYS B 1 160 ? 19.394 -2.817 14.341 1.00 42.40 179 LYS B C 1
ATOM 3520 O O . LYS B 1 160 ? 20.328 -2.916 15.151 1.00 40.96 179 LYS B O 1
ATOM 3523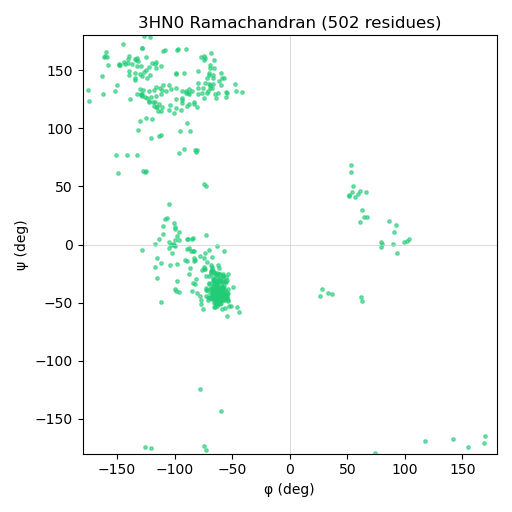 N N . ASP B 1 161 ? 19.211 -3.699 13.350 1.00 40.23 180 ASP B N 1
ATOM 3524 C CA . ASP B 1 161 ? 19.993 -4.936 13.273 1.00 40.11 180 ASP B CA 1
ATOM 3525 C C . ASP B 1 161 ? 20.643 -5.221 11.919 1.00 39.98 180 ASP B C 1
ATOM 3526 O O . ASP B 1 161 ? 19.978 -5.665 10.976 1.00 42.22 180 ASP B O 1
ATOM 3531 N N . SER B 1 162 ? 21.959 -5.039 11.837 1.00 39.28 181 SER B N 1
ATOM 3532 C CA . SER B 1 162 ? 22.680 -5.320 10.592 1.00 40.24 181 SER B CA 1
ATOM 3533 C C . SER B 1 162 ? 22.722 -6.810 10.215 1.00 40.10 181 SER B C 1
ATOM 3534 O O . SER B 1 162 ? 22.927 -7.139 9.039 1.00 41.28 181 SER B O 1
ATOM 3537 N N . SER B 1 163 ? 22.527 -7.703 11.191 1.00 40.79 182 SER B N 1
ATOM 3538 C CA A SER B 1 163 ? 22.470 -9.143 10.908 0.40 40.54 182 SER B CA 1
ATOM 3539 C CA B SER B 1 163 ? 22.472 -9.143 10.911 0.60 40.83 182 SER B CA 1
ATOM 3540 C C . SER B 1 163 ? 21.175 -9.491 10.173 1.00 39.88 182 SER B C 1
ATOM 3541 O O . SER B 1 163 ? 21.133 -10.461 9.404 1.00 39.33 182 SER B O 1
ATOM 3546 N N . LEU B 1 164 ? 20.132 -8.682 10.397 1.00 37.83 183 LEU B N 1
ATOM 3547 C CA . LEU B 1 164 ? 18.816 -8.889 9.764 1.00 34.44 183 LEU B CA 1
ATOM 3548 C C . LEU B 1 164 ? 18.839 -8.582 8.284 1.00 31.54 183 LEU B C 1
ATOM 3549 O O . LEU B 1 164 ? 19.346 -7.544 7.868 1.00 32.71 183 LEU B O 1
ATOM 3554 N N . ARG B 1 165 ? 18.294 -9.492 7.486 1.00 29.77 184 ARG B N 1
ATOM 3555 C CA . ARG B 1 165 ? 18.256 -9.328 6.031 1.00 28.75 184 ARG B CA 1
ATOM 3556 C C . ARG B 1 165 ? 16.914 -9.790 5.422 1.00 26.22 184 ARG B C 1
ATOM 3557 O O . ARG B 1 165 ? 16.280 -10.689 5.957 1.00 23.12 184 ARG B O 1
ATOM 3565 N N . ILE B 1 166 ? 16.489 -9.161 4.323 1.00 22.25 185 ILE B N 1
ATOM 3566 C CA . ILE B 1 166 ? 15.320 -9.607 3.562 1.00 23.21 185 ILE B CA 1
ATOM 3567 C C . ILE B 1 166 ? 15.711 -10.820 2.745 1.00 25.39 185 ILE B C 1
ATOM 3568 O O . ILE B 1 166 ? 16.728 -10.810 2.049 1.00 26.09 185 ILE B O 1
ATOM 3573 N N . THR B 1 167 ? 14.915 -11.874 2.832 1.00 23.33 186 THR B N 1
ATOM 3574 C CA . THR B 1 167 ? 15.195 -13.084 2.081 1.00 22.35 186 THR B CA 1
ATOM 3575 C C . THR B 1 167 ? 14.121 -13.380 1.056 1.00 24.44 186 THR B C 1
ATOM 3576 O O . THR B 1 167 ? 14.289 -14.263 0.217 1.00 27.78 186 THR B O 1
ATOM 3580 N N . ALA B 1 168 ? 12.999 -12.677 1.137 1.00 21.59 187 ALA B N 1
ATOM 3581 C CA . ALA B 1 168 ? 11.933 -12.895 0.199 1.00 24.01 187 ALA B CA 1
ATOM 3582 C C . ALA B 1 168 ? 10.961 -11.732 0.229 1.00 22.88 187 ALA B C 1
ATOM 3583 O O . ALA B 1 168 ? 10.724 -11.133 1.268 1.00 19.88 187 ALA B O 1
ATOM 3585 N N . ASP B 1 169 ? 10.435 -11.429 -0.943 1.00 24.94 188 ASP B N 1
ATOM 3586 C CA . ASP B 1 169 ? 9.307 -10.566 -1.125 1.00 25.78 188 ASP B CA 1
ATOM 3587 C C . ASP B 1 169 ? 8.253 -11.599 -1.272 1.00 28.58 188 ASP B C 1
ATOM 3588 O O . ASP B 1 169 ? 8.407 -12.480 -2.103 1.00 28.75 188 ASP B O 1
ATOM 3593 N N . LEU B 1 170 ? 7.199 -11.545 -0.458 1.00 28.60 189 LEU B N 1
ATOM 3594 C CA A LEU B 1 170 ? 6.158 -12.575 -0.509 0.50 31.93 189 LEU B CA 1
ATOM 3595 C CA B LEU B 1 170 ? 6.196 -12.598 -0.511 0.50 31.38 189 LEU B CA 1
ATOM 3596 C C . LEU B 1 170 ? 5.511 -12.564 -1.892 1.00 32.61 189 LEU B C 1
ATOM 3597 O O . LEU B 1 170 ? 4.930 -13.563 -2.339 1.00 31.57 189 LEU B O 1
ATOM 3606 N N . ASN B 1 171 ? 5.644 -11.438 -2.597 1.00 32.58 190 ASN B N 1
ATOM 3607 C CA . ASN B 1 171 ? 5.163 -11.363 -3.979 1.00 34.20 190 ASN B CA 1
ATOM 3608 C C . ASN B 1 171 ? 5.930 -12.213 -4.996 1.00 33.89 190 ASN B C 1
ATOM 3609 O O . ASN B 1 171 ? 5.379 -12.509 -6.057 1.00 30.37 190 ASN B O 1
ATOM 3614 N N . HIS B 1 172 ? 7.187 -12.565 -4.685 1.00 36.51 191 HIS B N 1
ATOM 3615 C CA . HIS B 1 172 ? 8.074 -13.264 -5.634 1.00 39.12 191 HIS B CA 1
ATOM 3616 C C . HIS B 1 172 ? 7.904 -14.784 -5.591 1.00 38.77 191 HIS B C 1
ATOM 3617 O O . HIS B 1 172 ? 8.484 -15.448 -4.737 1.00 39.22 191 HIS B O 1
ATOM 3624 N N . LEU B 1 173 ? 7.115 -15.314 -6.524 1.00 42.00 192 LEU B N 1
ATOM 3625 C CA . LEU B 1 173 ? 6.935 -16.771 -6.698 1.00 44.66 192 LEU B CA 1
ATOM 3626 C C . LEU B 1 173 ? 7.454 -17.324 -8.054 1.00 45.16 192 LEU B C 1
ATOM 3627 O O . LEU B 1 173 ? 7.840 -18.488 -8.137 1.00 42.63 192 LEU B O 1
ATOM 3632 N N . THR B 1 174 ? 7.437 -16.483 -9.093 1.00 47.73 193 THR B N 1
ATOM 3633 C CA . THR B 1 174 ? 7.792 -16.849 -10.469 1.00 49.10 193 THR B CA 1
ATOM 3634 C C . THR B 1 174 ? 8.870 -15.906 -11.048 1.00 50.65 193 THR B C 1
ATOM 3635 O O . THR B 1 174 ? 9.311 -14.960 -10.383 1.00 49.87 193 THR B O 1
ATOM 3639 N N . ASP B 1 175 ? 9.272 -16.176 -12.296 1.00 51.75 194 ASP B N 1
ATOM 3640 C CA . ASP B 1 175 ? 10.247 -15.348 -13.026 1.00 52.88 194 ASP B CA 1
ATOM 3641 C C . ASP B 1 175 ? 9.606 -14.127 -13.706 1.00 52.01 194 ASP B C 1
ATOM 3642 O O . ASP B 1 175 ? 10.321 -13.226 -14.150 1.00 52.44 194 ASP B O 1
ATOM 3647 N N . ASN B 1 176 ? 8.272 -14.131 -13.814 1.00 51.44 195 ASN B N 1
ATOM 3648 C CA . ASN B 1 176 ? 7.485 -12.980 -14.299 1.00 51.14 195 ASN B CA 1
ATOM 3649 C C . ASN B 1 176 ? 6.295 -12.752 -13.315 1.00 49.55 195 ASN B C 1
ATOM 3650 O O . ASN B 1 176 ? 5.139 -13.141 -13.554 1.00 48.24 195 ASN B O 1
ATOM 3655 N N . ASP B 1 177 ? 6.621 -12.150 -12.174 1.00 47.33 196 ASP B N 1
ATOM 3656 C CA . ASP B 1 177 ? 5.620 -11.808 -11.171 1.00 44.92 196 ASP B CA 1
ATOM 3657 C C . ASP B 1 177 ? 4.737 -10.669 -11.660 1.00 41.81 196 ASP B C 1
ATOM 3658 O O . ASP B 1 177 ? 5.224 -9.697 -12.246 1.00 42.90 196 ASP B O 1
ATOM 3663 N N . THR B 1 178 ? 3.441 -10.790 -11.412 1.00 35.94 197 THR B N 1
ATOM 3664 C CA . THR B 1 178 ? 2.568 -9.640 -11.552 1.00 34.86 197 THR B CA 1
ATOM 3665 C C . THR B 1 178 ? 2.957 -8.661 -10.434 1.00 33.32 197 THR B C 1
ATOM 3666 O O . THR B 1 178 ? 3.625 -9.053 -9.457 1.00 28.70 197 THR B O 1
ATOM 3670 N N . LEU B 1 179 ? 2.515 -7.416 -10.561 1.00 28.43 198 LEU B N 1
ATOM 3671 C CA . LEU B 1 179 ? 2.760 -6.412 -9.533 1.00 31.10 198 LEU B CA 1
ATOM 3672 C C . LEU B 1 179 ? 2.293 -6.881 -8.165 1.00 27.84 198 LEU B C 1
ATOM 3673 O O . LEU B 1 179 ? 2.833 -6.461 -7.151 1.00 30.59 198 LEU B O 1
ATOM 3678 N N . GLY B 1 180 ? 1.325 -7.789 -8.162 1.00 27.18 199 GLY B N 1
ATOM 3679 C CA . GLY B 1 180 ? 0.910 -8.486 -6.959 1.00 27.01 199 GLY B CA 1
ATOM 3680 C C . GLY B 1 180 ? -0.528 -8.214 -6.580 1.00 22.34 199 GLY B C 1
ATOM 3681 O O . GLY B 1 180 ? -1.277 -7.612 -7.339 1.00 20.54 199 GLY B O 1
ATOM 3682 N N . PHE B 1 181 ? -0.886 -8.638 -5.378 1.00 16.96 200 PHE B N 1
ATOM 3683 C CA . PHE B 1 181 ? -2.243 -8.524 -4.871 1.00 15.88 200 PHE B CA 1
ATOM 3684 C C . PHE B 1 181 ? -2.565 -7.067 -4.591 1.00 14.58 200 PHE B C 1
ATOM 3685 O O . PHE B 1 181 ? -1.717 -6.313 -4.121 1.00 14.37 200 PHE B O 1
ATOM 3693 N N . ALA B 1 182 ? -3.807 -6.713 -4.813 1.00 13.52 201 ALA B N 1
ATOM 3694 C CA . ALA B 1 182 ? -4.289 -5.361 -4.564 1.00 16.59 201 ALA B CA 1
ATOM 3695 C C . ALA B 1 182 ? -4.916 -5.332 -3.165 1.00 14.99 201 ALA B C 1
ATOM 3696 O O . ALA B 1 182 ? -6.079 -5.692 -2.983 1.00 17.11 201 ALA B O 1
ATOM 3698 N N . GLN B 1 183 ? -4.134 -4.880 -2.182 1.00 17.72 202 GLN B N 1
ATOM 3699 C CA . GLN B 1 183 ? -4.532 -4.996 -0.764 1.00 15.35 202 GLN B CA 1
ATOM 3700 C C . GLN B 1 183 ? -5.148 -3.756 -0.170 1.00 16.34 202 GLN B C 1
ATOM 3701 O O . GLN B 1 183 ? -5.757 -3.797 0.913 1.00 15.74 202 GLN B O 1
ATOM 3707 N N . THR B 1 184 ? -4.959 -2.621 -0.850 1.00 15.69 203 THR B N 1
ATOM 3708 C CA . THR B 1 184 ? -5.427 -1.331 -0.397 1.00 15.83 203 THR B CA 1
ATOM 3709 C C . THR B 1 184 ? -6.378 -0.732 -1.413 1.00 16.25 203 THR B C 1
ATOM 3710 O O . THR B 1 184 ? -6.047 -0.678 -2.574 1.00 14.98 203 THR B O 1
ATOM 3714 N N . ALA B 1 185 ? -7.567 -0.336 -0.956 1.00 15.70 204 ALA B N 1
ATOM 3715 C CA . ALA B 1 185 ? -8.579 0.300 -1.759 1.00 14.59 204 ALA B CA 1
ATOM 3716 C C . ALA B 1 185 ? -8.610 1.831 -1.635 1.00 13.04 204 ALA B C 1
ATOM 3717 O O . ALA B 1 185 ? -8.560 2.371 -0.520 1.00 17.33 204 ALA B O 1
ATOM 3719 N N . VAL B 1 186 ? -8.702 2.539 -2.763 1.00 13.26 205 VAL B N 1
ATOM 3720 C CA A VAL B 1 186 ? -9.208 3.900 -2.735 0.50 12.89 205 VAL B CA 1
ATOM 3721 C CA B VAL B 1 186 ? -9.205 3.914 -2.755 0.50 12.08 205 VAL B CA 1
ATOM 3722 C C . VAL B 1 186 ? -10.666 3.787 -3.201 1.00 13.82 205 VAL B C 1
ATOM 3723 O O . VAL B 1 186 ? -10.944 3.347 -4.324 1.00 15.64 205 VAL B O 1
ATOM 3730 N N . VAL B 1 187 ? -11.600 4.165 -2.331 1.00 12.93 206 VAL B N 1
ATOM 3731 C CA . VAL B 1 187 ? -13.011 4.065 -2.637 1.00 13.70 206 VAL B CA 1
ATOM 3732 C C . VAL B 1 187 ? -13.658 5.431 -2.644 1.00 15.89 206 VAL B C 1
ATOM 3733 O O . VAL B 1 187 ? -13.186 6.335 -1.978 1.00 12.36 206 VAL B O 1
ATOM 3737 N N . TYR B 1 188 ? -14.760 5.566 -3.379 1.00 14.95 207 TYR B N 1
ATOM 3738 C CA . TYR B 1 188 ? -15.433 6.832 -3.486 1.00 15.10 207 TYR B CA 1
ATOM 3739 C C . TYR B 1 188 ? -16.950 6.691 -3.468 1.00 16.82 207 TYR B C 1
ATOM 3740 O O . TYR B 1 188 ? -17.495 5.608 -3.740 1.00 13.79 207 TYR B O 1
ATOM 3749 N N . THR B 1 189 ? -17.602 7.809 -3.145 1.00 16.10 208 THR B N 1
ATOM 3750 C CA . THR B 1 189 ? -19.064 7.883 -3.035 1.00 15.41 208 THR B CA 1
ATOM 3751 C C . THR B 1 189 ? -19.675 8.449 -4.307 1.00 16.54 208 THR B C 1
ATOM 3752 O O . THR B 1 189 ? -18.965 8.946 -5.182 1.00 13.48 208 THR B O 1
ATOM 3756 N N . PRO B 1 190 ? -21.014 8.336 -4.454 1.00 19.64 209 PRO B N 1
ATOM 3757 C CA . PRO B 1 190 ? -21.699 8.732 -5.693 1.00 18.58 209 PRO B CA 1
ATOM 3758 C C . PRO B 1 190 ? -21.455 10.158 -6.211 1.00 18.62 209 PRO B C 1
ATOM 3759 O O . PRO B 1 190 ? -21.278 10.341 -7.422 1.00 21.05 209 PRO B O 1
ATOM 3763 N N . THR B 1 191 ? -21.365 11.146 -5.331 1.00 14.56 210 THR B N 1
ATOM 3764 C CA . THR B 1 191 ? -21.106 12.534 -5.772 1.00 18.21 210 THR B CA 1
ATOM 3765 C C . THR B 1 191 ? -19.663 12.746 -6.240 1.00 15.70 210 THR B C 1
ATOM 3766 O O . THR B 1 191 ? -19.320 13.808 -6.755 1.00 18.69 210 THR B O 1
ATOM 3778 N N . GLU B 1 193 ? -18.295 10.613 -8.525 1.00 16.99 212 GLU B N 1
ATOM 3779 C CA . GLU B 1 193 ? -18.156 10.103 -9.900 1.00 17.96 212 GLU B CA 1
ATOM 3780 C C . GLU B 1 193 ? -17.612 11.133 -10.892 1.00 18.72 212 GLU B C 1
ATOM 3781 O O . GLU B 1 193 ? -16.660 10.844 -11.632 1.00 15.34 212 GLU B O 1
ATOM 3787 N N . LYS B 1 194 ? -18.190 12.345 -10.887 1.00 16.76 213 LYS B N 1
ATOM 3788 C CA . LYS B 1 194 ? -17.773 13.410 -11.807 1.00 14.31 213 LYS B CA 1
ATOM 3789 C C . LYS B 1 194 ? -16.345 13.834 -11.619 1.00 15.18 213 LYS B C 1
ATOM 3790 O O . LYS B 1 194 ? -15.739 14.424 -12.527 1.00 18.47 213 LYS B O 1
ATOM 3796 N N . TYR B 1 195 ? -15.763 13.492 -10.454 1.00 13.96 214 TYR B N 1
ATOM 3797 C CA . TYR B 1 195 ? -14.404 13.814 -10.139 1.00 12.34 214 TYR B CA 1
ATOM 3798 C C . TYR B 1 195 ? -13.416 12.625 -10.306 1.00 11.62 214 TYR B C 1
ATOM 3799 O O . TYR B 1 195 ? -12.230 12.792 -10.068 1.00 13.95 214 TYR B O 1
ATOM 3808 N N . ARG B 1 196 ? -13.903 11.469 -10.723 1.00 11.80 215 ARG B N 1
ATOM 3809 C CA . ARG B 1 196 ? -13.065 10.262 -10.692 1.00 13.64 215 ARG B CA 1
ATOM 3810 C C . ARG B 1 196 ? -11.761 10.406 -11.467 1.00 12.52 215 ARG B C 1
ATOM 3811 O O . ARG B 1 196 ? -10.677 10.199 -10.903 1.00 15.98 215 ARG B O 1
ATOM 3819 N N . ILE B 1 197 ? -11.861 10.785 -12.734 1.00 12.13 216 ILE B N 1
ATOM 3820 C CA . ILE B 1 197 ? -10.645 10.963 -13.564 1.00 9.41 216 ILE B CA 1
ATOM 3821 C C . ILE B 1 197 ? -9.738 12.053 -12.979 1.00 9.38 216 ILE B C 1
ATOM 3822 O O . ILE B 1 197 ? -8.521 11.852 -12.857 1.00 10.79 216 ILE B O 1
ATOM 3827 N N . ALA B 1 198 ? -10.316 13.213 -12.602 1.00 11.03 217 ALA B N 1
ATOM 3828 C CA . ALA B 1 198 ? -9.481 14.321 -12.024 1.00 13.51 217 ALA B CA 1
ATOM 3829 C C . ALA B 1 198 ? -8.727 13.846 -10.772 1.00 11.53 217 ALA B C 1
ATOM 3830 O O . ALA B 1 198 ? -7.518 14.062 -10.613 1.00 13.25 217 ALA B O 1
ATOM 3832 N N . PHE B 1 199 ? -9.418 13.115 -9.914 1.00 12.35 218 PHE B N 1
ATOM 3833 C CA A PHE B 1 199 ? -8.818 12.641 -8.686 0.70 10.68 218 PHE B CA 1
ATOM 3834 C CA B PHE B 1 199 ? -8.833 12.613 -8.663 0.30 12.35 218 PHE B CA 1
ATOM 3835 C C . PHE B 1 199 ? -7.751 11.567 -8.973 1.00 10.58 218 PHE B C 1
ATOM 3836 O O . PHE B 1 199 ? -6.657 11.595 -8.411 1.00 13.08 218 PHE B O 1
ATOM 3851 N N . GLU B 1 200 ? -8.050 10.665 -9.876 1.00 12.14 219 GLU B N 1
ATOM 3852 C CA . GLU B 1 200 ? -7.074 9.621 -10.217 1.00 13.07 219 GLU B CA 1
ATOM 3853 C C . GLU B 1 200 ? -5.821 10.206 -10.833 1.00 14.68 219 GLU B C 1
ATOM 3854 O O . GLU B 1 200 ? -4.719 9.793 -10.492 1.00 15.30 219 GLU B O 1
ATOM 3860 N N . ASP B 1 201 ? -5.961 11.190 -11.732 1.00 13.52 220 ASP B N 1
ATOM 3861 C CA . ASP B 1 201 ? -4.800 11.845 -12.282 1.00 12.40 220 ASP B CA 1
ATOM 3862 C C . ASP B 1 201 ? -3.989 12.557 -11.186 1.00 15.35 220 ASP B C 1
ATOM 3863 O O . ASP B 1 201 ? -2.743 12.567 -11.229 1.00 13.88 220 ASP B O 1
ATOM 3868 N N . ALA B 1 202 ? -4.674 13.193 -10.244 1.00 15.21 221 ALA B N 1
ATOM 3869 C CA . ALA B 1 202 ? -3.974 13.879 -9.155 1.00 12.34 221 ALA B CA 1
ATOM 3870 C C . ALA B 1 202 ? -3.246 12.816 -8.275 1.00 13.50 221 ALA B C 1
ATOM 3871 O O . ALA B 1 202 ? -2.116 13.009 -7.849 1.00 15.75 221 ALA B O 1
ATOM 3873 N N . LEU B 1 203 ? -3.887 11.688 -8.080 1.00 12.86 222 LEU B N 1
ATOM 3874 C CA . LEU B 1 203 ? -3.293 10.669 -7.218 1.00 11.82 222 LEU B CA 1
ATOM 3875 C C . LEU B 1 203 ? -2.107 10.047 -7.949 1.00 14.81 222 LEU B C 1
ATOM 3876 O O . LEU B 1 203 ? -1.053 9.779 -7.342 1.00 11.66 222 LEU B O 1
ATOM 3881 N N . ARG B 1 204 ? -2.231 9.832 -9.263 1.00 13.52 223 ARG B N 1
ATOM 3882 C CA . ARG B 1 204 ? -1.030 9.403 -10.018 1.00 14.17 223 ARG B CA 1
ATOM 3883 C C . ARG B 1 204 ? 0.146 10.351 -9.855 1.00 14.49 223 ARG B C 1
ATOM 3884 O O . ARG B 1 204 ? 1.255 9.911 -9.649 1.00 13.58 223 ARG B O 1
ATOM 3892 N N . ALA B 1 205 ? -0.097 11.666 -9.937 1.00 14.35 224 ALA B N 1
ATOM 3893 C CA . ALA B 1 205 ? 0.958 12.656 -9.778 1.00 14.57 224 ALA B CA 1
ATOM 3894 C C . ALA B 1 205 ? 1.609 12.534 -8.372 1.00 15.26 224 ALA B C 1
ATOM 3895 O O . ALA B 1 205 ? 2.840 12.590 -8.235 1.00 15.44 224 ALA B O 1
ATOM 3897 N N . SER B 1 206 ? 0.763 12.367 -7.355 1.00 14.95 225 SER B N 1
ATOM 3898 C CA . SER B 1 206 ? 1.230 12.259 -5.966 1.00 14.81 225 SER B CA 1
ATOM 3899 C C . SER B 1 206 ? 2.087 11.016 -5.751 1.00 11.60 225 SER B C 1
ATOM 3900 O O . SER B 1 206 ? 3.139 11.036 -5.083 1.00 13.81 225 SER B O 1
ATOM 3903 N N . CYS B 1 207 ? 1.667 9.922 -6.364 1.00 12.46 226 CYS B N 1
ATOM 3904 C CA . CYS B 1 207 ? 2.413 8.666 -6.337 1.00 14.73 226 CYS B CA 1
ATOM 3905 C C . CYS B 1 207 ? 3.766 8.816 -6.999 1.00 14.92 226 CYS B C 1
ATOM 3906 O O . CYS B 1 207 ? 4.773 8.397 -6.441 1.00 12.68 226 CYS B O 1
ATOM 3909 N N . GLN B 1 208 ? 3.792 9.439 -8.174 1.00 16.69 227 GLN B N 1
ATOM 3910 C CA A GLN B 1 208 ? 5.041 9.611 -8.917 0.50 14.60 227 GLN B CA 1
ATOM 3911 C CA B GLN B 1 208 ? 5.052 9.606 -8.907 0.50 14.07 227 GLN B CA 1
ATOM 3912 C C . GLN B 1 208 ? 5.975 10.544 -8.147 1.00 15.42 227 GLN B C 1
ATOM 3913 O O . GLN B 1 208 ? 7.191 10.392 -8.189 1.00 14.95 227 GLN B O 1
ATOM 3924 N N . LYS B 1 209 ? 5.412 11.489 -7.410 1.00 15.63 228 LYS B N 1
ATOM 3925 C CA . LYS B 1 209 ? 6.243 12.385 -6.626 1.00 14.56 228 LYS B CA 1
ATOM 3926 C C . LYS B 1 209 ? 6.970 11.625 -5.537 1.00 13.40 228 LYS B C 1
ATOM 3927 O O . LYS B 1 209 ? 8.143 11.864 -5.277 1.00 12.47 228 LYS B O 1
ATOM 3933 N N . ALA B 1 210 ? 6.268 10.707 -4.873 1.00 13.40 229 ALA B N 1
ATOM 3934 C CA . ALA B 1 210 ? 6.905 9.863 -3.889 1.00 12.50 229 ALA B CA 1
ATOM 3935 C C . ALA B 1 210 ? 8.063 9.070 -4.468 1.00 14.52 229 ALA B C 1
ATOM 3936 O O . ALA B 1 210 ? 9.114 8.911 -3.847 1.00 12.69 229 ALA B O 1
ATOM 3938 N N . VAL B 1 211 ? 7.840 8.491 -5.651 1.00 13.87 230 VAL B N 1
ATOM 3939 C CA . VAL B 1 211 ? 8.857 7.661 -6.294 1.00 11.47 230 VAL B CA 1
ATOM 3940 C C . VAL B 1 211 ? 10.078 8.472 -6.732 1.00 10.57 230 VAL B C 1
ATOM 3941 O O . VAL B 1 211 ? 11.228 8.032 -6.560 1.00 13.60 230 VAL B O 1
ATOM 3945 N N . ARG B 1 212 ? 9.814 9.646 -7.289 1.00 12.46 231 ARG B N 1
ATOM 3946 C CA . ARG B 1 212 ? 10.829 10.513 -7.818 1.00 14.40 231 ARG B CA 1
ATOM 3947 C C . ARG B 1 212 ? 11.552 11.363 -6.774 1.00 13.88 231 ARG B C 1
ATOM 3948 O O . ARG B 1 212 ? 12.715 11.731 -6.971 1.00 13.31 231 ARG B O 1
ATOM 3956 N N . TYR B 1 213 ? 10.851 11.702 -5.683 1.00 12.97 232 TYR B N 1
ATOM 3957 C CA . TYR B 1 213 ? 11.411 12.520 -4.645 1.00 10.46 232 TYR B CA 1
ATOM 3958 C C . TYR B 1 213 ? 11.266 11.875 -3.277 1.00 11.65 232 TYR B C 1
ATOM 3959 O O . TYR B 1 213 ? 10.558 12.408 -2.440 1.00 12.99 232 TYR B O 1
ATOM 3968 N N . PRO B 1 214 ? 11.901 10.722 -3.070 1.00 12.29 233 PRO B N 1
ATOM 3969 C CA . PRO B 1 214 ? 11.699 9.991 -1.807 1.00 14.69 233 PRO B CA 1
ATOM 3970 C C . PRO B 1 214 ? 12.198 10.748 -0.571 1.00 14.99 233 PRO B C 1
ATOM 3971 O O . PRO B 1 214 ? 11.510 10.747 0.466 1.00 12.96 233 PRO B O 1
ATOM 3975 N N . LYS B 1 215 ? 13.338 11.424 -0.670 1.00 13.81 234 LYS B N 1
ATOM 3976 C CA . LYS B 1 215 ? 13.845 12.149 0.498 1.00 15.15 234 LYS B CA 1
ATOM 3977 C C . LYS B 1 215 ? 12.893 13.256 0.932 1.00 13.43 234 LYS B C 1
ATOM 3978 O O . LYS B 1 215 ? 12.593 13.403 2.144 1.00 12.30 234 LYS B O 1
ATOM 3984 N N . GLU B 1 216 ? 12.426 14.053 -0.039 1.00 11.70 235 GLU B N 1
ATOM 3985 C CA . GLU B 1 216 ? 11.512 15.157 0.222 1.00 10.80 235 GLU B CA 1
ATOM 3986 C C . GLU B 1 216 ? 10.193 14.624 0.754 1.00 10.69 235 GLU B C 1
ATOM 3987 O O . GLU B 1 216 ? 9.602 15.192 1.652 1.00 11.49 235 GLU B O 1
ATOM 3993 N N . THR B 1 217 ? 9.757 13.500 0.212 1.00 9.64 236 THR B N 1
ATOM 3994 C CA . THR B 1 217 ? 8.517 12.846 0.661 1.00 9.19 236 THR B CA 1
ATOM 3995 C C . THR B 1 217 ? 8.596 12.415 2.123 1.00 11.19 236 THR B C 1
ATOM 3996 O O . THR B 1 217 ? 7.706 12.739 2.921 1.00 10.80 236 THR B O 1
ATOM 4000 N N . ILE B 1 218 ? 9.657 11.696 2.467 1.00 12.14 237 ILE B N 1
ATOM 4001 C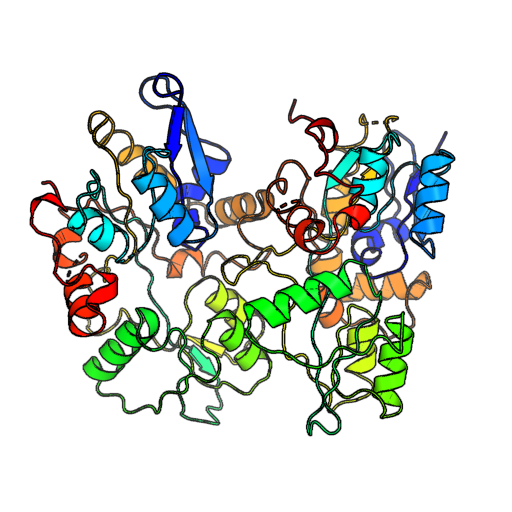 CA . ILE B 1 218 ? 9.910 11.272 3.832 1.00 10.23 237 ILE B CA 1
ATOM 4002 C C . ILE B 1 218 ? 10.003 12.482 4.766 1.00 10.45 237 ILE B C 1
ATOM 4003 O O . ILE B 1 218 ? 9.413 12.476 5.837 1.00 8.89 237 ILE B O 1
ATOM 4008 N N . HIS B 1 219 ? 10.732 13.512 4.363 1.00 8.19 238 HIS B N 1
ATOM 4009 C CA . HIS B 1 219 ? 10.854 14.716 5.188 1.00 10.24 238 HIS B CA 1
ATOM 4010 C C . HIS B 1 219 ? 9.488 15.349 5.456 1.00 10.48 238 HIS B C 1
ATOM 4011 O O . HIS B 1 219 ? 9.197 15.704 6.594 1.00 9.13 238 HIS B O 1
ATOM 4018 N N . SER B 1 220 ? 8.639 15.434 4.442 1.00 8.61 239 SER B N 1
ATOM 4019 C CA . SER B 1 220 ? 7.290 15.993 4.642 1.00 10.53 239 SER B CA 1
ATOM 4020 C C . SER B 1 220 ? 6.491 15.128 5.616 1.00 10.13 239 SER B C 1
ATOM 4021 O O . SER B 1 220 ? 5.852 15.656 6.541 1.00 10.12 239 SER B O 1
ATOM 4024 N N . LEU B 1 221 ? 6.535 13.816 5.414 1.00 9.33 240 LEU B N 1
ATOM 4025 C CA . LEU B 1 221 ? 5.842 12.871 6.318 1.00 9.89 240 LEU B CA 1
ATOM 4026 C C . LEU B 1 221 ? 6.310 13.003 7.775 1.00 9.58 240 LEU B C 1
ATOM 4027 O O . LEU B 1 221 ? 5.497 12.943 8.709 1.00 10.92 240 LEU B O 1
ATOM 4032 N N . GLU B 1 222 ? 7.612 13.188 7.976 1.00 8.63 241 GLU B N 1
ATOM 4033 C CA . GLU B 1 222 ? 8.166 13.383 9.308 1.00 7.50 241 GLU B CA 1
ATOM 4034 C C . GLU B 1 222 ? 7.725 14.697 9.906 1.00 6.63 241 GLU B C 1
ATOM 4035 O O . GLU B 1 222 ? 7.328 14.734 11.075 1.00 6.82 241 GLU B O 1
ATOM 4041 N N . GLU B 1 223 ? 7.813 15.762 9.119 1.00 8.40 242 GLU B N 1
ATOM 4042 C CA . GLU B 1 223 ? 7.473 17.120 9.596 1.00 10.89 242 GLU B CA 1
ATOM 4043 C C . GLU B 1 223 ? 6.002 17.271 9.920 1.00 11.37 242 GLU B C 1
ATOM 4044 O O . GLU B 1 223 ? 5.657 18.147 10.736 1.00 14.91 242 GLU B O 1
ATOM 4050 N N . HIS B 1 224 ? 5.153 16.427 9.334 1.00 14.29 243 HIS B N 1
ATOM 4051 C CA . HIS B 1 224 ? 3.699 16.383 9.683 1.00 13.56 243 HIS B CA 1
ATOM 4052 C C . HIS B 1 224 ? 3.325 15.332 10.692 1.00 16.74 243 HIS B C 1
ATOM 4053 O O . HIS B 1 224 ? 2.150 15.052 10.903 1.00 19.41 243 HIS B O 1
ATOM 4060 N N . GLY B 1 225 ? 4.317 14.715 11.313 1.00 14.18 244 GLY B N 1
ATOM 4061 C CA . GLY B 1 225 ? 4.049 13.706 12.315 1.00 12.82 244 GLY B CA 1
ATOM 4062 C C . GLY B 1 225 ? 3.320 12.461 11.826 1.00 14.39 244 GLY B C 1
ATOM 4063 O O . GLY B 1 225 ? 2.623 11.815 12.594 1.00 15.29 244 GLY B O 1
ATOM 4064 N N . ILE B 1 226 ? 3.492 12.064 10.567 1.00 13.01 245 ILE B N 1
ATOM 4065 C CA . ILE B 1 226 ? 2.824 10.817 10.106 1.00 14.49 245 ILE B CA 1
ATOM 4066 C C . ILE B 1 226 ? 3.650 9.587 10.440 1.00 16.35 245 ILE B C 1
ATOM 4067 O O . ILE B 1 226 ? 3.144 8.519 10.867 1.00 19.67 245 ILE B O 1
ATOM 4072 N N . PHE B 1 227 ? 4.972 9.718 10.265 1.00 12.74 246 PHE B N 1
ATOM 4073 C CA . PHE B 1 227 ? 5.883 8.700 10.647 1.00 11.20 246 PHE B CA 1
ATOM 4074 C C . PHE B 1 227 ? 6.917 9.298 11.543 1.00 11.40 246 PHE B C 1
ATOM 4075 O O . PHE B 1 227 ? 7.262 10.478 11.343 1.00 11.50 246 PHE B O 1
ATOM 4083 N N . ALA B 1 228 ? 7.407 8.481 12.473 1.00 9.99 247 ALA B N 1
ATOM 4084 C CA . ALA B 1 228 ? 8.541 8.812 13.302 1.00 8.74 247 ALA B CA 1
ATOM 4085 C C . ALA B 1 228 ? 9.741 9.093 12.415 1.00 7.95 247 ALA B C 1
ATOM 4086 O O . ALA B 1 228 ? 9.964 8.414 11.401 1.00 11.02 247 ALA B O 1
ATOM 4088 N N . GLN B 1 229 ? 10.536 10.065 12.837 1.00 7.76 248 GLN B N 1
ATOM 4089 C CA . GLN B 1 229 ? 11.758 10.389 12.176 1.00 10.38 248 GLN B CA 1
ATOM 4090 C C . GLN B 1 229 ? 12.624 9.148 12.068 1.00 12.91 248 GLN B C 1
ATOM 4091 O O . GLN B 1 229 ? 12.828 8.428 13.039 1.00 14.14 248 GLN B O 1
ATOM 4097 N N . GLY B 1 230 ? 13.109 8.920 10.858 1.00 17.37 249 GLY B N 1
ATOM 4098 C CA . GLY B 1 230 ? 14.030 7.837 10.575 1.00 20.80 249 GLY B CA 1
ATOM 4099 C C . GLY B 1 230 ? 13.389 6.493 10.321 1.00 18.89 249 GLY B C 1
ATOM 4100 O O . GLY B 1 230 ? 14.097 5.564 9.960 1.00 25.47 249 GLY B O 1
ATOM 4101 N N A ALA B 1 231 ? 12.092 6.364 10.573 0.65 17.56 250 ALA B N 1
ATOM 4102 N N B ALA B 1 231 ? 12.065 6.406 10.457 0.35 18.47 250 ALA B N 1
ATOM 4103 C CA A ALA B 1 231 ? 11.378 5.121 10.270 0.65 17.07 250 ALA B CA 1
ATOM 4104 C CA B ALA B 1 231 ? 11.303 5.152 10.301 0.35 17.33 250 ALA B CA 1
ATOM 4105 C C A ALA B 1 231 ? 11.601 4.777 8.814 0.65 18.46 250 ALA B C 1
ATOM 4106 C C B ALA B 1 231 ? 10.993 4.765 8.847 0.35 17.05 250 ALA B C 1
ATOM 4107 O O A ALA B 1 231 ? 12.167 3.713 8.512 0.65 14.17 250 ALA B O 1
ATOM 4108 O O B ALA B 1 231 ? 10.468 3.675 8.590 0.35 13.05 250 ALA B O 1
ATOM 4111 N N . LEU B 1 232 ? 11.213 5.699 7.922 1.00 13.86 251 LEU B N 1
ATOM 4112 C CA . LEU B 1 232 ? 11.265 5.417 6.486 1.00 14.12 251 LEU B CA 1
ATOM 4113 C C . LEU B 1 232 ? 12.556 5.879 5.889 1.00 15.21 251 LEU B C 1
ATOM 4114 O O . LEU B 1 232 ? 13.101 6.898 6.299 1.00 12.70 251 LEU B O 1
ATOM 4119 N N . THR B 1 233 ? 13.032 5.132 4.886 1.00 12.34 252 THR B N 1
ATOM 4120 C CA . THR B 1 233 ? 14.180 5.516 4.083 1.00 15.15 252 THR B CA 1
ATOM 4121 C C . THR B 1 233 ? 13.733 5.405 2.615 1.00 14.97 252 THR B C 1
ATOM 4122 O O . THR B 1 233 ? 12.643 4.851 2.309 1.00 12.66 252 THR B O 1
ATOM 4126 N N . PRO B 1 234 ? 14.548 5.913 1.701 1.00 15.04 253 PRO B N 1
ATOM 4127 C CA . PRO B 1 234 ? 14.168 5.735 0.302 1.00 15.34 253 PRO B CA 1
ATOM 4128 C C . PRO B 1 234 ? 13.954 4.263 -0.095 1.00 13.85 253 PRO B C 1
ATOM 4129 O O . PRO B 1 234 ? 13.086 3.993 -0.920 1.00 12.48 253 PRO B O 1
ATOM 4133 N N . LYS B 1 235 ? 14.671 3.324 0.503 1.00 12.83 254 LYS B N 1
ATOM 4134 C CA A LYS B 1 235 ? 14.428 1.897 0.243 0.50 13.68 254 LYS B CA 1
ATOM 4135 C CA B LYS B 1 235 ? 14.430 1.906 0.218 0.50 13.68 254 LYS B CA 1
ATOM 4136 C C . LYS B 1 235 ? 13.058 1.451 0.719 1.00 15.87 254 LYS B C 1
ATOM 4137 O O . LYS B 1 235 ? 12.416 0.586 0.101 1.00 15.74 254 LYS B O 1
ATOM 4148 N N . SER B 1 236 ? 12.583 2.029 1.817 1.00 12.08 255 SER B N 1
ATOM 4149 C CA . SER B 1 236 ? 11.254 1.741 2.315 1.00 13.40 255 SER B CA 1
ATOM 4150 C C . SER B 1 236 ? 10.224 2.086 1.242 1.00 12.99 255 SER B C 1
ATOM 4151 O O . SER B 1 236 ? 9.302 1.320 0.978 1.00 13.14 255 SER B O 1
ATOM 4154 N N . ILE B 1 237 ? 10.387 3.255 0.636 1.00 13.09 256 ILE B N 1
ATOM 4155 C CA . ILE B 1 237 ? 9.483 3.700 -0.414 1.00 11.66 256 ILE B CA 1
ATOM 4156 C C . ILE B 1 237 ? 9.496 2.735 -1.579 1.00 14.26 256 ILE B C 1
ATOM 4157 O O . ILE B 1 237 ? 8.449 2.338 -2.053 1.00 17.16 256 ILE B O 1
ATOM 4162 N N . GLU B 1 238 ? 10.686 2.297 -1.996 1.00 13.35 257 GLU B N 1
ATOM 4163 C CA . GLU B 1 238 ? 10.802 1.293 -3.072 1.00 16.32 257 GLU B CA 1
ATOM 4164 C C . GLU B 1 238 ? 10.064 -0.004 -2.702 1.00 17.10 257 GLU B C 1
ATOM 4165 O O . GLU B 1 238 ? 9.299 -0.531 -3.494 1.00 19.91 257 GLU B O 1
ATOM 4171 N N . ARG B 1 239 ? 10.247 -0.498 -1.494 1.00 15.11 258 ARG B N 1
ATOM 4172 C CA . ARG B 1 239 ? 9.564 -1.726 -1.078 1.00 15.46 258 ARG B CA 1
ATOM 4173 C C . ARG B 1 239 ? 8.058 -1.622 -0.970 1.00 17.04 258 ARG B C 1
ATOM 4174 O O . ARG B 1 239 ? 7.341 -2.641 -1.030 1.00 16.98 258 ARG B O 1
ATOM 4182 N N . CYS B 1 240 ? 7.556 -0.399 -0.784 1.00 15.66 259 CYS B N 1
ATOM 4183 C CA . CYS B 1 240 ? 6.104 -0.176 -0.778 1.00 15.25 259 CYS B CA 1
ATOM 4184 C C . CYS B 1 240 ? 5.455 -0.245 -2.171 1.00 16.61 259 CYS B C 1
ATOM 4185 O O . CYS B 1 240 ? 4.246 -0.450 -2.249 1.00 16.73 259 CYS B O 1
ATOM 4188 N N . LYS B 1 241 ? 6.247 -0.065 -3.231 1.00 14.23 260 LYS B N 1
ATOM 4189 C CA . LYS B 1 241 ? 5.784 -0.123 -4.629 1.00 13.07 260 LYS B CA 1
ATOM 4190 C C . LYS B 1 241 ? 4.593 0.840 -4.791 1.00 13.14 260 LYS B C 1
ATOM 4191 O O . LYS B 1 241 ? 3.427 0.430 -4.944 1.00 16.63 260 LYS B O 1
ATOM 4197 N N . ILE B 1 242 ? 4.915 2.122 -4.679 1.00 12.71 261 ILE B N 1
ATOM 4198 C CA . ILE B 1 242 ? 3.910 3.180 -4.746 1.00 13.03 261 ILE B CA 1
ATOM 4199 C C . ILE B 1 242 ? 3.590 3.428 -6.226 1.00 15.91 261 ILE B C 1
ATOM 4200 O O . ILE B 1 242 ? 4.464 3.800 -7.006 1.00 16.95 261 ILE B O 1
ATOM 4205 N N . TYR B 1 243 ? 2.326 3.212 -6.611 1.00 13.09 262 TYR B N 1
ATOM 4206 C CA . TYR B 1 243 ? 1.916 3.192 -8.016 1.00 12.78 262 TYR B CA 1
ATOM 4207 C C . TYR B 1 243 ? 0.413 3.063 -8.064 1.00 14.01 262 TYR B C 1
ATOM 4208 O O . TYR B 1 243 ? -0.125 2.126 -7.458 1.00 16.16 262 TYR B O 1
ATOM 4217 N N . TYR B 1 244 ? -0.269 4.009 -8.724 1.00 14.67 263 TYR B N 1
ATOM 4218 C CA . TYR B 1 244 ? -1.732 3.991 -8.776 1.00 14.34 263 TYR B CA 1
ATOM 4219 C C . TYR B 1 244 ? -2.185 3.290 -10.012 1.00 14.30 263 TYR B C 1
ATOM 4220 O O . TYR B 1 244 ? -1.800 3.687 -11.142 1.00 14.61 263 TYR B O 1
ATOM 4229 N N . LEU B 1 245 ? -3.041 2.295 -9.826 1.00 10.11 264 LEU B N 1
ATOM 4230 C CA . LEU B 1 245 ? -3.628 1.559 -10.935 1.00 12.46 264 LEU B CA 1
ATOM 4231 C C . LEU B 1 245 ? -5.128 1.519 -10.740 1.00 14.36 264 LEU B C 1
ATOM 4232 O O . LEU B 1 245 ? -5.615 1.187 -9.643 1.00 14.93 264 LEU B O 1
ATOM 4237 N N . SER B 1 246 ? -5.871 1.914 -11.779 1.00 13.54 265 SER B N 1
ATOM 4238 C CA A SER B 1 246 ? -7.322 1.928 -11.714 0.35 14.24 265 SER B CA 1
ATOM 4239 C CA B SER B 1 246 ? -7.335 1.908 -11.773 0.35 13.65 265 SER B CA 1
ATOM 4240 C CA C SER B 1 246 ? -7.326 1.929 -11.698 0.30 14.41 265 SER B CA 1
ATOM 4241 C C . SER B 1 246 ? -7.882 0.510 -11.522 1.00 14.27 265 SER B C 1
ATOM 4242 O O . SER B 1 246 ? -7.271 -0.461 -11.912 1.00 15.68 265 SER B O 1
ATOM 4249 N N . ALA B 1 247 ? -9.061 0.426 -10.922 1.00 13.01 266 ALA B N 1
ATOM 4250 C CA . ALA B 1 247 ? -9.618 -0.842 -10.490 1.00 13.91 266 ALA B CA 1
ATOM 4251 C C . ALA B 1 247 ? -9.821 -1.827 -11.622 1.00 15.58 266 ALA B C 1
ATOM 4252 O O . ALA B 1 247 ? -9.606 -3.019 -11.448 1.00 17.58 266 ALA B O 1
ATOM 4254 N N . ILE B 1 248 ? -10.239 -1.346 -12.776 1.00 14.74 267 ILE B N 1
ATOM 4255 C CA . ILE B 1 248 ? -10.489 -2.260 -13.899 1.00 19.56 267 ILE B CA 1
ATOM 4256 C C . ILE B 1 248 ? -9.154 -2.863 -14.366 1.00 21.24 267 ILE B C 1
ATOM 4257 O O . ILE B 1 248 ? -9.080 -4.062 -14.662 1.00 19.91 267 ILE B O 1
ATOM 4262 N N . GLU B 1 249 ? -8.094 -2.061 -14.392 1.00 17.14 268 GLU B N 1
ATOM 4263 C CA . GLU B 1 249 ? -6.784 -2.597 -14.725 1.00 21.30 268 GLU B CA 1
ATOM 4264 C C . GLU B 1 249 ? -6.246 -3.541 -13.642 1.00 21.00 268 GLU B C 1
ATOM 4265 O O . GLU B 1 249 ? -5.445 -4.406 -13.939 1.00 23.96 268 GLU B O 1
ATOM 4271 N N . ALA B 1 250 ? -6.701 -3.374 -12.408 1.00 19.52 269 ALA B N 1
ATOM 4272 C CA . ALA B 1 250 ? -6.253 -4.171 -11.265 1.00 19.33 269 ALA B CA 1
ATOM 4273 C C . ALA B 1 250 ? -7.245 -5.295 -10.935 1.00 18.64 269 ALA B C 1
ATOM 4274 O O . ALA B 1 250 ? -7.174 -5.892 -9.858 1.00 18.34 269 ALA B O 1
ATOM 4276 N N . LYS B 1 251 ? -8.176 -5.567 -11.842 1.00 17.20 270 LYS B N 1
ATOM 4277 C CA . LYS B 1 251 ? -9.291 -6.484 -11.521 1.00 19.83 270 LYS B CA 1
ATOM 4278 C C . LYS B 1 251 ? -8.813 -7.849 -10.991 1.00 18.48 270 LYS B C 1
ATOM 4279 O O . LYS B 1 251 ? -9.303 -8.310 -9.961 1.00 18.92 270 LYS B O 1
ATOM 4285 N N . ASP B 1 252 ? -7.855 -8.475 -11.674 1.00 18.26 271 ASP B N 1
ATOM 4286 C CA . ASP B 1 252 ? -7.385 -9.804 -11.263 1.00 20.90 271 ASP B CA 1
ATOM 4287 C C . ASP B 1 252 ? -6.633 -9.717 -9.944 1.00 20.96 271 ASP B C 1
ATOM 4288 O O . ASP B 1 252 ? -6.757 -10.612 -9.090 1.00 20.38 271 ASP B O 1
ATOM 4293 N N . ALA B 1 253 ? -5.876 -8.631 -9.769 1.00 17.95 272 ALA B N 1
ATOM 4294 C CA . ALA B 1 253 ? -5.127 -8.425 -8.531 1.00 17.11 272 ALA B CA 1
ATOM 4295 C C . ALA B 1 253 ? -6.096 -8.258 -7.361 1.00 14.86 272 ALA B C 1
ATOM 4296 O O . ALA B 1 253 ? -5.795 -8.687 -6.253 1.00 15.82 272 ALA B O 1
ATOM 4298 N N . VAL B 1 254 ? -7.244 -7.626 -7.615 1.00 12.56 273 VAL B N 1
ATOM 4299 C CA . VAL B 1 254 ? -8.234 -7.410 -6.584 1.00 14.03 273 VAL B CA 1
ATOM 4300 C C . VAL B 1 254 ? -8.917 -8.758 -6.280 1.00 17.88 273 VAL B C 1
ATOM 4301 O O . VAL B 1 254 ? -8.917 -9.250 -5.136 1.00 17.67 273 VAL B O 1
ATOM 4313 N N . GLY B 1 256 ? -8.377 -11.859 -7.179 1.00 20.51 275 GLY B N 1
ATOM 4314 C CA . GLY B 1 256 ? -7.414 -12.869 -6.772 1.00 21.56 275 GLY B CA 1
ATOM 4315 C C . GLY B 1 256 ? -7.098 -12.822 -5.287 1.00 22.40 275 GLY B C 1
ATOM 4316 O O . GLY B 1 256 ? -7.031 -13.855 -4.612 1.00 25.28 275 GLY B O 1
ATOM 4317 N N . PHE B 1 257 ? -6.929 -11.612 -4.779 1.00 22.41 276 PHE B N 1
ATOM 4318 C CA . PHE B 1 257 ? -6.615 -11.387 -3.384 1.00 20.27 276 PHE B CA 1
ATOM 4319 C C . PHE B 1 257 ? -7.821 -11.690 -2.504 1.00 20.61 276 PHE B C 1
ATOM 4320 O O . PHE B 1 257 ? -7.693 -12.383 -1.498 1.00 23.94 276 PHE B O 1
ATOM 4328 N N . LEU B 1 258 ? -8.980 -11.160 -2.879 1.00 19.54 277 LEU B N 1
ATOM 4329 C CA . LEU B 1 258 ? -10.181 -11.328 -2.101 1.00 21.77 277 LEU B CA 1
ATOM 4330 C C . LEU B 1 258 ? -10.602 -12.795 -2.074 1.00 23.76 277 LEU B C 1
ATOM 4331 O O . LEU B 1 258 ? -11.271 -13.219 -1.132 1.00 26.90 277 LEU B O 1
ATOM 4336 N N . ARG B 1 259 ? -10.209 -13.563 -3.087 1.00 23.04 278 ARG B N 1
ATOM 4337 C CA . ARG B 1 259 ? -10.519 -15.007 -3.122 1.00 26.40 278 ARG B CA 1
ATOM 4338 C C . ARG B 1 259 ? -9.671 -15.741 -2.117 1.00 27.66 278 ARG B C 1
ATOM 4339 O O . ARG B 1 259 ? -10.155 -16.676 -1.486 1.00 29.14 278 ARG B O 1
ATOM 4347 N N . LEU B 1 260 ? -8.409 -15.320 -1.965 1.00 27.03 279 LEU B N 1
ATOM 4348 C CA . LEU B 1 260 ? -7.518 -15.928 -0.974 1.00 28.18 279 LEU B CA 1
ATOM 4349 C C . LEU B 1 260 ? -8.070 -15.648 0.429 1.00 27.68 279 LEU B C 1
ATOM 4350 O O . LEU B 1 260 ? -8.346 -16.582 1.205 1.00 28.68 279 LEU B O 1
ATOM 4355 N N . ILE B 1 261 ? -8.309 -14.380 0.733 1.00 25.80 280 ILE B N 1
ATOM 4356 C CA . ILE B 1 261 ? -8.753 -14.011 2.064 1.00 27.41 280 ILE B CA 1
ATOM 4357 C C . ILE B 1 261 ? -10.094 -14.689 2.400 1.00 30.85 280 ILE B C 1
ATOM 4358 O O . ILE B 1 261 ? -10.273 -15.186 3.520 1.00 29.81 280 ILE B O 1
ATOM 4363 N N . GLU B 1 262 ? -11.004 -14.740 1.427 1.00 31.82 281 GLU B N 1
ATOM 4364 C CA . GLU B 1 262 ? -12.376 -15.223 1.657 1.00 35.53 281 GLU B CA 1
ATOM 4365 C C . GLU B 1 262 ? -12.475 -16.728 1.851 1.00 37.21 281 GLU B C 1
ATOM 4366 O O . GLU B 1 262 ? -13.401 -17.206 2.531 1.00 37.31 281 GLU B O 1
ATOM 4372 N N . GLN B 1 263 ? -11.537 -17.478 1.276 1.00 37.41 282 GLN B N 1
ATOM 4373 C CA . GLN B 1 263 ? -11.466 -18.903 1.550 1.00 38.06 282 GLN B CA 1
ATOM 4374 C C . GLN B 1 263 ? -11.078 -19.185 3.010 1.00 37.57 282 GLN B C 1
ATOM 4375 O O . GLN B 1 263 ? -11.582 -20.141 3.597 1.00 38.00 282 GLN B O 1
ATOM 4381 N N . TYR B 1 264 ? -10.210 -18.354 3.592 1.00 35.25 283 TYR B N 1
ATOM 4382 C CA . TYR B 1 264 ? -9.712 -18.543 4.967 1.00 34.65 283 TYR B CA 1
ATOM 4383 C C . TYR B 1 264 ? -10.311 -17.625 6.042 1.00 33.13 283 TYR B C 1
ATOM 4384 O O . TYR B 1 264 ? -10.182 -17.914 7.234 1.00 32.02 283 TYR B O 1
ATOM 4393 N N . GLU B 1 265 ? -10.933 -16.519 5.642 1.00 32.61 284 GLU B N 1
ATOM 4394 C CA . GLU B 1 265 ? -11.458 -15.524 6.597 1.00 31.68 284 GLU B CA 1
ATOM 4395 C C . GLU B 1 265 ? -12.705 -14.830 6.001 1.00 30.86 284 GLU B C 1
ATOM 4396 O O . GLU B 1 265 ? -12.724 -13.608 5.800 1.00 31.10 284 GLU B O 1
ATOM 4402 N N . PRO B 1 266 ? -13.760 -15.617 5.720 1.00 32.10 285 PRO B N 1
ATOM 4403 C CA . PRO B 1 266 ? -14.975 -15.106 5.078 1.00 31.91 285 PRO B CA 1
ATOM 4404 C C . PRO B 1 266 ? -15.636 -13.912 5.771 1.00 32.40 285 PRO B C 1
ATOM 4405 O O . PRO B 1 266 ? -16.249 -13.079 5.096 1.00 35.18 285 PRO B O 1
ATOM 4409 N N . LYS B 1 267 ? -15.515 -13.828 7.091 1.00 30.55 286 LYS B N 1
ATOM 4410 C CA . LYS B 1 267 ? -16.081 -12.720 7.856 1.00 29.49 286 LYS B CA 1
ATOM 4411 C C . LYS B 1 267 ? -15.488 -11.381 7.443 1.00 30.39 286 LYS B C 1
ATOM 4412 O O . LYS B 1 267 ? -16.208 -10.371 7.370 1.00 27.64 286 LYS B O 1
ATOM 4414 N N . ALA B 1 268 ? -14.183 -11.370 7.160 1.00 29.15 287 ALA B N 1
ATOM 4415 C CA . ALA B 1 268 ? -13.483 -10.132 6.855 1.00 28.76 287 ALA B CA 1
ATOM 4416 C C . ALA B 1 268 ? -13.972 -9.510 5.550 1.00 29.46 287 ALA B C 1
ATOM 4417 O O . ALA B 1 268 ? -14.004 -8.282 5.412 1.00 28.78 287 ALA B O 1
ATOM 4419 N N . VAL B 1 269 ? -14.404 -10.337 4.605 1.00 30.03 288 VAL B N 1
ATOM 4420 C CA . VAL B 1 269 ? -14.817 -9.800 3.299 1.00 30.80 288 VAL B CA 1
ATOM 4421 C C . VAL B 1 269 ? -16.339 -9.668 3.164 1.00 32.59 288 VAL B C 1
ATOM 4422 O O . VAL B 1 269 ? -16.816 -9.191 2.144 1.00 34.21 288 VAL B O 1
ATOM 4426 N N . GLY B 1 270 ? -17.088 -10.073 4.196 1.00 33.23 289 GLY B N 1
ATOM 4427 C CA . GLY B 1 270 ? -18.548 -10.006 4.183 1.00 33.27 289 GLY B CA 1
ATOM 4428 C C . GLY B 1 270 ? -19.215 -11.343 3.909 1.00 33.13 289 GLY B C 1
ATOM 4429 O O . GLY B 1 270 ? -20.443 -11.418 3.799 1.00 35.77 289 GLY B O 1
ATOM 4430 N N . GLY B 1 271 ? -18.415 -12.402 3.786 1.00 33.04 290 GLY B N 1
ATOM 4431 C CA . GLY B 1 271 ? -18.939 -13.758 3.592 1.00 31.56 290 GLY B CA 1
ATOM 4432 C C . GLY B 1 271 ? -19.129 -14.156 2.137 1.00 30.77 290 GLY B C 1
ATOM 4433 O O . GLY B 1 271 ? -19.594 -15.260 1.849 1.00 25.06 290 GLY B O 1
ATOM 4434 N N . ARG B 1 272 ? -18.788 -13.251 1.220 1.00 28.52 291 ARG B N 1
ATOM 4435 C CA . ARG B 1 272 ? -18.750 -13.565 -0.206 1.00 27.64 291 ARG B CA 1
ATOM 4436 C C . ARG B 1 272 ? -17.853 -12.567 -0.909 1.00 27.39 291 ARG B C 1
ATOM 4437 O O . ARG B 1 272 ? -17.579 -11.487 -0.376 1.00 26.86 291 ARG B O 1
ATOM 4445 N N . LEU B 1 273 ? -17.408 -12.939 -2.101 1.00 27.37 292 LEU B N 1
ATOM 4446 C CA . LEU B 1 273 ? -16.696 -12.026 -2.991 1.00 25.87 292 LEU B CA 1
ATOM 4447 C C . LEU B 1 273 ? -17.666 -10.939 -3.440 1.00 25.80 292 LEU B C 1
ATOM 4448 O O . LEU B 1 273 ? -18.845 -11.207 -3.656 1.00 24.72 292 LEU B O 1
ATOM 4453 N N . PRO B 1 274 ? -17.181 -9.696 -3.590 1.00 27.01 293 PRO B N 1
ATOM 4454 C CA . PRO B 1 274 ? -18.087 -8.632 -4.034 1.00 25.81 293 PRO B CA 1
ATOM 4455 C C . PRO B 1 274 ? -18.527 -8.902 -5.453 1.00 27.34 293 PRO B C 1
ATOM 4456 O O . PRO B 1 274 ? -17.748 -9.466 -6.225 1.00 25.92 293 PRO B O 1
ATOM 4460 N N . ASP B 1 275 ? -19.766 -8.540 -5.787 1.00 27.87 294 ASP B N 1
ATOM 4461 C CA . ASP B 1 275 ? -20.264 -8.758 -7.135 1.00 29.83 294 ASP B CA 1
ATOM 4462 C C . ASP B 1 275 ? -19.588 -7.760 -8.088 1.00 31.13 294 ASP B C 1
ATOM 4463 O O . ASP B 1 275 ? -18.751 -6.967 -7.654 1.00 31.55 294 ASP B O 1
ATOM 4468 N N . ALA B 1 276 ? -19.983 -7.772 -9.362 1.00 30.99 295 ALA B N 1
ATOM 4469 C CA . ALA B 1 276 ? -19.335 -6.953 -10.399 1.00 30.41 295 ALA B CA 1
ATOM 4470 C C . ALA B 1 276 ? -19.356 -5.427 -10.133 1.00 28.50 295 ALA B C 1
ATOM 4471 O O . ALA B 1 276 ? -18.336 -4.764 -10.292 1.00 26.91 295 ALA B O 1
ATOM 4473 N N . GLY B 1 277 ? -20.477 -4.877 -9.677 1.00 26.83 296 GLY B N 1
ATOM 4474 C CA . GLY B 1 277 ? -20.564 -3.416 -9.450 1.00 26.16 296 GLY B CA 1
ATOM 4475 C C . GLY B 1 277 ? -19.529 -2.796 -8.481 1.00 24.99 296 GLY B C 1
ATOM 4476 O O . GLY B 1 277 ? -19.492 -1.578 -8.306 1.00 23.00 296 GLY B O 1
ATOM 4477 N N . PHE B 1 278 ? -18.711 -3.620 -7.827 1.00 25.05 297 PHE B N 1
ATOM 4478 C CA . PHE B 1 278 ? -17.613 -3.128 -6.959 1.00 25.34 297 PHE B CA 1
ATOM 4479 C C . PHE B 1 278 ? -16.552 -2.422 -7.816 1.00 28.45 297 PHE B C 1
ATOM 4480 O O . PHE B 1 278 ? -16.037 -1.344 -7.449 1.00 30.22 297 PHE B O 1
ATOM 4488 N N . ILE B 1 279 ? -16.260 -3.045 -8.961 1.00 25.86 298 ILE B N 1
ATOM 4489 C CA . ILE B 1 279 ? -15.223 -2.621 -9.883 1.00 28.23 298 ILE B CA 1
ATOM 4490 C C . ILE B 1 279 ? -15.890 -2.125 -11.146 1.00 31.94 298 ILE B C 1
ATOM 4491 O O . ILE B 1 279 ? -16.211 -2.919 -12.021 1.00 26.76 298 ILE B O 1
ATOM 4496 N N . PRO B 1 280 ? -16.119 -0.802 -11.236 1.00 38.27 299 PRO B N 1
ATOM 4497 C CA . PRO B 1 280 ? -16.689 -0.275 -12.476 1.00 41.29 299 PRO B CA 1
ATOM 4498 C C . PRO B 1 280 ? -15.641 -0.276 -13.601 1.00 42.46 299 PRO B C 1
ATOM 4499 O O . PRO B 1 280 ? -14.438 -0.312 -13.332 1.00 39.47 299 PRO B O 1
ATOM 4503 N N . GLU B 1 281 ? -16.114 -0.215 -14.841 1.00 45.75 300 GLU B N 1
ATOM 4504 C CA . GLU B 1 281 ? -15.259 -0.400 -16.018 1.00 47.45 300 GLU B CA 1
ATOM 4505 C C . GLU B 1 281 ? -14.333 0.798 -16.268 1.00 48.50 300 GLU B C 1
ATOM 4506 O O . GLU B 1 281 ? -14.692 1.950 -15.999 1.00 49.89 300 GLU B O 1
#

Radius of gyration: 24.61 Å; Cα contacts (8 Å, |Δi|>4): 1213; chains: 2; bounding box: 56×68×63 Å